Protein 9MID (pdb70)

Foldseek 3Di:
DWAWAKDAAAEAAAQAKDKIKIQIDDDDLLFWKKWKWKAAVPGDIDTAWIARQNVRDIDGDPVQPPFWHWGADVVRSMIMIMGGRDFQRVFTWMKMFIQPGDPGRPPGDYIYPTYGYGYAYDADAWDWDWAADVKIKIKTDFGDDDDKDKDKPVNPDDPQKDKDDWDQDRNRGTITIIMGDDDPCQVPDWIKMWMADVVVRDIDIDTHHD/DWEWDAAEEEAQQAKTKIKTFDQFKWKWWAAPPGDTDTQGTRFFDGPPPRDPQWGKHDDPRMIMIMRGRDDQVSQTKMWMDHVPDIYPIYGYHHDDDDFWDKDKDKDWFDPVQVVVQWTKIKIKIWDGPPQTKDKFKDQQNHTDDPQKDKDRWDADPVRTTIIMMMGIDGPCSQQVTAKMKIWMADPRRIDMDIDHDD/DKDKWFKPPADAQVPKFWFFWFKWFWDDDQLETEIEGDPDDVVLVVVLVFADPKDKGGTHTPTHADAPAKDKDWPDPVDRNHMIIIGGHGTWIWGTHSPGITITPPVVLVVNVQRVVVNVCVVVVGFKYAFAQDPDDDQRHSFTWIDDDHDIMGIHCGSSGGDMGD

Structure (mmCIF, N/CA/C/O backbone):
data_9MID
#
_entry.id   9MID
#
_cell.length_a   141.105
_cell.length_b   44.474
_cell.length_c   103.977
_cell.angle_alpha   90.00
_cell.angle_beta   119.89
_cell.angle_gamma   90.00
#
_symmetry.space_group_name_H-M   'C 1 2 1'
#
loop_
_entity.id
_entity.type
_entity.pdbx_description
1 polymer '3G08 Fab Heavy Chain'
2 polymer '3G08 Fab Light Chain'
3 polymer 'eOD-GT8 engineered mutant of gp120'
4 non-polymer 2-acetamido-2-deoxy-beta-D-glucopyranose
5 water water
#
loop_
_atom_site.group_PDB
_atom_site.id
_atom_site.type_symbol
_atom_site.label_atom_id
_atom_site.label_alt_id
_atom_site.label_comp_id
_atom_site.label_asym_id
_atom_site.label_entity_id
_atom_site.label_seq_id
_atom_site.pdbx_PDB_ins_code
_atom_site.Cartn_x
_atom_site.Cartn_y
_atom_site.Cartn_z
_atom_site.occupancy
_atom_site.B_iso_or_equiv
_atom_site.auth_seq_id
_atom_site.auth_comp_id
_atom_site.auth_asym_id
_atom_site.auth_atom_id
_atom_site.pdbx_PDB_model_num
ATOM 1 N N . GLN A 1 1 ? 51.996 -8.620 19.389 1.00 39.63 1 GLN H N 1
ATOM 2 C CA . GLN A 1 1 ? 51.220 -8.995 20.563 1.00 41.23 1 GLN H CA 1
ATOM 3 C C . GLN A 1 1 ? 49.972 -8.116 20.714 1.00 25.10 1 GLN H C 1
ATOM 4 O O . GLN A 1 1 ? 50.071 -6.908 20.913 1.00 32.54 1 GLN H O 1
ATOM 10 N N . VAL A 1 2 ? 48.798 -8.733 20.604 1.00 30.91 2 VAL H N 1
ATOM 11 C CA . VAL A 1 2 ? 47.552 -8.003 20.798 1.00 27.39 2 VAL H CA 1
ATOM 12 C C . VAL A 1 2 ? 47.408 -7.648 22.270 1.00 24.35 2 VAL H C 1
ATOM 13 O O . VAL A 1 2 ? 47.569 -8.504 23.148 1.00 25.55 2 VAL H O 1
ATOM 17 N N . GLN A 1 3 ? 47.108 -6.383 22.547 1.00 24.41 3 GLN H N 1
ATOM 18 C CA . GLN A 1 3 ? 46.808 -5.937 23.899 1.00 23.32 3 GLN H CA 1
ATOM 19 C C . GLN A 1 3 ? 45.554 -5.084 23.876 1.00 18.97 3 GLN H C 1
ATOM 20 O O . GLN A 1 3 ? 45.349 -4.292 22.953 1.00 19.28 3 GLN H O 1
ATOM 26 N N . LEU A 1 4 ? 44.700 -5.293 24.871 1.00 19.70 4 LEU H N 1
ATOM 27 C CA . LEU A 1 4 ? 43.560 -4.433 25.146 1.00 20.24 4 LEU H CA 1
ATOM 28 C C . LEU A 1 4 ? 43.708 -3.981 26.588 1.00 14.06 4 LEU H C 1
ATOM 29 O O . LEU A 1 4 ? 43.669 -4.809 27.499 1.00 20.03 4 LEU H O 1
ATOM 34 N N . VAL A 1 5 ? 43.914 -2.684 26.796 1.00 15.79 5 VAL H N 1
ATOM 35 C CA . VAL A 1 5 ? 44.189 -2.146 28.127 1.00 17.03 5 VAL H CA 1
ATOM 36 C C . VAL A 1 5 ? 43.065 -1.190 28.486 1.00 13.69 5 VAL H C 1
ATOM 37 O O . VAL A 1 5 ? 42.824 -0.215 27.767 1.00 15.02 5 VAL H O 1
ATOM 41 N N . GLN A 1 6 ? 42.394 -1.453 29.602 1.00 14.42 6 GLN H N 1
ATOM 42 C CA . GLN A 1 6 ? 41.235 -0.676 30.011 1.00 16.62 6 GLN H CA 1
ATOM 43 C C . GLN A 1 6 ? 41.603 0.335 31.092 1.00 17.02 6 GLN H C 1
ATOM 44 O O . GLN A 1 6 ? 42.635 0.224 31.766 1.00 16.93 6 GLN H O 1
ATOM 50 N N . SER A 1 7 ? 40.732 1.327 31.247 1.00 14.03 7 SER H N 1
ATOM 51 C CA . SER A 1 7 ? 40.872 2.330 32.291 1.00 13.32 7 SER H CA 1
ATOM 52 C C . SER A 1 7 ? 40.664 1.696 33.668 1.00 16.60 7 SER H C 1
ATOM 53 O O . SER A 1 7 ? 40.069 0.623 33.802 1.00 14.73 7 SER H O 1
ATOM 56 N N . GLY A 1 8 ? 41.167 2.374 34.696 1.00 13.41 8 GLY H N 1
ATOM 57 C CA . GLY A 1 8 ? 41.116 1.855 36.055 1.00 12.72 8 GLY H CA 1
ATOM 58 C C . GLY A 1 8 ? 39.720 1.872 36.672 1.00 15.89 8 GLY H C 1
ATOM 59 O O . GLY A 1 8 ? 38.752 2.383 36.109 1.00 17.12 8 GLY H O 1
ATOM 60 N N . ALA A 1 9 ? 39.636 1.316 37.886 1.00 14.26 9 ALA H N 1
ATOM 61 C CA . ALA A 1 9 ? 38.354 1.128 38.562 1.00 12.26 9 ALA H CA 1
ATOM 62 C C . ALA A 1 9 ? 37.673 2.460 38.858 1.00 10.72 9 ALA H C 1
ATOM 63 O O . ALA A 1 9 ? 38.324 3.489 39.057 1.00 11.94 9 ALA H O 1
ATOM 65 N N . GLU A 1 10 ? 36.340 2.421 38.915 1.00 12.89 10 GLU H N 1
ATOM 66 C CA . GLU A 1 10 ? 35.507 3.613 39.025 1.00 14.50 10 GLU H CA 1
ATOM 67 C C . GLU A 1 10 ? 34.533 3.439 40.178 1.00 16.65 10 GLU H C 1
ATOM 68 O O . GLU A 1 10 ? 34.056 2.330 40.433 1.00 12.95 10 GLU H O 1
ATOM 74 N N . VAL A 1 11 ? 34.236 4.541 40.867 1.00 14.68 11 VAL H N 1
ATOM 75 C CA . VAL A 1 11 ? 33.310 4.559 41.993 1.00 14.75 11 VAL H CA 1
ATOM 76 C C . VAL A 1 11 ? 32.345 5.716 41.774 1.00 14.78 11 VAL H C 1
ATOM 77 O O . VAL A 1 11 ? 32.773 6.868 41.659 1.00 15.22 11 VAL H O 1
ATOM 81 N N . LYS A 1 12 ? 31.050 5.413 41.722 1.00 10.94 12 LYS H N 1
ATOM 82 C CA . LYS A 1 12 ? 30.038 6.359 41.276 1.00 15.24 12 LYS H CA 1
ATOM 83 C C . LYS A 1 12 ? 28.880 6.369 42.262 1.00 15.17 12 LYS H C 1
ATOM 84 O O . LYS A 1 12 ? 28.728 5.463 43.078 1.00 15.24 12 LYS H O 1
ATOM 90 N N . LYS A 1 13 ? 28.052 7.389 42.157 1.00 16.47 13 LYS H N 1
ATOM 91 C CA . LYS A 1 13 ? 26.793 7.460 42.874 1.00 14.49 13 LYS H CA 1
ATOM 92 C C . LYS A 1 13 ? 25.633 7.205 41.924 1.00 17.25 13 LYS H C 1
ATOM 93 O O . LYS A 1 13 ? 25.777 7.323 40.703 1.00 14.18 13 LYS H O 1
ATOM 99 N N . PRO A 1 14 ? 24.468 6.821 42.444 1.00 16.34 14 PRO H N 1
ATOM 100 C CA . PRO A 1 14 ? 23.314 6.614 41.561 1.00 18.01 14 PRO H CA 1
ATOM 101 C C . PRO A 1 14 ? 22.988 7.867 40.762 1.00 16.32 14 PRO H C 1
ATOM 102 O O . PRO A 1 14 ? 23.023 8.987 41.277 1.00 16.27 14 PRO H O 1
ATOM 106 N N . GLY A 1 15 ? 22.653 7.655 39.493 1.00 13.87 15 GLY H N 1
ATOM 107 C CA . GLY A 1 15 ? 22.388 8.725 38.556 1.00 15.06 15 GLY H CA 1
ATOM 108 C C . GLY A 1 15 ? 23.590 9.165 37.752 1.00 17.06 15 GLY H C 1
ATOM 109 O O . GLY A 1 15 ? 23.425 9.883 36.757 1.00 16.24 15 GLY H O 1
ATOM 110 N N . ALA A 1 16 ? 24.794 8.760 38.142 1.00 14.30 16 ALA H N 1
ATOM 111 C CA . ALA A 1 16 ? 25.975 9.138 37.390 1.00 11.99 16 ALA H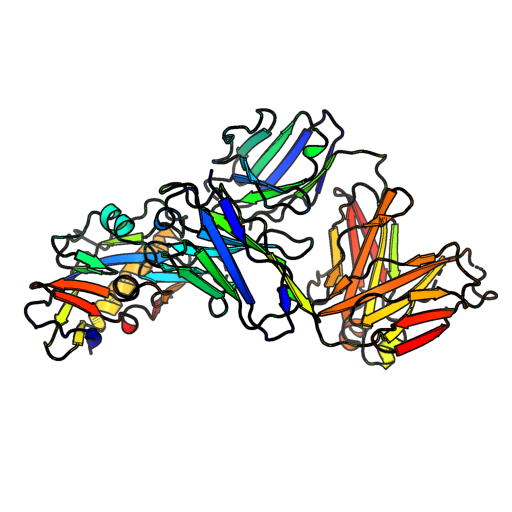 CA 1
ATOM 112 C C . ALA A 1 16 ? 26.040 8.369 36.076 1.00 14.25 16 ALA H C 1
ATOM 113 O O . ALA A 1 16 ? 25.282 7.428 35.832 1.00 12.58 16 ALA H O 1
ATOM 115 N N . SER A 1 17 ? 26.965 8.794 35.219 1.00 12.99 17 SER H N 1
ATOM 116 C CA . SER A 1 17 ? 27.377 8.042 34.045 1.00 11.42 17 SER H CA 1
ATOM 117 C C . SER A 1 17 ? 28.818 7.591 34.228 1.00 16.02 17 SER H C 1
ATOM 118 O O . SER A 1 17 ? 29.579 8.193 34.993 1.00 14.08 17 SER H O 1
ATOM 121 N N . VAL A 1 18 ? 29.183 6.512 33.543 1.00 12.75 18 VAL H N 1
ATOM 122 C CA . VAL A 1 18 ? 30.566 6.059 33.513 1.00 11.30 18 VAL H CA 1
ATOM 123 C C . VAL A 1 18 ? 30.962 5.833 32.064 1.00 12.24 18 VAL H C 1
ATOM 124 O O . VAL A 1 18 ? 30.148 5.417 31.238 1.00 11.41 18 VAL H O 1
ATOM 128 N N . LYS A 1 19 ? 32.228 6.104 31.757 1.00 10.97 19 LYS H N 1
ATOM 129 C CA . LYS A 1 19 ? 32.763 5.831 30.433 1.00 13.70 19 LYS H CA 1
ATOM 130 C C . LYS A 1 19 ? 34.045 5.046 30.618 1.00 12.18 19 LYS H C 1
ATOM 131 O O . LYS A 1 19 ? 35.006 5.556 31.200 1.00 17.26 19 LYS H O 1
ATOM 137 N N . VAL A 1 20 ? 34.045 3.807 30.142 1.00 14.09 20 VAL H N 1
ATOM 138 C CA . VAL A 1 20 ? 35.191 2.910 30.235 1.00 12.60 20 VAL H CA 1
ATOM 139 C C . VAL A 1 20 ? 35.945 2.970 28.914 1.00 13.57 20 VAL H C 1
ATOM 140 O O . VAL A 1 20 ? 35.334 2.927 27.835 1.00 15.53 20 VAL H O 1
ATOM 144 N N . SER A 1 21 ? 37.266 3.095 28.986 1.00 13.62 21 SER H N 1
ATOM 145 C CA . SER A 1 21 ? 38.094 3.132 27.789 1.00 16.15 21 SER H CA 1
ATOM 146 C C . SER A 1 21 ? 38.828 1.808 27.613 1.00 16.42 21 SER H C 1
ATOM 147 O O . SER A 1 21 ? 39.160 1.121 28.587 1.00 14.76 21 SER H O 1
ATOM 150 N N . CYS A 1 22 ? 39.096 1.477 26.353 1.00 12.16 22 CYS H N 1
ATOM 151 C CA . CYS A 1 22 ? 39.715 0.210 25.957 1.00 13.82 22 CYS H CA 1
ATOM 152 C C . CYS A 1 22 ? 40.709 0.524 24.842 1.00 13.60 22 CYS H C 1
ATOM 153 O O . CYS A 1 22 ? 40.322 0.679 23.675 1.00 17.14 22 CYS H O 1
ATOM 156 N N . LYS A 1 23 ? 41.981 0.619 25.218 1.00 14.59 23 LYS H N 1
ATOM 157 C CA . LYS A 1 23 ? 43.060 0.974 24.311 1.00 17.62 23 LYS H CA 1
ATOM 158 C C . LYS A 1 23 ? 43.588 -0.297 23.661 1.00 18.37 23 LYS H C 1
ATOM 159 O O . LYS A 1 23 ? 44.044 -1.215 24.353 1.00 22.89 23 LYS H O 1
ATOM 165 N N . ALA A 1 24 ? 43.517 -0.351 22.340 1.00 14.22 24 ALA H N 1
ATOM 166 C CA . ALA A 1 24 ? 43.942 -1.508 21.571 1.00 15.72 24 ALA H CA 1
ATOM 167 C C . ALA A 1 24 ? 45.304 -1.249 20.945 1.00 17.88 24 ALA H C 1
ATOM 168 O O . ALA A 1 24 ? 45.638 -0.118 20.589 1.00 22.36 24 ALA H O 1
ATOM 170 N N . SER A 1 25 ? 46.097 -2.309 20.834 1.00 20.09 25 SER H N 1
ATOM 171 C CA . SER A 1 25 ? 47.338 -2.250 20.079 1.00 25.01 25 SER H CA 1
ATOM 172 C C . SER A 1 25 ? 47.685 -3.645 19.575 1.00 23.97 25 SER H C 1
ATOM 173 O O . SER A 1 25 ? 47.185 -4.656 20.081 1.00 20.73 25 SER H O 1
ATOM 176 N N . GLY A 1 26 ? 48.544 -3.685 18.559 1.00 23.61 26 GLY H N 1
ATOM 177 C CA . GLY A 1 26 ? 49.060 -4.935 18.037 1.00 24.82 26 GLY H CA 1
ATOM 178 C C . GLY A 1 26 ? 48.239 -5.592 16.948 1.00 31.56 26 GLY H C 1
ATOM 179 O O . GLY A 1 26 ? 48.536 -6.737 16.585 1.00 27.26 26 GLY H O 1
ATOM 180 N N . TYR A 1 27 ? 47.222 -4.917 16.414 1.00 24.04 27 TYR H N 1
ATOM 181 C CA . TYR A 1 27 ? 46.413 -5.474 15.335 1.00 22.69 27 TYR H CA 1
ATOM 182 C C . TYR A 1 27 ? 45.694 -4.333 14.622 1.00 22.04 27 TYR H C 1
ATOM 183 O O . TYR A 1 27 ? 45.810 -3.162 15.001 1.00 22.31 27 TYR H O 1
ATOM 192 N N . THR A 1 28 ? 44.946 -4.689 13.577 1.00 21.07 28 THR H N 1
ATOM 193 C CA . THR A 1 28 ? 44.200 -3.713 12.784 1.00 18.84 28 THR H CA 1
ATOM 194 C C . THR A 1 28 ? 42.949 -3.309 13.558 1.00 16.00 28 THR H C 1
ATOM 195 O O . THR A 1 28 ? 41.965 -4.050 13.598 1.00 21.25 28 THR H O 1
ATOM 199 N N . PHE A 1 29 ? 42.988 -2.121 14.174 1.00 19.62 29 PHE H N 1
ATOM 200 C CA . PHE A 1 29 ? 41.912 -1.698 15.067 1.00 20.24 29 PHE H CA 1
ATOM 201 C C . PHE A 1 29 ? 40.566 -1.664 14.351 1.00 19.18 29 PHE H C 1
ATOM 202 O O . PHE A 1 29 ? 39.563 -2.173 14.864 1.00 16.82 29 PHE H O 1
ATOM 210 N N . THR A 1 30 ? 40.522 -1.085 13.156 1.00 17.61 30 THR H N 1
ATOM 211 C CA . THR A 1 30 ? 39.263 -1.014 12.428 1.00 20.84 30 THR H CA 1
ATOM 212 C C . THR A 1 30 ? 38.862 -2.342 11.802 1.00 20.89 30 THR H C 1
ATOM 213 O O . THR A 1 30 ? 37.791 -2.417 11.190 1.00 21.79 30 THR H O 1
ATOM 217 N N . GLY A 1 31 ? 39.679 -3.386 11.943 1.00 17.80 31 GLY H N 1
ATOM 218 C CA . GLY A 1 31 ? 39.402 -4.664 11.310 1.00 17.82 31 GLY H CA 1
ATOM 219 C C . GLY A 1 31 ? 38.625 -5.667 12.137 1.00 22.48 31 GLY H C 1
ATOM 220 O O . GLY A 1 31 ? 38.179 -6.678 11.592 1.00 17.66 31 GLY H O 1
ATOM 221 N N . HIS A 1 32 ? 38.444 -5.419 13.436 1.00 16.55 32 HIS H N 1
ATOM 222 C CA . HIS A 1 32 ? 37.759 -6.347 14.329 1.00 19.32 32 HIS H CA 1
ATOM 223 C C . HIS A 1 32 ? 36.649 -5.625 15.076 1.00 16.82 32 HIS H C 1
ATOM 224 O O . HIS A 1 32 ? 36.891 -4.573 15.680 1.00 18.54 32 HIS H O 1
ATOM 231 N N . TYR A 1 33 ? 35.455 -6.211 15.078 1.00 15.42 33 TYR H N 1
ATOM 232 C CA . TYR A 1 33 ? 34.399 -5.697 15.940 1.00 16.98 33 TYR H CA 1
ATOM 233 C C . TYR A 1 33 ? 34.849 -5.776 17.390 1.00 13.87 33 TYR H C 1
ATOM 234 O O . TYR A 1 33 ? 35.565 -6.701 17.783 1.00 15.54 33 TYR H O 1
ATOM 243 N N . MET A 1 34 ? 34.451 -4.791 18.187 1.00 13.78 34 MET H N 1
ATOM 244 C CA . MET A 1 34 ? 34.755 -4.793 19.610 1.00 10.01 34 MET H CA 1
ATOM 245 C C . MET A 1 34 ? 33.444 -4.930 20.361 1.00 14.14 34 MET H C 1
ATOM 246 O O . MET A 1 34 ? 32.499 -4.174 20.115 1.00 14.68 34 MET H O 1
ATOM 251 N N . HIS A 1 35 ? 33.382 -5.910 21.250 1.00 15.34 35 HIS H N 1
ATOM 252 C CA . HIS A 1 35 ? 32.211 -6.141 22.074 1.00 11.50 35 HIS H CA 1
ATOM 253 C C . HIS A 1 35 ? 32.480 -5.665 23.489 1.00 14.29 35 HIS H C 1
ATOM 254 O O . HIS A 1 35 ? 33.630 -5.553 23.930 1.00 13.79 35 HIS H O 1
ATOM 261 N N . TRP A 1 36 ? 31.394 -5.418 24.209 1.00 11.33 36 TRP H N 1
ATOM 262 C CA . TRP A 1 36 ? 31.456 -5.137 25.631 1.00 11.68 36 TRP H CA 1
ATOM 263 C C . TRP A 1 36 ? 30.607 -6.157 26.373 1.00 12.26 36 TRP H C 1
ATOM 264 O O . TRP A 1 36 ? 29.478 -6.453 25.968 1.00 14.19 36 TRP H O 1
ATOM 275 N N . VAL A 1 37 ? 31.166 -6.687 27.458 1.00 13.06 37 VAL H N 1
ATOM 276 C CA . VAL A 1 37 ? 30.541 -7.711 28.287 1.00 13.45 37 VAL H CA 1
ATOM 277 C C . VAL A 1 37 ? 30.723 -7.300 29.739 1.00 14.24 37 VAL H C 1
ATOM 278 O O . VAL A 1 37 ? 31.814 -6.879 30.126 1.00 13.84 37 VAL H O 1
ATOM 282 N N . ARG A 1 38 ? 29.674 -7.421 30.551 1.00 10.82 38 ARG H N 1
ATOM 283 C CA . ARG A 1 38 ? 29.804 -7.086 31.964 1.00 11.63 38 ARG H CA 1
ATOM 284 C C . ARG A 1 38 ? 29.437 -8.280 32.834 1.00 16.07 38 ARG H C 1
ATOM 285 O O . ARG A 1 38 ? 28.866 -9.279 32.375 1.00 14.37 38 ARG H O 1
ATOM 293 N N . GLN A 1 39 ? 29.766 -8.150 34.120 1.00 15.22 39 GLN H N 1
ATOM 294 C CA . GLN A 1 39 ? 29.612 -9.247 35.070 1.00 17.46 39 GLN H CA 1
ATOM 295 C C . GLN A 1 39 ? 29.444 -8.673 36.470 1.00 15.40 39 GLN H C 1
ATOM 296 O O . GLN A 1 39 ? 30.413 -8.186 37.058 1.00 15.31 39 GLN H O 1
ATOM 302 N N . ALA A 1 40 ? 28.228 -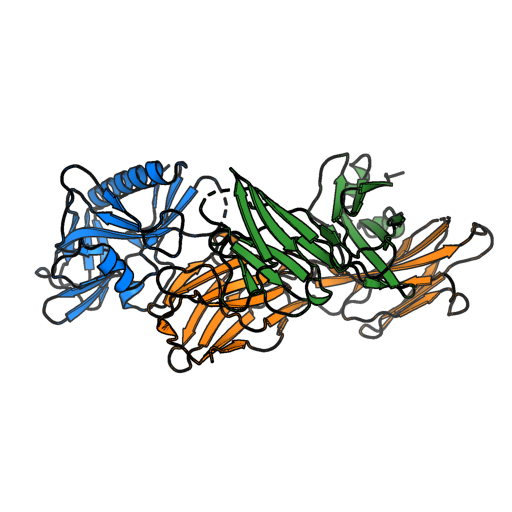8.749 37.009 1.00 16.13 40 ALA H N 1
ATOM 303 C CA . ALA A 1 40 ? 28.001 -8.285 38.365 1.00 17.69 40 ALA H CA 1
ATOM 304 C C . ALA A 1 40 ? 28.718 -9.210 39.350 1.00 22.63 40 ALA H C 1
ATOM 305 O O . ALA A 1 40 ? 28.944 -10.387 39.051 1.00 20.31 40 ALA H O 1
ATOM 307 N N . PRO A 1 41 ? 29.115 -8.694 40.530 1.00 21.24 41 PRO H N 1
ATOM 308 C CA . PRO A 1 41 ? 29.895 -9.517 41.466 1.00 22.03 41 PRO H CA 1
ATOM 309 C C . PRO A 1 41 ? 29.197 -10.829 41.788 1.00 22.71 41 PRO H C 1
ATOM 310 O O . PRO A 1 41 ? 28.042 -10.833 42.224 1.00 31.36 41 PRO H O 1
ATOM 314 N N . GLY A 1 42 ? 29.876 -11.945 41.546 1.00 27.14 42 GLY H N 1
ATOM 315 C CA . GLY A 1 42 ? 29.314 -13.250 41.813 1.00 26.26 42 GLY H CA 1
ATOM 316 C C . GLY A 1 42 ? 28.309 -13.748 40.800 1.00 27.51 42 GLY H C 1
ATOM 317 O O . GLY A 1 42 ? 27.751 -14.838 40.993 1.00 22.94 42 GLY H O 1
ATOM 318 N N . GLN A 1 43 ? 28.059 -13.004 39.728 1.00 20.31 43 GLN H N 1
ATOM 319 C CA . GLN A 1 43 ? 27.052 -13.377 38.749 1.00 21.40 43 GLN H CA 1
ATOM 320 C C . GLN A 1 43 ? 27.715 -13.715 37.414 1.00 21.85 43 GLN H C 1
ATOM 321 O O . GLN A 1 43 ? 28.947 -13.772 37.298 1.00 21.90 43 GLN H O 1
ATOM 327 N N . GLY A 1 44 ? 26.885 -13.960 36.395 1.00 17.35 44 GLY H N 1
ATOM 328 C CA . GLY A 1 44 ? 27.373 -14.428 35.116 1.00 15.56 44 GLY H CA 1
ATOM 329 C C . GLY A 1 44 ? 27.730 -13.304 34.158 1.00 20.97 44 GLY H C 1
ATOM 330 O O . GLY A 1 44 ? 27.655 -12.121 34.475 1.00 20.96 44 GLY H O 1
ATOM 331 N N . LEU A 1 45 ? 28.124 -13.705 32.952 1.00 17.37 45 LEU H N 1
ATOM 332 C CA . LEU A 1 45 ? 28.503 -12.771 31.899 1.00 17.65 45 LEU H CA 1
ATOM 333 C C . LEU A 1 45 ? 27.277 -12.328 31.108 1.00 15.83 45 LEU H C 1
ATOM 334 O O . LEU A 1 45 ? 26.347 -13.112 30.888 1.00 15.66 45 LEU H O 1
ATOM 339 N N . GLU A 1 46 ? 27.281 -11.060 30.684 1.00 13.91 46 GLU H N 1
ATOM 340 C CA . GLU A 1 46 ? 26.178 -10.489 29.916 1.00 15.57 46 GLU H CA 1
ATOM 341 C C . GLU A 1 46 ? 26.732 -9.607 28.808 1.00 13.98 46 GLU H C 1
ATOM 342 O O . GLU A 1 46 ? 27.449 -8.638 29.073 1.00 13.13 46 GLU H O 1
ATOM 348 N N . TRP A 1 47 ? 26.387 -9.930 27.569 1.00 12.68 47 TRP H N 1
ATOM 349 C CA . TRP A 1 47 ? 26.808 -9.118 26.437 1.00 12.88 47 TRP H CA 1
ATOM 350 C C . TRP A 1 47 ? 26.025 -7.812 26.399 1.00 10.75 47 TRP H C 1
ATOM 351 O O . TRP A 1 47 ? 24.794 -7.799 26.540 1.00 14.32 47 TRP H O 1
ATOM 362 N N . MET A 1 48 ? 26.735 -6.709 26.155 1.00 10.63 48 MET H N 1
ATOM 363 C CA . MET A 1 48 ? 26.073 -5.410 26.112 1.00 10.01 48 MET H CA 1
ATOM 364 C C . MET A 1 48 ? 25.874 -4.876 24.700 1.00 13.54 48 MET H C 1
ATOM 365 O O . MET A 1 48 ? 24.953 -4.082 24.486 1.00 14.17 48 MET H O 1
ATOM 370 N N . GLY A 1 49 ? 26.703 -5.273 23.751 1.00 12.63 49 GLY H N 1
ATOM 371 C CA . GLY A 1 49 ? 26.621 -4.752 22.395 1.00 12.56 49 GLY H CA 1
ATOM 372 C C . GLY A 1 49 ? 27.967 -4.818 21.715 1.00 13.58 49 GLY H C 1
ATOM 373 O O . GLY A 1 49 ? 28.993 -5.067 22.340 1.00 13.67 49 GLY H O 1
ATOM 374 N N . TRP A 1 50 ? 27.953 -4.592 20.393 1.00 13.30 50 TRP H N 1
ATOM 375 C CA . TRP A 1 50 ? 29.197 -4.441 19.650 1.00 13.96 50 TRP H CA 1
ATOM 376 C C . TRP A 1 50 ? 29.255 -3.090 18.950 1.00 13.31 50 TRP H C 1
ATOM 377 O O . TRP A 1 50 ? 28.232 -2.454 18.684 1.00 13.11 50 TRP H O 1
ATOM 388 N N . ILE A 1 51 ? 30.484 -2.648 18.701 1.00 12.39 51 ILE H N 1
ATOM 389 C CA . ILE A 1 51 ? 30.771 -1.532 17.811 1.00 11.44 51 ILE H CA 1
ATOM 390 C C . ILE A 1 51 ? 31.663 -2.038 16.683 1.00 13.80 51 ILE H C 1
ATOM 391 O O . ILE A 1 51 ? 32.574 -2.845 16.903 1.00 15.05 51 ILE H O 1
ATOM 396 N N . ASN A 1 52 ? 31.362 -1.595 15.465 1.00 12.90 52 ASN H N 1
ATOM 397 C CA . ASN A 1 52 ? 32.228 -1.824 14.319 1.00 12.80 52 ASN H CA 1
ATOM 398 C C . ASN A 1 52 ? 33.158 -0.624 14.222 1.00 14.51 52 ASN H C 1
ATOM 399 O O . ASN A 1 52 ? 32.693 0.479 13.904 1.00 14.69 52 ASN H O 1
ATOM 404 N N . PRO A 1 53 A 34.454 -0.762 14.516 1.00 14.32 52 PRO H N 1
ATOM 405 C CA . PRO A 1 53 A 35.309 0.435 14.585 1.00 16.03 52 PRO H CA 1
ATOM 406 C C . PRO A 1 53 A 35.600 1.040 13.228 1.00 17.72 52 PRO H C 1
ATOM 407 O O . PRO A 1 53 A 36.113 2.163 13.174 1.00 19.05 52 PRO H O 1
ATOM 411 N N . TYR A 1 54 ? 35.279 0.354 12.130 1.00 14.06 53 TYR H N 1
ATOM 412 C CA . TYR A 1 54 ? 35.438 0.977 10.817 1.00 17.10 53 TYR H CA 1
ATOM 413 C C . TYR A 1 54 ? 34.363 2.027 10.568 1.00 16.86 53 TYR H C 1
ATOM 414 O O . TYR A 1 54 ? 34.669 3.185 10.265 1.00 19.22 53 TYR H O 1
ATOM 423 N N . SER A 1 55 ? 33.094 1.632 10.660 1.00 14.03 54 SER H N 1
ATOM 424 C CA . SER A 1 55 ? 31.985 2.540 10.395 1.00 15.21 54 SER H CA 1
ATOM 425 C C . SER A 1 55 ? 31.488 3.273 11.634 1.00 20.37 54 SER H C 1
ATOM 426 O O . SER A 1 55 ? 30.696 4.213 11.502 1.00 18.56 54 SER H O 1
ATOM 429 N N . SER A 1 56 ? 31.914 2.852 12.822 1.00 16.11 55 SER H N 1
ATOM 430 C CA . SER A 1 56 ? 31.323 3.254 14.097 1.00 16.76 55 SER H CA 1
ATOM 431 C C . SER A 1 56 ? 29.854 2.853 14.213 1.00 13.21 55 SER H C 1
ATOM 432 O O . SER A 1 56 ? 29.140 3.362 15.080 1.00 16.33 55 SER H O 1
ATOM 435 N N . GLY A 1 57 ? 29.380 1.934 13.367 1.00 13.82 56 GLY H N 1
ATOM 436 C CA . GLY A 1 57 ? 28.064 1.368 13.572 1.00 13.47 56 GLY H CA 1
ATOM 437 C C . GLY A 1 57 ? 28.023 0.535 14.839 1.00 13.66 56 GLY H C 1
ATOM 438 O O . GLY A 1 57 ? 29.045 0.044 15.317 1.00 11.43 56 GLY H O 1
ATOM 439 N N . THR A 1 58 ? 26.823 0.374 15.396 1.00 15.56 57 THR H N 1
ATOM 440 C CA . THR A 1 58 ? 26.667 -0.325 16.667 1.00 13.54 57 THR H CA 1
ATOM 441 C C . THR A 1 58 ? 25.438 -1.226 16.641 1.00 14.06 57 THR H C 1
ATOM 442 O O . THR A 1 58 ? 24.524 -1.054 15.831 1.00 15.12 57 THR H O 1
ATOM 446 N N . ASN A 1 59 ? 25.419 -2.186 17.570 1.00 13.25 58 ASN H N 1
ATOM 447 C CA . ASN A 1 59 ? 24.251 -3.040 17.804 1.00 15.37 58 ASN H CA 1
ATOM 448 C C . ASN A 1 59 ? 24.234 -3.292 19.310 1.00 13.12 58 ASN H C 1
ATOM 449 O O . ASN A 1 59 ? 25.038 -4.075 19.812 1.00 15.54 58 ASN H O 1
ATOM 454 N N . TYR A 1 60 ? 23.347 -2.614 20.027 1.00 13.18 59 TYR H N 1
ATOM 455 C CA . TYR A 1 60 ? 23.274 -2.760 21.475 1.00 14.03 59 TYR H CA 1
ATOM 456 C C . TYR A 1 60 ? 22.302 -3.871 21.859 1.00 15.97 59 TYR H C 1
ATOM 457 O O . TYR A 1 60 ? 21.290 -4.093 21.192 1.00 16.31 59 TYR H O 1
ATOM 466 N N . ALA A 1 61 ? 22.614 -4.564 22.954 1.00 15.16 60 ALA H N 1
ATOM 467 C CA . ALA A 1 61 ? 21.636 -5.474 23.532 1.00 15.75 60 ALA H CA 1
ATOM 468 C C . ALA A 1 61 ? 20.362 -4.705 23.845 1.00 16.74 60 ALA H C 1
ATOM 469 O O . ALA A 1 61 ? 20.406 -3.560 24.296 1.00 18.14 60 ALA H O 1
ATOM 471 N N . GLN A 1 62 ? 19.217 -5.337 23.595 1.00 16.14 61 GLN H N 1
ATOM 472 C CA . GLN A 1 62 ? 17.946 -4.626 23.685 1.00 16.09 61 GLN H CA 1
ATOM 473 C C . GLN A 1 62 ? 17.726 -4.041 25.074 1.00 20.68 61 GLN H C 1
ATOM 474 O O . GLN A 1 62 ? 17.184 -2.939 25.209 1.00 19.60 61 GLN H O 1
ATOM 480 N N . ASN A 1 63 ? 18.153 -4.752 26.118 1.00 17.29 62 ASN H N 1
ATOM 481 C CA . ASN A 1 63 ? 17.896 -4.294 27.480 1.00 23.60 62 ASN H CA 1
ATOM 482 C C . ASN A 1 63 ? 18.783 -3.128 27.906 1.00 20.68 62 ASN H C 1
ATOM 483 O O . ASN A 1 63 ? 18.564 -2.577 28.990 1.00 22.23 62 ASN H O 1
ATOM 488 N N . PHE A 1 64 ? 19.780 -2.754 27.102 1.00 16.23 63 PHE H N 1
ATOM 489 C CA . PHE A 1 64 ? 20.568 -1.548 27.331 1.00 15.11 63 PHE H CA 1
ATOM 490 C C . PHE A 1 64 ? 20.265 -0.446 26.327 1.00 16.18 63 PHE H C 1
ATOM 491 O O . PHE A 1 64 ? 20.764 0.674 26.489 1.00 13.93 63 PHE H O 1
ATOM 499 N N . GLN A 1 65 ? 19.466 -0.730 25.301 1.00 16.15 64 GLN H N 1
ATOM 500 C CA . GLN A 1 65 ? 19.152 0.273 24.297 1.00 17.91 64 GLN H CA 1
ATOM 501 C C . GLN A 1 65 ? 18.518 1.493 24.956 1.00 16.21 64 GLN H C 1
ATOM 502 O O . GLN A 1 65 ? 17.569 1.369 25.735 1.00 19.32 64 GLN H O 1
ATOM 508 N N . GLY A 1 66 ? 19.064 2.674 24.654 1.00 18.20 65 GLY H N 1
ATOM 509 C CA . GLY A 1 66 ? 18.647 3.923 25.256 1.00 23.49 65 GLY H CA 1
ATOM 510 C C . GLY A 1 66 ? 19.530 4.407 26.390 1.00 20.51 65 GLY H C 1
ATOM 511 O O . GLY A 1 66 ? 19.426 5.578 26.777 1.00 20.82 65 GLY H O 1
ATOM 512 N N . ARG A 1 67 ? 20.399 3.546 26.918 1.00 13.21 66 ARG H N 1
ATOM 513 C CA . ARG A 1 67 ? 21.219 3.849 28.081 1.00 12.35 66 ARG H CA 1
ATOM 514 C C . ARG A 1 67 ? 22.707 3.654 27.833 1.00 14.66 66 ARG H C 1
ATOM 515 O O . ARG A 1 67 ? 23.518 4.070 28.671 1.00 15.46 66 ARG H O 1
ATOM 523 N N . VAL A 1 68 ? 23.096 3.022 26.732 1.00 14.42 67 VAL H N 1
ATOM 524 C CA . VAL A 1 68 ? 24.501 2.735 26.471 1.00 14.26 67 VAL H CA 1
ATOM 525 C C . VAL A 1 68 ? 24.908 3.428 25.180 1.00 14.86 67 VAL H C 1
ATOM 526 O O . VAL A 1 68 ? 24.103 3.561 24.250 1.00 17.06 67 VAL H O 1
ATOM 530 N N . THR A 1 69 ? 26.149 3.906 25.142 1.00 11.35 68 THR H N 1
ATOM 531 C CA . THR A 1 69 ? 26.717 4.510 23.945 1.00 12.58 68 THR H CA 1
ATOM 532 C C . THR A 1 69 ? 28.113 3.944 23.739 1.00 10.45 68 THR H C 1
ATOM 533 O O . THR A 1 69 ? 28.962 4.052 24.628 1.00 12.96 68 THR H O 1
ATOM 537 N N . MET A 1 70 ? 28.360 3.356 22.574 1.00 11.76 69 MET H N 1
ATOM 538 C CA . MET A 1 70 ? 29.678 2.834 22.240 1.00 10.97 69 MET H CA 1
ATOM 539 C C . MET A 1 70 ? 30.264 3.682 21.126 1.00 12.19 69 MET H C 1
ATOM 540 O O . MET A 1 70 ? 29.591 3.945 20.124 1.00 14.07 69 MET H O 1
ATOM 545 N N . THR A 1 71 ? 31.507 4.121 21.314 1.00 13.04 70 THR H N 1
ATOM 546 C CA . THR A 1 71 ? 32.181 5.006 20.371 1.00 14.50 70 THR H CA 1
ATOM 547 C C . THR A 1 71 ? 33.622 4.545 20.226 1.00 14.86 70 THR H C 1
ATOM 548 O O . THR A 1 71 ? 34.081 3.621 20.912 1.00 14.52 70 THR H O 1
ATOM 552 N N . ARG A 1 72 ? 34.359 5.201 19.332 1.00 13.19 71 ARG H N 1
ATOM 553 C CA . ARG A 1 72 ? 35.774 4.892 19.188 1.00 12.06 71 ARG H CA 1
ATOM 554 C C . ARG A 1 72 ? 36.513 6.133 18.720 1.00 12.48 71 ARG H C 1
ATOM 555 O O . ARG A 1 72 ? 35.913 7.099 18.248 1.00 13.69 71 ARG H O 1
ATOM 563 N N . ASP A 1 73 ? 37.839 6.078 18.838 1.00 13.79 72 ASP H N 1
ATOM 564 C CA . ASP A 1 73 ? 38.726 7.124 18.331 1.00 16.87 72 ASP H CA 1
ATOM 565 C C . ASP A 1 73 ? 39.880 6.394 17.650 1.00 16.05 72 ASP H C 1
ATOM 566 O O . ASP A 1 73 ? 40.762 5.855 18.328 1.00 17.58 72 ASP H O 1
ATOM 571 N N . THR A 1 74 ? 39.860 6.355 16.312 1.00 15.39 73 THR H N 1
ATOM 572 C CA . THR A 1 74 ? 40.889 5.608 15.592 1.00 17.23 73 THR H CA 1
ATOM 573 C C . THR A 1 74 ? 42.264 6.258 15.710 1.00 19.51 73 THR H C 1
ATOM 574 O O . THR A 1 74 ? 43.278 5.559 15.596 1.00 19.18 73 THR H O 1
ATOM 578 N N . SER A 1 75 ? 42.331 7.571 15.954 1.00 19.25 74 SER H N 1
ATOM 579 C CA . SER A 1 75 ? 43.633 8.222 16.085 1.00 20.42 74 SER H CA 1
ATOM 580 C C . SER A 1 75 ? 44.417 7.715 17.288 1.00 21.94 74 SER H C 1
ATOM 581 O O . SER A 1 75 ? 45.650 7.780 17.280 1.00 22.38 74 SER H O 1
ATOM 584 N N . ILE A 1 76 ? 43.741 7.194 18.312 1.00 18.29 75 ILE H N 1
ATOM 585 C CA . ILE A 1 76 ? 44.409 6.598 19.460 1.00 21.14 75 ILE H CA 1
ATOM 586 C C . ILE A 1 76 ? 43.986 5.143 19.664 1.00 19.21 75 ILE H C 1
ATOM 587 O O . ILE A 1 76 ? 44.199 4.586 20.736 1.00 21.45 75 ILE H O 1
ATOM 592 N N . THR A 1 77 ? 43.384 4.541 18.641 1.00 15.31 76 THR H N 1
ATOM 593 C CA . THR A 1 77 ? 42.889 3.154 18.635 1.00 17.82 76 THR H CA 1
ATOM 594 C C . THR A 1 77 ? 42.280 2.764 19.979 1.00 19.66 76 THR H C 1
ATOM 595 O O . THR A 1 77 ? 42.671 1.788 20.618 1.00 17.53 76 THR H O 1
ATOM 599 N N . THR A 1 78 ? 41.289 3.551 20.392 1.00 15.33 77 THR H N 1
ATOM 600 C CA . THR A 1 78 ? 40.604 3.355 21.661 1.00 20.67 77 THR H CA 1
ATOM 601 C C . THR A 1 78 ? 39.111 3.195 21.406 1.00 14.70 77 THR H C 1
ATOM 602 O O . THR A 1 78 ? 38.520 3.970 20.646 1.00 15.80 77 THR H O 1
ATOM 606 N N . ALA A 1 79 ? 38.507 2.188 22.029 1.00 12.18 78 ALA H N 1
ATOM 607 C CA . ALA A 1 79 ? 37.061 2.029 22.041 1.00 10.87 78 ALA H CA 1
ATOM 608 C C . ALA A 1 79 ? 36.522 2.440 23.404 1.00 13.23 78 ALA H C 1
ATOM 609 O O . ALA A 1 79 ? 37.210 2.313 24.420 1.00 12.89 78 ALA H O 1
ATOM 611 N N . TYR A 1 80 ? 35.280 2.927 23.421 1.00 11.41 79 TYR H N 1
ATOM 612 C CA . TYR A 1 80 ? 34.663 3.413 24.647 1.00 13.30 79 TYR H CA 1
ATOM 613 C C . TYR A 1 80 ? 33.261 2.851 24.807 1.00 10.22 79 TYR H C 1
ATOM 614 O O . TYR A 1 80 ? 32.533 2.640 23.826 1.00 12.11 79 TYR H O 1
ATOM 623 N N . MET A 1 81 ? 32.862 2.681 26.064 1.00 11.39 80 MET H N 1
ATOM 624 C CA . MET A 1 81 ? 31.504 2.287 26.410 1.00 11.83 80 MET H CA 1
ATOM 625 C C . MET A 1 81 ? 31.023 3.195 27.528 1.00 9.47 80 MET H C 1
ATOM 626 O O . MET A 1 81 ? 31.602 3.196 28.617 1.00 15.94 80 MET H O 1
ATOM 631 N N . GLU A 1 82 ? 29.963 3.950 27.263 1.00 12.45 81 GLU H N 1
ATOM 632 C CA . GLU A 1 82 ? 29.373 4.844 28.247 1.00 12.07 81 GLU H CA 1
ATOM 633 C C . GLU 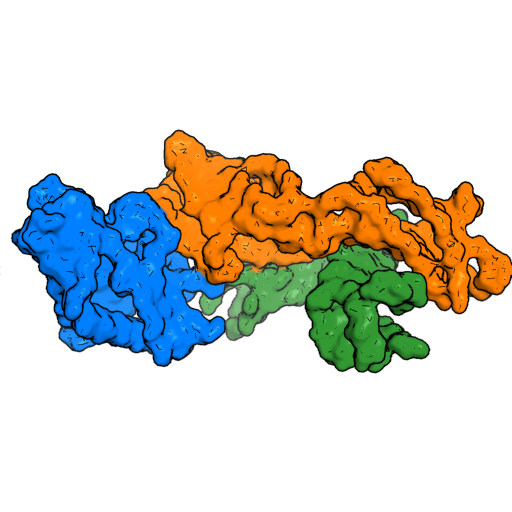A 1 82 ? 28.026 4.277 28.665 1.00 9.81 81 GLU H C 1
ATOM 634 O O . GLU A 1 82 ? 27.183 3.974 27.811 1.00 14.85 81 GLU H O 1
ATOM 640 N N . LEU A 1 83 ? 27.847 4.087 29.969 1.00 10.78 82 LEU H N 1
ATOM 641 C CA . LEU A 1 83 ? 26.578 3.649 30.530 1.00 12.12 82 LEU H CA 1
ATOM 642 C C . LEU A 1 83 ? 26.041 4.761 31.419 1.00 14.10 82 LEU H C 1
ATOM 643 O O . LEU A 1 83 ? 26.736 5.223 32.329 1.00 12.23 82 LEU H O 1
ATOM 648 N N . SER A 1 84 A 24.812 5.187 31.157 1.00 13.98 82 SER H N 1
ATOM 649 C CA . SER A 1 84 A 24.229 6.333 31.835 1.00 12.42 82 SER H CA 1
ATOM 650 C C . SER A 1 84 A 23.191 5.877 32.857 1.00 13.72 82 SER H C 1
ATOM 651 O O . SER A 1 84 A 22.755 4.723 32.873 1.00 14.70 82 SER H O 1
ATOM 654 N N . ARG A 1 85 B 22.799 6.815 33.720 1.00 11.30 82 ARG H N 1
ATOM 655 C CA . ARG A 1 85 B 21.749 6.591 34.711 1.00 13.85 82 ARG H CA 1
ATOM 656 C C . ARG A 1 85 B 22.041 5.363 35.579 1.00 13.03 82 ARG H C 1
ATOM 657 O O . ARG A 1 85 B 21.177 4.518 35.816 1.00 12.47 82 ARG H O 1
ATOM 665 N N . LEU A 1 86 C 23.280 5.291 36.073 1.00 14.58 82 LEU H N 1
ATOM 666 C CA . LEU A 1 86 C 23.737 4.159 36.873 1.00 12.85 82 LEU H CA 1
ATOM 667 C C . LEU A 1 86 C 22.908 3.964 38.138 1.00 13.81 82 LEU H C 1
ATOM 668 O O . LEU A 1 86 C 22.583 4.919 38.847 1.00 13.30 82 LEU H O 1
ATOM 673 N N . ARG A 1 87 ? 22.585 2.710 38.430 1.00 13.99 83 ARG H N 1
ATOM 674 C CA . ARG A 1 87 ? 22.044 2.317 39.722 1.00 14.29 83 ARG H CA 1
ATOM 675 C C . ARG A 1 87 ? 23.029 1.365 40.381 1.00 14.63 83 ARG H C 1
ATOM 676 O O . ARG A 1 87 ? 23.980 0.888 39.755 1.00 14.51 83 ARG H O 1
ATOM 684 N N . SER A 1 88 ? 22.806 1.086 41.666 1.00 14.03 84 SER H N 1
ATOM 685 C CA . SER A 1 88 ? 23.759 0.233 42.365 1.00 12.41 84 SER H CA 1
ATOM 686 C C . SER A 1 88 ? 23.790 -1.184 41.807 1.00 14.77 84 SER H C 1
ATOM 687 O O . SER A 1 88 ? 24.826 -1.843 41.901 1.00 15.63 84 SER H O 1
ATOM 690 N N . ASP A 1 89 ? 22.715 -1.644 41.170 1.00 13.13 85 ASP H N 1
ATOM 691 C CA . ASP A 1 89 ? 22.767 -2.965 40.559 1.00 13.32 85 ASP H CA 1
ATOM 692 C C . ASP A 1 89 ? 23.503 -2.969 39.223 1.00 13.97 85 ASP H C 1
ATOM 693 O O . ASP A 1 89 ? 23.578 -4.022 38.584 1.00 15.85 85 ASP H O 1
ATOM 698 N N . ASP A 1 90 ? 24.048 -1.828 38.787 1.00 14.32 86 ASP H N 1
ATOM 699 C CA . ASP A 1 90 ? 24.990 -1.787 37.671 1.00 14.92 86 ASP H CA 1
ATOM 700 C C . ASP A 1 90 ? 26.429 -2.004 38.125 1.00 15.88 86 ASP H C 1
ATOM 701 O O . ASP A 1 90 ? 27.350 -1.988 37.292 1.00 11.78 86 ASP H O 1
ATOM 706 N N . THR A 1 91 ? 26.641 -2.201 39.424 1.00 14.89 87 THR H N 1
ATOM 707 C CA . THR A 1 91 ? 27.955 -2.553 39.933 1.00 11.53 87 THR H CA 1
ATOM 708 C C . THR A 1 91 ? 28.415 -3.845 39.279 1.00 13.01 87 THR H C 1
ATOM 709 O O . THR A 1 91 ? 27.721 -4.862 39.357 1.00 15.89 87 THR H O 1
ATOM 713 N N . ALA A 1 92 ? 29.580 -3.810 38.631 1.00 13.43 88 ALA H N 1
ATOM 714 C CA . ALA A 1 92 ? 30.013 -4.948 37.821 1.00 13.97 88 ALA H CA 1
ATOM 715 C C . ALA A 1 92 ? 31.409 -4.672 37.287 1.00 15.31 88 ALA H C 1
ATOM 716 O O . ALA A 1 92 ? 31.878 -3.530 37.298 1.00 14.04 88 ALA H O 1
ATOM 718 N N . VAL A 1 93 ? 32.069 -5.729 36.816 1.00 11.58 89 VAL H N 1
ATOM 719 C CA . VAL A 1 93 ? 33.271 -5.577 36.006 1.00 12.89 89 VAL H CA 1
ATOM 720 C C . VAL A 1 93 ? 32.850 -5.518 34.542 1.00 15.63 89 VAL H C 1
ATOM 721 O O . VAL A 1 93 ? 32.093 -6.376 34.070 1.00 13.12 89 VAL H O 1
ATOM 725 N N . TYR A 1 94 ? 33.333 -4.502 33.833 1.00 13.50 90 TYR H N 1
ATOM 726 C CA . TYR A 1 94 ? 33.004 -4.247 32.435 1.00 13.19 90 TYR H CA 1
ATOM 727 C C . TYR A 1 94 ? 34.225 -4.579 31.583 1.00 16.54 90 TYR H C 1
ATOM 728 O O . TYR A 1 94 ? 35.330 -4.115 31.876 1.00 12.83 90 TYR H O 1
ATOM 737 N N . TYR A 1 95 ? 34.033 -5.407 30.553 1.00 12.54 91 TYR H N 1
ATOM 738 C CA . TYR A 1 95 ? 35.112 -5.885 29.690 1.00 15.98 91 TYR H CA 1
ATOM 739 C C . TYR A 1 95 ? 34.886 -5.446 28.254 1.00 11.65 91 TYR H C 1
ATOM 740 O O . TYR A 1 95 ? 33.760 -5.513 27.757 1.00 12.41 91 TYR H O 1
ATOM 749 N N . CYS A 1 96 ? 35.957 -5.046 27.577 1.00 11.09 92 CYS H N 1
ATOM 750 C CA . CYS A 1 96 ? 35.958 -5.047 26.121 1.00 9.93 92 CYS H CA 1
ATOM 751 C C . CYS A 1 96 ? 36.557 -6.363 25.633 1.00 15.53 92 CYS H C 1
ATOM 752 O O . CYS A 1 96 ? 37.443 -6.935 26.280 1.00 14.99 92 CYS H O 1
ATOM 755 N N . ALA A 1 97 ? 36.050 -6.857 24.499 1.00 12.58 93 ALA H N 1
ATOM 756 C CA . ALA A 1 97 ? 36.482 -8.154 23.989 1.00 15.58 93 ALA H CA 1
ATOM 757 C C . ALA A 1 97 ? 36.431 -8.138 22.468 1.00 16.72 93 ALA H C 1
ATOM 758 O O . ALA A 1 97 ? 35.450 -7.673 21.879 1.00 17.50 93 ALA H O 1
ATOM 760 N N . ARG A 1 98 ? 37.475 -8.683 21.845 1.00 16.38 94 ARG H N 1
ATOM 761 C CA . ARG A 1 98 ? 37.712 -8.552 20.409 1.00 14.25 94 ARG H CA 1
ATOM 762 C C . ARG A 1 98 ? 37.107 -9.718 19.636 1.00 21.26 94 ARG H C 1
ATOM 763 O O . ARG A 1 98 ? 37.276 -10.882 20.021 1.00 18.17 94 ARG H O 1
ATOM 771 N N . ALA A 1 99 ? 36.414 -9.406 18.538 1.00 18.32 95 ALA H N 1
ATOM 772 C CA . ALA A 1 99 ? 36.049 -10.446 17.585 1.00 21.62 95 ALA H CA 1
ATOM 773 C C . ALA A 1 99 ? 37.307 -10.998 16.915 1.00 19.20 95 ALA H C 1
ATOM 774 O O . ALA A 1 99 ? 38.192 -10.232 16.527 1.00 16.65 95 ALA H O 1
ATOM 776 N N . PRO A 1 100 ? 37.429 -12.324 16.780 1.00 20.16 96 PRO H N 1
ATOM 777 C CA . PRO A 1 100 ? 38.685 -12.887 16.236 1.00 23.83 96 PRO H CA 1
ATOM 778 C C . PRO A 1 100 ? 38.986 -12.503 14.786 1.00 18.01 96 PRO H C 1
ATOM 779 O O . PRO A 1 100 ? 40.147 -12.212 14.468 1.00 22.05 96 PRO H O 1
ATOM 783 N N . ASP A 1 101 ? 37.998 -12.499 13.896 1.00 19.14 97 ASP H N 1
ATOM 784 C CA . ASP A 1 101 ? 38.270 -12.191 12.489 1.00 22.45 97 ASP H CA 1
ATOM 785 C C . ASP A 1 101 ? 36.959 -11.835 11.789 1.00 19.03 97 ASP H C 1
ATOM 786 O O . ASP A 1 101 ? 35.938 -11.577 12.437 1.00 24.94 97 ASP H O 1
ATOM 791 N N . TYR A 1 102 ? 36.996 -11.800 10.449 1.00 26.19 98 TYR H N 1
ATOM 792 C CA . TYR A 1 102 ? 35.823 -11.383 9.682 1.00 20.93 98 TYR H CA 1
ATOM 793 C C . TYR A 1 102 ? 34.680 -12.382 9.810 1.00 22.91 98 TYR H C 1
ATOM 794 O O . TYR A 1 102 ? 33.510 -11.985 9.842 1.00 24.18 98 TYR H O 1
ATOM 803 N N . GLY A 1 103 ? 34.990 -13.678 9.867 1.00 22.40 99 GLY H N 1
ATOM 804 C CA . GLY A 1 103 ? 33.958 -14.695 9.810 1.00 24.73 99 GLY H CA 1
ATOM 805 C C . GLY A 1 103 ? 33.471 -15.159 11.168 1.00 24.45 99 GLY H C 1
ATOM 806 O O . GLY A 1 103 ? 32.304 -15.531 11.329 1.00 22.57 99 GLY H O 1
ATOM 807 N N . ASP A 1 104 ? 34.367 -15.149 12.147 1.00 21.54 100 ASP H N 1
ATOM 808 C CA . ASP A 1 104 ? 34.060 -15.491 13.532 1.00 22.17 100 ASP H CA 1
ATOM 809 C C . ASP A 1 104 ? 34.029 -14.187 14.328 1.00 17.00 100 ASP H C 1
ATOM 810 O O . ASP A 1 104 ? 35.077 -13.592 14.595 1.00 18.84 100 ASP H O 1
ATOM 815 N N . ARG A 1 105 A 32.832 -13.737 14.695 1.00 19.18 100 ARG H N 1
ATOM 816 C CA . ARG A 1 105 A 32.677 -12.460 15.381 1.00 21.15 100 ARG H CA 1
ATOM 817 C C . ARG A 1 105 A 32.348 -12.619 16.859 1.00 27.71 100 ARG H C 1
ATOM 818 O O . ARG A 1 105 A 32.143 -11.609 17.544 1.00 21.25 100 ARG H O 1
ATOM 826 N N . TRP A 1 106 B 32.327 -13.856 17.376 1.00 20.28 100 TRP H N 1
ATOM 827 C CA . TRP A 1 106 B 31.810 -14.129 18.710 1.00 15.98 100 TRP H CA 1
ATOM 828 C C . TRP A 1 106 B 32.702 -14.986 19.594 1.00 24.89 100 TRP H C 1
ATOM 829 O O . TRP A 1 106 B 32.402 -15.113 20.786 1.00 24.15 100 TRP H O 1
ATOM 840 N N . ASP A 1 107 C 33.766 -15.586 19.070 1.00 21.85 100 ASP H N 1
ATOM 841 C CA . ASP A 1 107 C 34.667 -16.363 19.922 1.00 22.34 100 ASP H CA 1
ATOM 842 C C . ASP A 1 107 C 35.769 -15.426 20.399 1.00 18.20 100 ASP H C 1
ATOM 843 O O . ASP A 1 107 C 36.909 -15.465 19.935 1.00 23.29 100 ASP H O 1
ATOM 848 N N . PHE A 1 108 D 35.403 -14.566 21.356 1.00 20.66 100 PHE H N 1
ATOM 849 C CA . PHE A 1 108 D 36.246 -13.433 21.732 1.00 21.16 100 PHE H CA 1
ATOM 850 C C . PHE A 1 108 D 37.631 -13.903 22.138 1.00 24.22 100 PHE H C 1
ATOM 851 O O . PHE A 1 108 D 37.790 -14.566 23.164 1.00 25.31 100 PHE H O 1
ATOM 859 N N . ASP A 1 109 ? 38.640 -13.535 21.353 1.00 20.29 101 ASP H N 1
ATOM 860 C CA . ASP A 1 109 ? 39.964 -14.112 21.542 1.00 23.02 101 ASP H CA 1
ATOM 861 C C . ASP A 1 109 ? 40.882 -13.273 22.415 1.00 21.81 101 ASP H C 1
ATOM 862 O O . ASP A 1 109 ? 41.746 -13.835 23.091 1.00 31.09 101 ASP H O 1
ATOM 867 N N . TYR A 1 110 ? 40.718 -11.956 22.439 1.00 19.77 102 TYR H N 1
ATOM 868 C CA . TYR A 1 110 ? 41.479 -11.115 23.350 1.00 23.97 102 TYR H CA 1
ATOM 869 C C . TYR A 1 110 ? 40.506 -10.257 24.137 1.00 21.32 102 TYR H C 1
ATOM 870 O O . TYR A 1 110 ? 39.511 -9.774 23.587 1.00 18.59 102 TYR H O 1
ATOM 879 N N . TRP A 1 111 ? 40.785 -10.095 25.431 1.00 13.59 103 TRP H N 1
ATOM 880 C CA . TRP A 1 111 ? 39.929 -9.343 26.334 1.00 17.27 103 TRP H CA 1
ATOM 881 C C . TRP A 1 111 ? 40.767 -8.284 27.028 1.00 17.17 103 TRP H C 1
ATOM 882 O O . TRP A 1 111 ? 41.959 -8.487 27.292 1.00 15.84 103 TRP H O 1
ATOM 893 N N . GLY A 1 112 ? 40.136 -7.158 27.352 1.00 16.22 104 GLY H N 1
ATOM 894 C CA . GLY A 1 112 ? 40.742 -6.253 28.306 1.00 17.73 104 GLY H CA 1
ATOM 895 C C . GLY A 1 112 ? 40.781 -6.883 29.689 1.00 16.18 104 GLY H C 1
ATOM 896 O O . GLY A 1 112 ? 40.172 -7.922 29.948 1.00 14.41 104 GLY H O 1
ATOM 897 N N . GLN A 1 113 ? 41.534 -6.251 30.596 1.00 13.72 105 GLN H N 1
ATOM 898 C CA . GLN A 1 113 ? 41.667 -6.792 31.949 1.00 18.09 105 GLN H CA 1
ATOM 899 C C . GLN A 1 113 ? 40.413 -6.601 32.797 1.00 16.28 105 GLN H C 1
ATOM 900 O O . GLN A 1 113 ? 40.339 -7.164 33.897 1.00 16.08 105 GLN H O 1
ATOM 906 N N . GLY A 1 114 ? 39.437 -5.840 32.326 1.00 13.98 106 GLY H N 1
ATOM 907 C CA . GLY A 1 114 ? 38.238 -5.550 33.089 1.00 12.13 106 GLY H CA 1
ATOM 908 C C . GLY A 1 114 ? 38.340 -4.226 33.828 1.00 15.03 106 GLY H C 1
ATOM 909 O O . GLY A 1 114 ? 39.415 -3.805 34.267 1.00 13.98 106 GLY H O 1
ATOM 910 N N . THR A 1 115 ? 37.203 -3.551 33.960 1.00 13.59 107 THR H N 1
ATOM 911 C CA . THR A 1 115 ? 37.109 -2.312 34.727 1.00 14.41 107 THR H CA 1
ATOM 912 C C . THR A 1 115 ? 35.990 -2.485 35.746 1.00 14.33 107 THR H C 1
ATOM 913 O O . THR A 1 115 ? 34.819 -2.591 35.366 1.00 14.21 107 THR H O 1
ATOM 917 N N . LEU A 1 1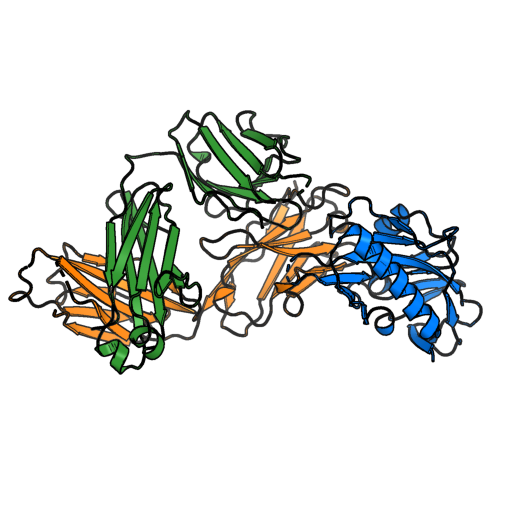16 ? 36.341 -2.516 37.034 1.00 11.89 108 LEU H N 1
ATOM 918 C CA . LEU A 1 116 ? 35.333 -2.568 38.085 1.00 10.96 108 LEU H CA 1
ATOM 919 C C . LEU A 1 116 ? 34.657 -1.207 38.237 1.00 11.91 108 LEU H C 1
ATOM 920 O O . LEU A 1 116 ? 35.330 -0.187 38.385 1.00 13.50 108 LEU H O 1
ATOM 925 N N . VAL A 1 117 ? 33.327 -1.187 38.161 1.00 12.35 109 VAL H N 1
ATOM 926 C CA . VAL A 1 117 ? 32.533 0.022 38.390 1.00 11.59 109 VAL H CA 1
ATOM 927 C C . VAL A 1 117 ? 31.621 -0.283 39.574 1.00 12.50 109 VAL H C 1
ATOM 928 O O . VAL A 1 117 ? 30.770 -1.175 39.489 1.00 13.12 109 VAL H O 1
ATOM 932 N N . THR A 1 118 ? 31.810 0.416 40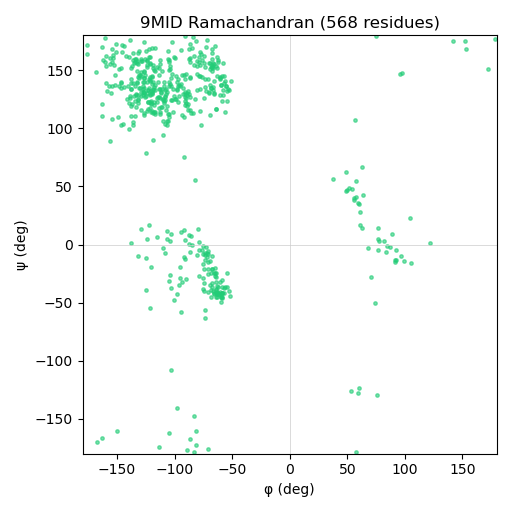.690 1.00 11.68 110 THR H N 1
ATOM 933 C CA . THR A 1 118 ? 30.980 0.203 41.869 1.00 12.10 110 THR H CA 1
ATOM 934 C C . THR A 1 118 ? 30.130 1.446 42.108 1.00 16.08 110 THR H C 1
ATOM 935 O O . THR A 1 118 ? 30.645 2.562 42.053 1.00 14.62 110 THR H O 1
ATOM 939 N N . VAL A 1 119 ? 28.837 1.255 42.369 1.00 12.63 111 VAL H N 1
ATOM 940 C CA . VAL A 1 119 ? 27.889 2.361 42.518 1.00 14.27 111 VAL H CA 1
ATOM 941 C C . VAL A 1 119 ? 27.349 2.315 43.942 1.00 14.70 111 VAL H C 1
ATOM 942 O O . VAL A 1 119 ? 26.617 1.386 44.305 1.00 14.65 111 VAL H O 1
ATOM 946 N N . PHE A 1 120 ? 27.703 3.319 44.745 1.00 14.53 112 PHE H N 1
ATOM 947 C CA . PHE A 1 120 ? 27.394 3.385 46.169 1.00 15.56 112 PHE H CA 1
ATOM 948 C C . PHE A 1 120 ? 26.429 4.526 46.463 1.00 16.97 112 PHE H C 1
ATOM 949 O O . PHE A 1 120 ? 26.439 5.560 45.789 1.00 20.11 112 PHE H O 1
ATOM 957 N N . ASN A 1 121 ? 25.650 4.361 47.527 1.00 15.95 113 ASN H N 1
ATOM 958 C CA . ASN A 1 121 ? 24.787 5.427 48.020 1.00 16.14 113 ASN H CA 1
ATOM 959 C C . ASN A 1 121 ? 25.616 6.386 48.877 1.00 20.98 113 ASN H C 1
ATOM 960 O O . ASN A 1 121 ? 26.847 6.297 48.948 1.00 18.78 113 ASN H O 1
ATOM 965 N N . GLN A 1 122 ? 24.930 7.327 49.524 1.00 16.98 114 GLN H N 1
ATOM 966 C CA . GLN A 1 122 ? 25.544 8.329 50.381 1.00 20.46 114 GLN H CA 1
ATOM 967 C C . GLN A 1 122 ? 25.977 7.704 51.704 1.00 17.49 114 GLN H C 1
ATOM 968 O O . GLN A 1 122 ? 25.449 6.675 52.128 1.00 19.20 114 GLN H O 1
ATOM 974 N N . ILE A 1 123 ? 26.963 8.339 52.353 1.00 19.95 115 ILE H N 1
ATOM 975 C CA . ILE A 1 123 ? 27.384 7.912 53.684 1.00 17.22 115 ILE H CA 1
ATOM 976 C C . ILE A 1 123 ? 26.181 7.848 54.610 1.00 22.47 115 ILE H C 1
ATOM 977 O O . ILE A 1 123 ? 25.351 8.763 54.639 1.00 21.18 115 ILE H O 1
ATOM 982 N N . LYS A 1 124 ? 26.082 6.759 55.370 1.00 19.71 116 LYS H N 1
ATOM 983 C CA . LYS A 1 124 ? 24.937 6.541 56.240 1.00 21.73 116 LYS H CA 1
ATOM 984 C C . LYS A 1 124 ? 25.338 5.576 57.348 1.00 23.36 116 LYS H C 1
ATOM 985 O O . LYS A 1 124 ? 26.017 4.577 57.091 1.00 18.12 116 LYS H O 1
ATOM 991 N N . GLY A 1 125 ? 24.929 5.880 58.580 1.00 19.75 117 GLY H N 1
ATOM 992 C CA . GLY A 1 125 ? 25.160 4.972 59.681 1.00 19.99 117 GLY H CA 1
ATOM 993 C C . GLY A 1 125 ? 24.137 3.850 59.727 1.00 20.75 117 GLY H C 1
ATOM 994 O O . GLY A 1 125 ? 22.999 3.995 59.269 1.00 19.77 117 GLY H O 1
ATOM 995 N N . PRO A 1 126 ? 24.518 2.711 60.302 1.00 20.02 118 PRO H N 1
ATOM 996 C CA . PRO A 1 126 ? 23.615 1.557 60.307 1.00 21.78 118 PRO H CA 1
ATOM 997 C C . PRO A 1 126 ? 22.455 1.704 61.279 1.00 20.14 118 PRO H 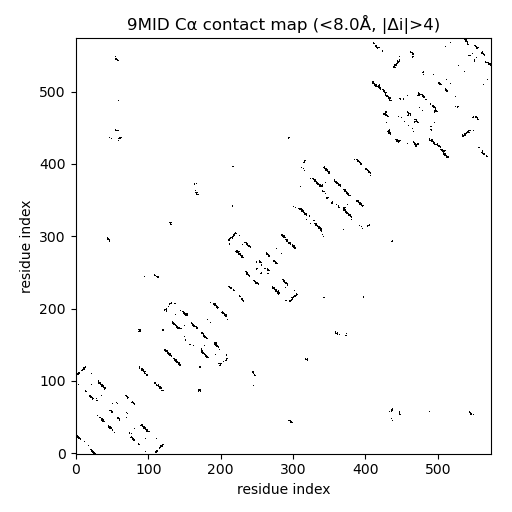C 1
ATOM 998 O O . PRO A 1 126 ? 22.533 2.403 62.293 1.00 21.67 118 PRO H O 1
ATOM 1002 N N . SER A 1 127 ? 21.366 1.027 60.935 1.00 19.32 119 SER H N 1
ATOM 1003 C CA . SER A 1 127 ? 20.333 0.641 61.880 1.00 22.89 119 SER H CA 1
ATOM 1004 C C . SER A 1 127 ? 20.629 -0.769 62.365 1.00 23.11 119 SER H C 1
ATOM 1005 O O . SER A 1 127 ? 21.014 -1.641 61.580 1.00 23.21 119 SER H O 1
ATOM 1008 N N . VAL A 1 128 ? 20.451 -0.994 63.664 1.00 21.43 120 VAL H N 1
ATOM 1009 C CA . VAL A 1 128 ? 20.816 -2.258 64.285 1.00 26.24 120 VAL H CA 1
ATOM 1010 C C . VAL A 1 128 ? 19.575 -2.893 64.893 1.00 28.19 120 VAL H C 1
ATOM 1011 O O . VAL A 1 128 ? 18.842 -2.243 65.647 1.00 27.44 120 VAL H O 1
ATOM 1015 N N . PHE A 1 129 ? 19.350 -4.163 64.571 1.00 15.94 121 PHE H N 1
ATOM 1016 C CA . PHE A 1 129 ? 18.184 -4.906 65.034 1.00 22.31 121 PHE H CA 1
ATOM 1017 C C . PHE A 1 129 ? 18.602 -6.249 65.617 1.00 19.42 121 PHE H C 1
ATOM 1018 O O . PHE A 1 129 ? 19.554 -6.868 65.128 1.00 25.42 121 PHE H O 1
ATOM 1026 N N . PRO A 1 130 ? 17.911 -6.732 66.647 1.00 25.40 122 PRO H N 1
ATOM 1027 C CA . PRO A 1 130 ? 18.257 -8.034 67.226 1.00 28.61 122 PRO H CA 1
ATOM 1028 C C . PRO A 1 130 ? 17.752 -9.198 66.390 1.00 22.18 122 PRO H C 1
ATOM 1029 O O . PRO A 1 130 ? 16.683 -9.151 65.777 1.00 28.57 122 PRO H O 1
ATOM 1033 N N . LEU A 1 131 ? 18.542 -10.257 66.379 1.00 27.04 123 LEU H N 1
ATOM 1034 C CA . LEU A 1 131 ? 18.176 -11.525 65.755 1.00 28.88 123 LEU H CA 1
ATOM 1035 C C . LEU A 1 131 ? 17.967 -12.513 66.897 1.00 30.00 123 LEU H C 1
ATOM 1036 O O . LEU A 1 131 ? 18.922 -13.117 67.391 1.00 25.30 123 LEU H O 1
ATOM 1041 N N . ALA A 1 132 ? 16.717 -12.658 67.327 1.00 38.36 124 ALA H N 1
ATOM 1042 C CA . ALA A 1 132 ? 16.408 -13.389 68.552 1.00 37.30 124 ALA H CA 1
ATOM 1043 C C . ALA A 1 132 ? 16.570 -14.894 68.342 1.00 34.62 124 ALA H C 1
ATOM 1044 O O . ALA A 1 132 ? 16.223 -15.416 67.280 1.00 35.73 124 ALA H O 1
ATOM 1046 N N . PRO A 1 133 ? 17.076 -15.619 69.349 1.00 42.34 125 PRO H N 1
ATOM 1047 C CA . PRO A 1 133 ? 17.177 -17.077 69.270 1.00 43.62 125 PRO H CA 1
ATOM 1048 C C . PRO A 1 133 ? 15.850 -17.752 69.611 1.00 47.14 125 PRO H C 1
ATOM 1049 O O . PRO A 1 133 ? 15.732 -18.966 69.456 1.00 53.78 125 PRO H O 1
ATOM 1053 N N . ALA A 1 143 ? 21.761 -22.821 70.383 1.00 56.45 135 ALA H N 1
ATOM 1054 C CA . ALA A 1 143 ? 21.005 -21.642 69.973 1.00 55.21 135 ALA H CA 1
ATOM 1055 C C . ALA A 1 143 ? 21.890 -20.611 69.275 1.00 50.33 135 ALA H C 1
ATOM 1056 O O . ALA A 1 143 ? 23.089 -20.515 69.543 1.00 40.42 135 ALA H O 1
ATOM 1058 N N . ALA A 1 144 ? 21.291 -19.842 68.369 1.00 46.45 136 ALA H N 1
ATOM 1059 C CA . ALA A 1 144 ? 21.991 -18.780 67.662 1.00 35.59 136 ALA H CA 1
ATOM 1060 C C . ALA A 1 144 ? 21.188 -17.497 67.776 1.00 34.42 136 ALA H C 1
ATOM 1061 O O . ALA A 1 144 ? 19.977 -17.495 67.544 1.00 38.35 136 ALA H O 1
ATOM 1063 N N . LEU A 1 145 ? 21.864 -16.412 68.144 1.00 31.65 137 LEU H N 1
ATOM 1064 C CA . LEU A 1 145 ? 21.264 -15.088 68.171 1.00 27.06 137 LEU H CA 1
ATOM 1065 C C . LEU A 1 145 ? 22.257 -14.120 67.550 1.00 23.37 137 LEU H C 1
ATOM 1066 O O . LEU A 1 145 ? 23.436 -14.438 67.382 1.00 30.07 137 LEU H O 1
ATOM 1071 N N . GLY A 1 146 ? 21.789 -12.932 67.202 1.00 25.46 138 GLY H N 1
ATOM 1072 C CA . GLY A 1 146 ? 22.715 -12.015 66.578 1.00 26.39 138 GLY H CA 1
ATOM 1073 C C . GLY A 1 146 ? 22.185 -10.606 66.503 1.00 24.74 138 GLY H C 1
ATOM 1074 O O . GLY A 1 146 ? 21.176 -10.259 67.122 1.00 22.40 138 GLY H O 1
ATOM 1075 N N . CYS A 1 147 ? 22.916 -9.788 65.746 1.00 20.87 139 CYS H N 1
ATOM 1076 C CA . CYS A 1 147 ? 22.508 -8.431 65.424 1.00 19.11 139 CYS H CA 1
ATOM 1077 C C . CYS A 1 147 ? 22.576 -8.245 63.921 1.00 20.76 139 CYS H C 1
ATOM 1078 O O . CYS A 1 147 ? 23.551 -8.656 63.284 1.00 20.23 139 CYS H O 1
ATOM 1081 N N . LEU A 1 148 ? 21.523 -7.663 63.364 1.00 18.68 140 LEU H N 1
ATOM 1082 C CA . LEU A 1 148 ? 21.504 -7.232 61.972 1.00 20.64 140 LEU H CA 1
ATOM 1083 C C . LEU A 1 148 ? 21.971 -5.781 61.901 1.00 18.72 140 LEU H C 1
ATOM 1084 O O . LEU A 1 148 ? 21.359 -4.894 62.505 1.00 19.35 140 LEU H O 1
ATOM 1089 N N . VAL A 1 149 ? 23.051 -5.542 61.165 1.00 17.84 141 VAL H N 1
ATOM 1090 C CA . VAL A 1 149 ? 23.643 -4.219 61.005 1.00 14.86 141 VAL H CA 1
ATOM 1091 C C . VAL A 1 149 ? 23.307 -3.772 59.588 1.00 22.10 141 VAL H C 1
ATOM 1092 O O . VAL A 1 149 ? 23.941 -4.206 58.622 1.00 18.60 141 VAL H O 1
ATOM 1096 N N . LYS A 1 150 ? 22.322 -2.886 59.455 1.00 19.35 142 LYS H N 1
ATOM 1097 C CA . LYS A 1 150 ? 21.571 -2.741 58.216 1.00 21.03 142 LYS H CA 1
ATOM 1098 C C . LYS A 1 150 ? 21.754 -1.358 57.601 1.00 19.84 142 LYS H C 1
ATOM 1099 O O . LYS A 1 150 ? 21.620 -0.344 58.294 1.00 18.88 142 LYS H O 1
ATOM 1105 N N . ASP A 1 151 ? 22.030 -1.328 56.291 1.00 18.64 143 ASP H N 1
ATOM 1106 C CA . ASP A 1 151 ? 21.975 -0.112 55.467 1.00 18.00 143 ASP H CA 1
ATOM 1107 C C . ASP A 1 151 ? 22.985 0.952 55.916 1.00 18.28 143 ASP H C 1
ATOM 1108 O O . ASP A 1 151 ? 22.633 2.037 56.375 1.00 19.16 143 ASP H O 1
ATOM 1113 N N . TYR A 1 152 ? 24.263 0.628 55.742 1.00 17.94 144 TYR H N 1
ATOM 1114 C CA . TYR A 1 152 ? 25.331 1.562 56.069 1.00 17.65 144 TYR H CA 1
ATOM 1115 C C . TYR A 1 152 ? 26.300 1.697 54.899 1.00 18.63 144 TYR H C 1
ATOM 1116 O O . TYR A 1 152 ? 26.380 0.830 54.027 1.00 17.83 144 TYR H O 1
ATOM 1125 N N . PHE A 1 153 ? 27.031 2.819 54.891 1.00 15.95 145 PHE H N 1
ATOM 1126 C CA . PHE A 1 153 ? 28.101 3.096 53.941 1.00 17.92 145 PHE H CA 1
ATOM 1127 C C . PHE A 1 153 ? 28.981 4.168 54.554 1.00 18.20 145 PHE H C 1
ATOM 1128 O O . PHE A 1 153 ? 28.448 5.119 55.139 1.00 20.37 145 PHE H O 1
ATOM 1136 N N . PRO A 1 154 ? 30.307 4.067 54.442 1.00 16.22 146 PRO H N 1
ATOM 1137 C CA . PRO A 1 154 ? 31.104 3.003 53.814 1.00 15.37 146 PRO H CA 1
ATOM 1138 C C . PRO A 1 154 ? 31.506 1.884 54.776 1.00 18.53 146 PRO H C 1
ATOM 1139 O O . PRO A 1 154 ? 31.180 1.916 55.953 1.00 20.68 146 PRO H O 1
ATOM 1143 N N . GLU A 1 155 ? 32.222 0.877 54.293 1.00 19.41 147 GLU H N 1
ATOM 1144 C CA . GLU A 1 155 ? 32.903 -0.040 55.190 1.00 19.90 147 GLU H CA 1
ATOM 1145 C C . GLU A 1 155 ? 34.005 0.712 55.940 1.00 23.73 147 GLU H C 1
ATOM 1146 O O . GLU A 1 155 ? 34.489 1.750 55.479 1.00 20.89 147 GLU H O 1
ATOM 1152 N N . PRO A 1 156 ? 34.398 0.233 57.125 1.00 24.90 148 PRO H N 1
ATOM 1153 C CA . PRO A 1 156 ? 33.885 -0.920 57.862 1.00 21.15 148 PRO H CA 1
ATOM 1154 C C . PRO A 1 156 ? 32.968 -0.541 59.015 1.00 21.69 148 PRO H C 1
ATOM 1155 O O . PRO A 1 156 ? 32.777 0.626 59.349 1.00 23.09 148 PRO H O 1
ATOM 1159 N N . VAL A 1 157 ? 32.376 -1.545 59.644 1.00 25.34 149 VAL H N 1
ATOM 1160 C CA . VAL A 1 157 ? 31.798 -1.409 60.971 1.00 25.69 149 VAL H CA 1
ATOM 1161 C C . VAL A 1 157 ? 32.542 -2.373 61.881 1.00 26.08 149 VAL H C 1
ATOM 1162 O O . VAL A 1 157 ? 33.105 -3.373 61.424 1.00 32.23 149 VAL H O 1
ATOM 1166 N N . THR A 1 158 ? 32.567 -2.056 63.170 1.00 25.97 150 THR H N 1
ATOM 1167 C CA . THR A 1 158 ? 33.069 -2.974 64.184 1.00 33.52 150 THR H CA 1
ATOM 1168 C C . THR A 1 158 ? 31.905 -3.427 65.050 1.00 21.10 150 THR H C 1
ATOM 1169 O O . THR A 1 158 ? 31.109 -2.598 65.506 1.00 24.01 150 THR H O 1
ATOM 1173 N N . VAL A 1 159 ? 31.806 -4.736 65.259 1.00 24.59 151 VAL H N 1
ATOM 1174 C CA . VAL A 1 159 ? 30.797 -5.325 66.125 1.00 24.31 151 VAL H CA 1
ATOM 1175 C C . VAL A 1 159 ? 31.515 -6.080 67.231 1.00 30.65 151 VAL H C 1
ATOM 1176 O O . VAL A 1 159 ? 32.301 -6.994 66.956 1.00 33.59 151 VAL H O 1
ATOM 1180 N N . SER A 1 160 ? 31.247 -5.701 68.473 1.00 22.11 152 SER H N 1
ATOM 1181 C CA . SER A 1 160 ? 31.669 -6.475 69.627 1.00 28.68 152 SER H CA 1
ATOM 1182 C C . SER A 1 160 ? 30.432 -6.902 70.407 1.00 25.99 152 SER H C 1
ATOM 1183 O O . SER A 1 160 ? 29.315 -6.451 70.144 1.00 25.69 152 SER H O 1
ATOM 1186 N N . TRP A 1 161 ? 30.630 -7.796 71.368 1.00 23.95 153 TRP H N 1
ATOM 1187 C CA . TRP A 1 161 ? 29.533 -8.305 72.176 1.00 25.59 153 TRP H CA 1
ATOM 1188 C C . TRP A 1 161 ? 29.884 -8.124 73.646 1.00 26.36 153 TRP H C 1
ATOM 1189 O O . TRP A 1 161 ? 30.990 -8.474 74.071 1.00 26.31 153 TRP H O 1
ATOM 1200 N N . ASN A 1 162 ? 28.947 -7.558 74.404 1.00 24.10 154 ASN H N 1
ATOM 1201 C CA . ASN A 1 162 ? 29.102 -7.352 75.843 1.00 24.72 154 ASN H CA 1
ATOM 1202 C C . ASN A 1 162 ? 30.362 -6.549 76.152 1.00 35.15 154 ASN H C 1
ATOM 1203 O O . ASN A 1 162 ? 31.083 -6.831 77.110 1.00 31.66 154 ASN H O 1
ATOM 1208 N N . SER A 1 163 ? 30.622 -5.535 75.320 1.00 29.91 155 SER H N 1
ATOM 1209 C CA . SER A 1 163 ? 31.752 -4.619 75.491 1.00 27.04 155 SER H CA 1
ATOM 1210 C C . SER A 1 163 ? 33.087 -5.348 75.432 1.00 28.22 155 SER H C 1
ATOM 1211 O O . SER A 1 163 ? 34.078 -4.905 76.018 1.00 36.75 155 SER H O 1
ATOM 1214 N N . GLY A 1 164 ? 33.127 -6.466 74.715 1.00 26.50 156 GLY H N 1
ATOM 1215 C CA . GLY A 1 164 ? 34.329 -7.253 74.571 1.00 30.90 156 GLY H CA 1
ATOM 1216 C C . GLY A 1 164 ? 34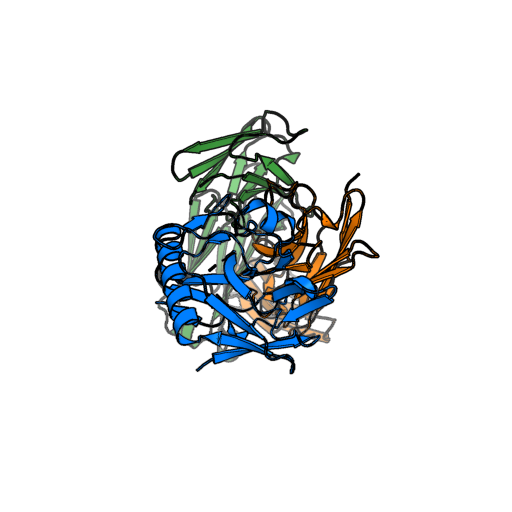.434 -8.425 75.524 1.00 39.26 156 GLY H C 1
ATOM 1217 O O . GLY A 1 164 ? 35.333 -9.258 75.354 1.00 41.87 156 GLY H O 1
ATOM 1218 N N . ALA A 1 165 ? 33.545 -8.512 76.518 1.00 34.64 157 ALA H N 1
ATOM 1219 C CA . ALA A 1 165 ? 33.555 -9.658 77.420 1.00 41.91 157 ALA H CA 1
ATOM 1220 C C . ALA A 1 165 ? 33.244 -10.950 76.678 1.00 41.94 157 ALA H C 1
ATOM 1221 O O . ALA A 1 165 ? 33.690 -12.026 77.090 1.00 49.04 157 ALA H O 1
ATOM 1223 N N . LEU A 1 166 ? 32.488 -10.865 75.587 1.00 42.86 158 LEU H N 1
ATOM 1224 C CA . LEU A 1 166 ? 32.128 -12.018 74.769 1.00 41.70 158 LEU H CA 1
ATOM 1225 C C . LEU A 1 166 ? 32.953 -11.965 73.485 1.00 49.84 158 LEU H C 1
ATOM 1226 O O . LEU A 1 166 ? 32.766 -11.066 72.658 1.00 49.61 158 LEU H O 1
ATOM 1231 N N . THR A 1 167 ? 33.865 -12.920 73.319 1.00 49.06 159 THR H N 1
ATOM 1232 C CA . THR A 1 167 ? 34.673 -12.958 72.101 1.00 47.80 159 THR H CA 1
ATOM 1233 C C . THR A 1 167 ? 34.585 -14.290 71.370 1.00 59.23 159 THR H C 1
ATOM 1234 O O . THR A 1 167 ? 34.538 -14.304 70.136 1.00 54.56 159 THR H O 1
ATOM 1238 N N . SER A 1 168 ? 34.556 -15.408 72.092 1.00 55.18 160 SER H N 1
ATOM 1239 C CA . SER A 1 168 ? 34.511 -16.721 71.467 1.00 55.26 160 SER H CA 1
ATOM 1240 C C . SER A 1 168 ? 33.072 -17.112 71.170 1.00 47.79 160 SER H C 1
ATOM 1241 O O . SER A 1 168 ? 32.159 -16.822 71.950 1.00 47.97 160 SER H O 1
ATOM 1244 N N . GLY A 1 169 ? 32.881 -17.788 70.037 1.00 44.26 161 GLY H N 1
ATOM 1245 C CA . GLY A 1 169 ? 31.564 -18.123 69.547 1.00 49.56 161 GLY H CA 1
ATOM 1246 C C . GLY A 1 169 ? 30.970 -17.120 68.583 1.00 35.56 161 GLY H C 1
ATOM 1247 O O . GLY A 1 169 ? 29.894 -17.383 68.032 1.00 38.59 161 GLY H O 1
ATOM 1248 N N . VAL A 1 170 ? 31.642 -15.994 68.349 1.00 38.15 162 VAL H N 1
ATOM 1249 C CA . VAL A 1 170 ? 31.122 -14.923 67.500 1.00 35.67 162 VAL H CA 1
ATOM 1250 C C . VAL A 1 170 ? 31.585 -15.148 66.066 1.00 37.87 162 VAL H C 1
ATOM 1251 O O . VAL A 1 170 ? 32.787 -15.235 65.794 1.00 40.59 162 VAL H O 1
ATOM 1255 N N . HIS A 1 171 ? 30.631 -15.231 65.144 1.00 28.83 163 HIS H N 1
ATOM 1256 C CA . HIS A 1 171 ? 30.914 -15.235 63.715 1.00 31.23 163 HIS H CA 1
ATOM 1257 C C . HIS A 1 171 ? 30.253 -14.001 63.121 1.00 25.96 163 HIS H C 1
ATOM 1258 O O . HIS A 1 171 ? 29.024 -13.895 63.115 1.00 24.65 163 HIS H O 1
ATOM 1265 N N . THR A 1 172 ? 31.065 -13.074 62.626 1.00 31.75 164 THR H N 1
ATOM 1266 C CA . THR A 1 172 ? 30.568 -11.883 61.951 1.00 25.59 164 THR H CA 1
ATOM 1267 C C . THR A 1 172 ? 30.704 -12.105 60.451 1.00 24.59 164 THR H C 1
ATOM 1268 O O . THR A 1 172 ? 31.818 -12.217 59.928 1.00 27.08 164 THR H O 1
ATOM 1272 N N . PHE A 1 173 ? 29.575 -12.176 59.771 1.00 17.07 165 PHE H N 1
ATOM 1273 C CA . PHE A 1 173 ? 29.553 -12.495 58.350 1.00 18.88 165 PHE H CA 1
ATOM 1274 C C . PHE A 1 173 ? 29.974 -11.283 57.523 1.00 24.79 165 PHE H C 1
ATOM 1275 O O . PHE A 1 173 ? 29.653 -10.143 57.878 1.00 23.10 165 PHE H O 1
ATOM 1283 N N . PRO A 1 174 ? 30.693 -11.506 56.423 1.00 23.22 166 PRO H N 1
ATOM 1284 C CA . PRO A 1 174 ? 31.036 -10.399 55.525 1.00 19.38 166 PRO H CA 1
ATOM 1285 C C . PRO A 1 174 ? 29.784 -9.708 55.003 1.00 20.35 166 PRO H C 1
ATOM 1286 O O . PRO A 1 174 ? 28.754 -10.341 54.767 1.00 20.31 166 PRO H O 1
ATOM 1290 N N . ALA A 1 175 ? 29.883 -8.392 54.821 1.00 18.14 167 ALA H N 1
ATOM 1291 C CA . ALA A 1 175 ? 28.729 -7.607 54.420 1.00 16.66 167 ALA H CA 1
ATOM 1292 C C . ALA A 1 175 ? 28.331 -7.912 52.982 1.00 20.36 167 ALA H C 1
ATOM 1293 O O . ALA A 1 175 ? 29.138 -8.360 52.161 1.00 22.62 167 ALA H O 1
ATOM 1295 N N . VAL A 1 176 ? 27.063 -7.658 52.682 1.00 18.05 168 VAL H N 1
ATOM 1296 C CA . VAL A 1 176 ? 26.550 -7.710 51.321 1.00 18.29 168 VAL H CA 1
ATOM 1297 C C . VAL A 1 176 ? 26.378 -6.283 50.828 1.00 19.92 168 VAL H C 1
ATOM 1298 O O . VAL A 1 176 ? 25.935 -5.406 51.577 1.00 16.31 168 VAL H O 1
ATOM 1302 N N . LEU A 1 177 ? 26.761 -6.029 49.582 1.00 18.40 169 LEU H N 1
ATOM 1303 C CA . LEU A 1 177 ? 26.442 -4.750 48.958 1.00 19.58 169 LEU H CA 1
ATOM 1304 C C . LEU A 1 177 ? 25.080 -4.893 48.299 1.00 23.15 169 LEU H C 1
ATOM 1305 O O . LEU A 1 177 ? 24.922 -5.686 47.369 1.00 20.18 169 LEU H O 1
ATOM 1310 N N . GLN A 1 178 ? 24.104 -4.137 48.783 1.00 15.69 170 GLN H N 1
ATOM 1311 C CA . GLN A 1 178 ? 22.737 -4.286 48.315 1.00 18.52 170 GLN H CA 1
ATOM 1312 C C . GLN A 1 178 ? 22.478 -3.421 47.083 1.00 20.97 170 GLN H C 1
ATOM 1313 O O . GLN A 1 178 ? 23.252 -2.526 46.738 1.00 20.23 170 GLN H O 1
ATOM 1319 N N . SER A 1 179 ? 21.336 -3.675 46.437 1.00 23.40 171 SER H N 1
ATOM 1320 C CA . SER A 1 179 ? 20.952 -2.893 45.268 1.00 23.02 171 SER H CA 1
ATOM 1321 C C . SER A 1 179 ? 20.626 -1.447 45.619 1.00 20.97 171 SER H C 1
ATOM 1322 O O . SER A 1 179 ? 20.459 -0.627 44.711 1.00 16.87 171 SER H O 1
ATOM 1325 N N . SER A 1 180 ? 20.519 -1.123 46.907 1.00 17.88 172 SER H N 1
ATOM 1326 C CA . SER A 1 180 ? 20.370 0.247 47.381 1.00 19.51 172 SER H CA 1
ATOM 1327 C C . SER A 1 180 ? 21.690 1.014 47.397 1.00 18.35 172 SER H C 1
ATOM 1328 O O . SER A 1 180 ? 21.686 2.219 47.682 1.00 20.71 172 SER H O 1
ATOM 1331 N N . GLY A 1 181 ? 22.807 0.357 47.094 1.00 16.72 173 GLY H N 1
ATOM 1332 C CA . GLY A 1 181 ? 24.096 0.986 47.274 1.00 15.81 173 GLY H CA 1
ATOM 1333 C C . GLY A 1 181 ? 24.570 1.047 48.706 1.00 17.00 173 GLY H C 1
ATOM 1334 O O . GLY A 1 181 ? 25.510 1.780 49.000 1.00 15.51 173 GLY H O 1
ATOM 1335 N N . LEU A 1 182 ? 23.949 0.288 49.605 1.00 16.45 174 LEU H N 1
ATOM 1336 C CA . LEU A 1 182 ? 24.330 0.245 51.009 1.00 15.23 174 LEU H CA 1
ATOM 1337 C C . LEU A 1 182 ? 24.692 -1.179 51.407 1.00 17.68 174 LEU H C 1
ATOM 1338 O O . LEU A 1 182 ? 24.210 -2.145 50.813 1.00 17.88 174 LEU H O 1
ATOM 1343 N N . TYR A 1 183 ? 25.505 -1.293 52.464 1.00 15.71 175 TYR H N 1
ATOM 1344 C CA . TYR A 1 183 ? 25.961 -2.625 52.944 1.00 13.88 175 TYR H CA 1
ATOM 1345 C C . TYR A 1 183 ? 25.062 -3.136 54.059 1.00 19.04 175 TYR H C 1
ATOM 1346 O O . TYR A 1 183 ? 24.281 -2.336 54.620 1.00 15.61 175 TYR H O 1
ATOM 1355 N N . SER A 1 184 ? 25.196 -4.424 54.398 1.00 16.54 176 SER H N 1
ATOM 1356 C CA . SER A 1 184 ? 24.399 -5.028 55.499 1.00 19.30 176 SER H CA 1
ATOM 1357 C C . SER A 1 184 ? 25.045 -6.347 55.935 1.00 19.23 176 SER H C 1
ATOM 1358 O O . SER A 1 184 ? 25.176 -7.242 55.078 1.00 17.21 176 SER H O 1
ATOM 1361 N N . LEU A 1 185 ? 25.437 -6.469 57.209 1.00 18.28 177 LEU H N 1
ATOM 1362 C CA . LEU A 1 185 ? 25.974 -7.773 57.692 1.00 18.15 177 LEU H CA 1
ATOM 1363 C C . LEU A 1 185 ? 25.207 -8.235 58.938 1.00 15.47 177 LEU H C 1
ATOM 1364 O O . LEU A 1 185 ? 24.364 -7.463 59.437 1.00 19.78 177 LEU H O 1
ATOM 1369 N N . SER A 1 186 ? 25.497 -9.453 59.409 1.00 16.51 178 SER H N 1
ATOM 1370 C CA . SER A 1 186 ? 24.819 -9.998 60.614 1.00 17.56 178 SER H CA 1
ATOM 1371 C C . SER A 1 186 ? 25.838 -10.716 61.506 1.00 20.20 178 SER H C 1
ATOM 1372 O O . SER A 1 186 ? 26.328 -11.787 61.095 1.00 17.28 178 SER H O 1
ATOM 1375 N N . SER A 1 187 ? 26.143 -10.146 62.675 1.00 21.21 179 SER H N 1
ATOM 1376 C CA . SER A 1 187 ? 27.073 -10.805 63.631 1.00 21.98 179 SER H CA 1
ATOM 1377 C C . SER A 1 187 ? 26.270 -11.707 64.569 1.00 23.39 179 SER H C 1
ATOM 1378 O O . SER A 1 187 ? 25.380 -11.178 65.252 1.00 24.11 179 SER H O 1
ATOM 1381 N N . VAL A 1 188 ? 26.579 -13.007 64.605 1.00 25.96 180 VAL H N 1
ATOM 1382 C CA . VAL A 1 188 ? 25.822 -13.949 65.419 1.00 27.43 180 VAL H CA 1
ATOM 1383 C C . VAL A 1 188 ? 26.766 -14.677 66.363 1.00 30.38 180 VAL H C 1
ATOM 1384 O O . VAL A 1 188 ? 27.957 -14.844 66.084 1.00 28.73 180 VAL H O 1
ATOM 1388 N N . VAL A 1 189 ? 26.217 -15.111 67.493 1.00 28.96 181 VAL H N 1
ATOM 1389 C CA . VAL A 1 189 ? 26.956 -15.864 68.496 1.00 28.19 181 VAL H CA 1
ATOM 1390 C C . VAL A 1 189 ? 26.256 -17.201 68.699 1.00 34.35 181 VAL H C 1
ATOM 1391 O O . VAL A 1 189 ? 25.023 -17.284 68.648 1.00 31.18 181 VAL H O 1
ATOM 1395 N N . THR A 1 190 ? 27.048 -18.252 68.884 1.00 35.18 182 THR H N 1
ATOM 1396 C CA . THR A 1 190 ? 26.534 -19.582 69.192 1.00 47.93 182 THR H CA 1
ATOM 1397 C C . THR A 1 190 ? 26.564 -19.809 70.701 1.00 48.20 182 THR H C 1
ATOM 1398 O O . THR A 1 190 ? 27.604 -19.622 71.342 1.00 51.39 182 THR H O 1
ATOM 1402 N N . VAL A 1 191 ? 25.426 -20.209 71.261 1.00 59.99 183 VAL H N 1
ATOM 1403 C CA . VAL A 1 191 ? 25.279 -20.359 72.707 1.00 61.13 183 VAL H CA 1
ATOM 1404 C C . VAL A 1 191 ? 24.617 -21.704 72.992 1.00 68.25 183 VAL H C 1
ATOM 1405 O O . VAL A 1 191 ? 23.960 -22.287 72.116 1.00 62.07 183 VAL H O 1
ATOM 1409 N N . PRO A 1 192 ? 24.792 -22.235 74.213 1.00 78.00 184 PRO H N 1
ATOM 1410 C CA . PRO A 1 192 ? 24.224 -23.557 74.526 1.00 73.83 184 PRO H CA 1
ATOM 1411 C C . PRO A 1 192 ? 22.718 -23.554 74.748 1.00 76.47 184 PRO H C 1
ATOM 1412 O O . PRO A 1 192 ? 22.033 -24.497 74.338 1.00 84.09 184 PRO H O 1
ATOM 1416 N N . SER A 1 193 ? 22.200 -22.512 75.399 1.00 72.96 185 SER H N 1
ATOM 1417 C CA . SER A 1 193 ? 20.793 -22.440 75.810 1.00 70.85 185 SER H CA 1
ATOM 1418 C C . SER A 1 193 ? 20.407 -23.631 76.682 1.00 71.45 185 SER H C 1
ATOM 1419 O O . SER A 1 193 ? 21.126 -23.990 77.615 1.00 76.41 185 SER H O 1
ATOM 1422 N N . SER A 1 195 ? 20.427 -21.376 79.002 1.00 78.61 187 SER H N 1
ATOM 1423 C CA . SER A 1 195 ? 21.511 -20.411 79.149 1.00 79.02 187 SER H CA 1
ATOM 1424 C C . SER A 1 195 ? 21.079 -19.035 78.657 1.00 73.69 187 SER H C 1
ATOM 1425 O O . SER A 1 195 ? 21.720 -18.027 78.956 1.00 64.74 187 SER H O 1
ATOM 1428 N N . LEU A 1 196 ? 19.981 -19.008 77.897 1.00 70.57 188 LEU H N 1
ATOM 1429 C CA . LEU A 1 196 ? 19.474 -17.748 77.366 1.00 68.38 188 LEU H CA 1
ATOM 1430 C C . LEU A 1 196 ? 18.798 -16.908 78.442 1.00 71.91 188 LEU H C 1
ATOM 1431 O O . LEU A 1 196 ? 18.857 -15.674 78.389 1.00 76.15 188 LEU H O 1
ATOM 1436 N N . GLY A 1 197 ? 18.147 -17.547 79.415 1.00 72.94 189 GLY H N 1
ATOM 1437 C CA . GLY A 1 197 ? 17.436 -16.794 80.432 1.00 68.29 189 GLY H CA 1
ATOM 1438 C C . GLY A 1 197 ? 18.352 -16.077 81.402 1.00 76.20 189 GLY H C 1
ATOM 1439 O O . GLY A 1 197 ? 17.964 -15.064 81.992 1.00 79.30 189 GLY H O 1
ATOM 1440 N N . THR A 1 198 ? 19.573 -16.578 81.578 1.00 67.95 190 THR H N 1
ATOM 1441 C CA . THR A 1 198 ? 20.504 -15.998 82.542 1.00 74.95 190 THR H CA 1
ATOM 1442 C C . THR A 1 198 ? 21.449 -14.991 81.891 1.00 76.96 190 THR H C 1
ATOM 1443 O O . THR A 1 198 ? 21.502 -13.826 82.298 1.00 69.71 190 THR H O 1
ATOM 1447 N N . GLN A 1 199 ? 22.201 -15.429 80.885 1.00 69.53 191 GLN H N 1
ATOM 1448 C CA . GLN A 1 199 ? 23.196 -14.564 80.268 1.00 56.91 191 GLN H CA 1
ATOM 1449 C C . GLN A 1 199 ? 22.524 -13.495 79.413 1.00 60.52 191 GLN H C 1
ATOM 1450 O O . GLN A 1 199 ? 21.642 -13.792 78.600 1.00 57.67 191 GLN H O 1
ATOM 1456 N N . THR A 1 200 ? 22.946 -12.249 79.601 1.00 47.16 192 THR H N 1
ATOM 1457 C CA . THR A 1 200 ? 22.461 -11.121 78.822 1.00 50.27 192 THR H CA 1
ATOM 1458 C C . THR A 1 200 ? 23.414 -10.861 77.661 1.00 42.36 192 THR H C 1
ATOM 1459 O O . THR A 1 200 ? 24.638 -10.897 77.827 1.00 36.33 192 THR H O 1
ATOM 1463 N N . TYR A 1 201 ? 22.850 -10.624 76.479 1.00 33.61 193 TYR H N 1
ATOM 1464 C CA . TYR A 1 201 ? 23.626 -10.482 75.251 1.00 31.28 193 TYR H CA 1
ATOM 1465 C C . TYR A 1 201 ? 23.354 -9.117 74.638 1.00 29.07 193 TYR H C 1
ATOM 1466 O O . TYR A 1 201 ? 22.198 -8.779 74.364 1.00 28.82 193 TYR H O 1
ATOM 1475 N N . ILE A 1 202 ? 24.412 -8.331 74.435 1.00 29.67 194 ILE H N 1
ATOM 1476 C CA . ILE A 1 202 ? 24.310 -7.000 73.844 1.00 26.58 194 ILE H CA 1
ATOM 1477 C C . ILE A 1 202 ? 25.388 -6.861 72.779 1.00 24.63 194 ILE H C 1
ATOM 1478 O O . ILE A 1 202 ? 26.564 -7.121 73.046 1.00 21.95 194 ILE H O 1
ATOM 1483 N N . CYS A 1 203 ? 24.999 -6.451 71.577 1.00 25.11 195 CYS H N 1
ATOM 1484 C CA . CYS A 1 203 ? 25.971 -6.172 70.528 1.00 15.88 195 CYS H CA 1
ATOM 1485 C C . CYS A 1 203 ? 26.275 -4.680 70.506 1.00 22.75 195 CYS H C 1
ATOM 1486 O O . CYS A 1 203 ? 25.376 -3.850 70.664 1.00 26.93 195 CYS H O 1
ATOM 1489 N N . ASN A 1 204 ? 27.553 -4.348 70.353 1.00 24.20 196 ASN H N 1
ATOM 1490 C CA . ASN A 1 204 ? 28.026 -2.970 70.325 1.00 22.90 196 ASN H CA 1
ATOM 1491 C C . ASN A 1 204 ? 28.527 -2.689 68.913 1.00 23.91 196 ASN H C 1
ATOM 1492 O O . ASN A 1 204 ? 29.518 -3.278 68.473 1.00 26.36 196 ASN H O 1
ATOM 1497 N N . VAL A 1 205 ? 27.850 -1.790 68.210 1.00 24.33 197 VAL H N 1
ATOM 1498 C CA . VAL A 1 205 ? 28.143 -1.498 66.811 1.00 18.43 197 VAL H CA 1
ATOM 1499 C C . VAL A 1 205 ? 28.692 -0.085 66.722 1.00 20.51 197 VAL H C 1
ATOM 1500 O O . VAL A 1 205 ? 28.065 0.862 67.208 1.00 27.36 197 VAL H O 1
ATOM 1504 N N . ASN A 1 206 ? 29.862 0.052 66.105 1.00 26.62 198 ASN H N 1
ATOM 1505 C CA . ASN A 1 206 ? 30.505 1.342 65.900 1.00 23.49 198 ASN H CA 1
ATOM 1506 C C . ASN A 1 206 ? 30.758 1.530 64.410 1.00 23.38 198 ASN H C 1
ATOM 1507 O O . ASN A 1 206 ? 31.447 0.716 63.787 1.00 27.12 198 ASN H O 1
ATOM 1512 N N . HIS A 1 207 ? 30.225 2.610 63.851 1.00 30.13 199 HIS H N 1
ATOM 1513 C CA . HIS A 1 207 ? 30.472 3.007 62.467 1.00 24.92 199 HIS H CA 1
ATOM 1514 C C . HIS A 1 207 ? 31.142 4.375 62.532 1.00 22.34 199 HIS H C 1
ATOM 1515 O O . HIS A 1 207 ? 30.475 5.411 62.543 1.00 29.93 199 HIS H O 1
ATOM 1522 N N . LYS A 1 208 ? 32.470 4.366 62.593 1.00 27.97 200 LYS H N 1
ATOM 1523 C CA . LYS A 1 208 ? 33.211 5.618 62.722 1.00 28.25 200 LYS H CA 1
ATOM 1524 C C . LYS A 1 208 ? 32.975 6.608 61.588 1.00 34.65 200 LYS H C 1
ATOM 1525 O O . LYS A 1 208 ? 32.855 7.809 61.884 1.00 34.38 200 LYS H O 1
ATOM 1531 N N . PRO A 1 209 ? 32.902 6.207 60.295 1.00 29.83 201 PRO H N 1
ATOM 1532 C CA . PRO A 1 209 ? 32.709 7.212 59.238 1.00 30.13 201 PRO H CA 1
ATOM 1533 C C . PRO A 1 209 ? 31.496 8.103 59.455 1.00 31.07 201 PRO H C 1
ATOM 1534 O O . PRO A 1 209 ? 31.451 9.222 58.936 1.00 39.60 201 PRO H O 1
ATOM 1538 N N . SER A 1 210 ? 30.497 7.625 60.199 1.00 29.98 202 SER H N 1
ATOM 1539 C CA . SER A 1 210 ? 29.316 8.421 60.508 1.00 28.89 202 SER H CA 1
ATOM 1540 C C . SER A 1 210 ? 29.187 8.729 61.994 1.00 37.24 202 SER H C 1
ATOM 1541 O O . SER A 1 210 ? 28.168 9.290 62.411 1.00 34.28 202 SER H O 1
ATOM 1544 N N . ASN A 1 211 ? 30.185 8.368 62.799 1.00 33.36 203 ASN H N 1
ATOM 1545 C CA . ASN A 1 211 ? 30.130 8.518 64.255 1.00 39.49 203 ASN H CA 1
ATOM 1546 C C . ASN A 1 211 ? 28.827 7.952 64.819 1.00 40.46 203 ASN H C 1
ATOM 1547 O O . ASN A 1 211 ? 28.137 8.575 65.627 1.00 40.45 203 ASN H O 1
ATOM 1552 N N . THR A 1 212 ? 28.483 6.756 64.359 1.00 37.21 204 THR H N 1
ATOM 1553 C CA . THR A 1 212 ? 27.343 6.017 64.876 1.00 35.80 204 THR H CA 1
ATOM 1554 C C . THR A 1 212 ? 27.860 4.979 65.858 1.00 33.19 204 THR H C 1
ATOM 1555 O O . THR A 1 212 ? 28.749 4.194 65.521 1.00 35.45 204 THR H O 1
ATOM 1559 N N . LYS A 1 213 ? 27.334 5.002 67.079 1.00 33.22 205 LYS H N 1
ATOM 1560 C CA . LYS A 1 213 ? 27.593 3.947 68.046 1.00 32.81 205 LYS H CA 1
ATOM 1561 C C . LYS A 1 213 ? 26.270 3.546 68.676 1.00 36.72 205 LYS H C 1
ATOM 1562 O O . LYS A 1 213 ? 25.514 4.407 69.136 1.00 38.19 205 LYS H O 1
ATOM 1568 N N . VAL A 1 214 ? 25.992 2.247 68.691 1.00 30.93 206 VAL H N 1
ATOM 1569 C CA . VAL A 1 214 ? 24.702 1.733 69.134 1.00 36.26 206 VAL H CA 1
ATOM 1570 C C . VAL A 1 214 ? 24.914 0.421 69.871 1.00 34.78 206 VAL H C 1
ATOM 1571 O O . VAL A 1 214 ? 25.675 -0.441 69.420 1.00 33.73 206 VAL H O 1
ATOM 1575 N N . ASP A 1 215 ? 24.240 0.274 71.009 1.00 32.05 207 ASP H N 1
ATOM 1576 C CA . ASP A 1 215 ? 24.178 -0.987 71.731 1.00 26.05 207 ASP H CA 1
ATOM 1577 C C . ASP A 1 215 ? 22.772 -1.552 71.599 1.00 31.44 207 ASP H C 1
ATOM 1578 O O . ASP A 1 215 ? 21.790 -0.806 71.649 1.00 33.06 207 ASP H O 1
ATOM 1583 N N . LYS A 1 216 ? 22.685 -2.865 71.406 1.00 27.60 208 LYS H N 1
ATOM 1584 C CA . LYS A 1 216 ? 21.361 -3.507 71.241 1.00 29.48 208 LYS H CA 1
ATOM 1585 C C . LYS A 1 216 ? 21.313 -4.814 72.037 1.00 30.30 208 LYS H C 1
ATOM 1586 O O . LYS A 1 216 ? 22.141 -5.695 71.772 1.00 27.34 208 LYS H O 1
ATOM 1592 N N . LYS A 1 217 ? 20.364 -4.913 72.971 1.00 31.23 209 LYS H N 1
ATOM 1593 C CA . LYS A 1 217 ? 20.180 -6.166 73.741 1.00 32.78 209 LYS H CA 1
ATOM 1594 C C . LYS A 1 217 ? 19.426 -7.187 72.879 1.00 33.25 209 LYS H C 1
ATOM 1595 O O . LYS A 1 217 ? 18.411 -6.824 72.265 1.00 33.71 209 LYS H O 1
ATOM 1601 N N . VAL A 1 218 ? 19.924 -8.416 72.859 1.00 26.83 210 VAL H N 1
ATOM 1602 C CA . VAL A 1 218 ? 19.306 -9.497 72.052 1.00 29.66 210 VAL H CA 1
ATOM 1603 C C . VAL A 1 218 ? 18.667 -10.483 73.030 1.00 39.35 210 VAL H C 1
ATOM 1604 O O . VAL A 1 218 ? 19.404 -11.223 73.697 1.00 40.83 210 VAL H O 1
ATOM 1608 N N . GLU A 1 219 ? 17.345 -10.454 73.109 1.00 42.22 211 GLU H N 1
ATOM 1609 C CA . GLU A 1 219 ? 16.639 -11.331 74.072 1.00 54.67 211 GLU H CA 1
ATOM 1610 C C . GLU A 1 219 ? 15.518 -12.082 73.345 1.00 62.26 211 GLU H C 1
ATOM 1611 O O . GLU A 1 219 ? 14.798 -11.449 72.547 1.00 62.27 211 GLU H O 1
ATOM 1617 N N . PRO A 1 220 ? 15.364 -13.405 73.559 1.00 64.77 212 PRO H N 1
ATOM 1618 C CA . PRO A 1 220 ? 14.226 -14.170 72.988 1.00 66.74 212 PRO H CA 1
ATOM 1619 C C . PRO A 1 220 ? 12.898 -13.524 73.367 1.00 62.58 212 PRO H C 1
ATOM 1620 O O . PRO A 1 220 ? 11.877 -14.176 73.051 1.00 69.55 212 PRO H O 1
ATOM 1624 N N . ALA B 2 3 ? 19.411 -17.869 28.092 1.00 49.68 3 ALA L N 1
ATOM 1625 C CA . ALA B 2 3 ? 18.635 -18.973 27.534 1.00 40.46 3 ALA L CA 1
ATOM 1626 C C . ALA B 2 3 ? 19.479 -20.240 27.401 1.00 31.51 3 ALA L C 1
ATOM 1627 O O . ALA B 2 3 ? 19.020 -21.235 26.845 1.00 32.19 3 ALA L O 1
ATOM 1629 N N . LEU B 2 4 ? 20.711 -20.199 27.901 1.00 30.03 4 LEU L N 1
ATOM 1630 C CA . LEU B 2 4 ? 21.555 -21.383 28.014 1.00 24.10 4 LEU L CA 1
ATOM 1631 C C . LEU B 2 4 ? 21.729 -21.697 29.493 1.00 23.88 4 LEU L C 1
ATOM 1632 O O . LEU B 2 4 ? 22.275 -20.885 30.244 1.00 21.41 4 LEU L O 1
ATOM 1637 N N . THR B 2 5 ? 21.270 -22.868 29.909 1.00 17.66 5 THR L N 1
ATOM 1638 C CA . THR B 2 5 ? 21.280 -23.248 31.313 1.00 14.16 5 THR L CA 1
ATOM 1639 C C . THR B 2 5 ? 22.445 -24.194 31.584 1.00 17.11 5 THR L C 1
ATOM 1640 O O . THR B 2 5 ? 22.656 -25.147 30.827 1.00 20.80 5 THR L O 1
ATOM 1644 N N . GLN B 2 6 ? 23.189 -23.935 32.663 1.00 15.38 6 GLN L N 1
ATOM 1645 C CA . GLN B 2 6 ? 24.267 -24.790 33.133 1.00 14.32 6 GLN L CA 1
ATOM 1646 C C . GLN B 2 6 ? 24.025 -25.188 34.586 1.00 13.81 6 GLN L C 1
ATOM 1647 O O . GLN B 2 6 ? 23.351 -24.464 35.329 1.00 15.47 6 GLN L O 1
ATOM 1653 N N . PRO B 2 7 ? 24.570 -26.317 35.035 1.00 14.93 7 PRO L N 1
ATOM 1654 C CA . PRO B 2 7 ? 24.542 -26.617 36.472 1.00 15.91 7 PRO L CA 1
ATOM 1655 C C . PRO B 2 7 ? 25.289 -25.542 37.238 1.00 13.38 7 PRO L C 1
ATOM 1656 O O . PRO B 2 7 ? 26.299 -25.023 36.747 1.00 12.80 7 PRO L O 1
ATOM 1660 N N . PRO B 2 8 ? 24.814 -25.164 38.426 1.00 14.47 8 PRO L N 1
ATOM 1661 C CA . PRO B 2 8 ? 25.488 -24.090 39.172 1.00 16.23 8 PRO L CA 1
ATOM 1662 C C . PRO B 2 8 ? 26.930 -24.408 39.528 1.00 14.40 8 PRO L C 1
ATOM 1663 O O . PRO B 2 8 ? 27.760 -23.491 39.599 1.00 14.82 8 PRO L O 1
ATOM 1667 N N . SER B 2 9 ? 27.261 -25.674 39.771 1.00 15.55 9 SER L N 1
ATOM 1668 C CA . SER B 2 9 ? 28.602 -26.003 40.233 1.00 13.69 9 SER L CA 1
ATOM 1669 C C . SER B 2 9 ? 28.955 -27.429 39.836 1.00 13.37 9 SER L C 1
ATOM 1670 O O . SER B 2 9 ? 28.086 -28.234 39.493 1.00 16.43 9 SER L O 1
ATOM 1673 N N . ALA B 2 10 ? 30.254 -27.727 39.887 1.00 13.83 11 ALA L N 1
ATOM 1674 C CA . ALA B 2 10 ? 30.771 -29.075 39.681 1.00 14.10 11 ALA L CA 1
ATOM 1675 C C . ALA B 2 10 ? 32.128 -29.163 40.364 1.00 17.29 11 ALA L C 1
ATOM 1676 O O . ALA B 2 10 ? 32.792 -28.145 40.566 1.00 14.02 11 ALA L O 1
ATOM 1678 N N . SER B 2 11 ? 32.531 -30.375 40.742 1.00 12.08 12 SER L N 1
ATOM 1679 C CA . SER B 2 11 ? 33.805 -30.501 41.438 1.00 14.62 12 SER L CA 1
ATOM 1680 C C . SER B 2 11 ? 34.415 -31.871 41.196 1.00 11.53 12 SER L C 1
ATOM 1681 O O . SER B 2 11 ? 33.712 -32.846 40.917 1.00 15.87 12 SER L O 1
ATOM 1684 N N . GLY B 2 12 ? 35.740 -31.923 41.303 1.00 14.53 13 GLY L N 1
ATOM 1685 C CA . GLY B 2 12 ? 36.462 -33.179 41.245 1.00 13.74 13 GLY L CA 1
ATOM 1686 C C . GLY B 2 12 ? 37.846 -33.002 41.823 1.00 14.63 13 GLY L C 1
ATOM 1687 O O . GLY B 2 12 ? 38.367 -31.885 41.906 1.00 16.40 13 GLY L O 1
ATOM 1688 N N . SER B 2 13 ? 38.437 -34.118 42.226 1.00 16.08 14 SER L N 1
ATOM 1689 C CA . SER B 2 13 ? 39.793 -34.140 42.754 1.00 20.15 14 SER L CA 1
ATOM 1690 C C . SER B 2 13 ? 40.810 -34.066 41.621 1.00 14.59 14 SER L C 1
ATOM 1691 O O . SER B 2 13 ? 40.481 -34.342 40.463 1.00 15.74 14 SER L O 1
ATOM 1694 N N . PRO B 2 14 ? 42.060 -33.699 41.923 1.00 14.57 15 PRO L N 1
ATOM 1695 C CA . PRO B 2 14 ? 43.097 -33.737 40.888 1.00 13.00 15 PRO L CA 1
ATOM 1696 C C . PRO B 2 14 ? 43.156 -35.108 40.221 1.00 14.24 15 PRO L C 1
ATOM 1697 O O . PRO B 2 14 ? 43.124 -36.149 40.884 1.00 15.83 15 PRO L O 1
ATOM 1701 N N . GLY B 2 15 ? 43.200 -35.104 38.890 1.00 16.34 16 GLY L N 1
ATOM 1702 C CA . GLY B 2 15 ? 43.211 -36.331 38.116 1.00 16.59 16 GLY L CA 1
ATOM 1703 C C . GLY B 2 15 ? 41.850 -36.851 37.701 1.00 19.09 16 GLY L C 1
ATOM 1704 O O . GLY B 2 15 ? 41.782 -37.720 36.821 1.00 20.61 16 GLY L O 1
ATOM 1705 N N . GLN B 2 16 ? 40.766 -36.356 38.295 1.00 16.16 17 GLN L N 1
ATOM 1706 C CA . GLN B 2 16 ? 39.422 -36.731 37.877 1.00 12.55 17 GLN L CA 1
ATOM 1707 C C . GLN B 2 16 ? 38.979 -35.804 36.740 1.00 17.59 17 GLN L C 1
ATOM 1708 O O . GLN B 2 16 ? 39.787 -35.084 36.149 1.00 17.08 17 GLN L O 1
ATOM 1714 N N . SER B 2 17 ? 37.694 -35.826 36.397 1.00 13.64 18 SER L N 1
ATOM 1715 C CA . SER B 2 17 ? 37.176 -34.931 35.369 1.00 15.06 18 SER L CA 1
ATOM 1716 C C . SER B 2 17 ? 35.856 -34.342 35.849 1.00 16.94 18 SER L C 1
ATOM 1717 O O . SER B 2 17 ? 35.217 -34.875 36.760 1.00 15.19 18 SER L O 1
ATOM 1720 N N . VAL B 2 18 ? 35.473 -33.206 35.255 1.00 16.05 19 VAL L N 1
ATOM 1721 C CA . VAL B 2 18 ? 34.127 -32.652 35.389 1.00 11.55 19 VAL L CA 1
ATOM 1722 C C . VAL B 2 18 ? 33.524 -32.521 33.997 1.00 12.11 19 VAL L C 1
ATOM 1723 O O . VAL B 2 18 ? 34.228 -32.200 33.033 1.00 13.20 19 VAL L O 1
ATOM 1727 N N . THR B 2 19 ? 32.224 -32.790 33.893 1.00 11.76 20 THR L N 1
ATOM 1728 C CA . THR B 2 19 ? 31.470 -32.635 32.653 1.00 11.47 20 THR L CA 1
ATOM 1729 C C . THR B 2 19 ? 30.318 -31.684 32.925 1.00 13.12 20 THR L C 1
ATOM 1730 O O . THR B 2 19 ? 29.507 -31.937 33.819 1.00 17.12 20 THR L O 1
ATOM 1734 N N . ILE B 2 20 ? 30.257 -30.598 32.156 1.00 12.96 21 ILE L N 1
ATOM 1735 C CA . ILE B 2 20 ? 29.364 -29.468 32.396 1.00 12.77 21 ILE L CA 1
ATOM 1736 C C . ILE B 2 20 ? 28.418 -29.356 31.210 1.00 10.28 21 ILE L C 1
ATOM 1737 O O . ILE B 2 20 ? 28.867 -29.141 30.080 1.00 13.06 21 ILE L O 1
ATOM 1742 N N . SER B 2 21 ? 27.117 -29.462 31.465 1.00 12.87 22 SER L N 1
ATOM 1743 C CA . SER B 2 21 ? 26.125 -29.352 30.405 1.00 13.44 22 SER L CA 1
ATOM 1744 C C . SER B 2 21 ? 25.715 -27.897 30.162 1.00 15.02 22 SER L C 1
ATOM 1745 O O . SER B 2 21 ? 25.859 -27.022 31.022 1.00 18.42 22 SER L O 1
ATOM 1748 N N . CYS B 2 22 ? 25.156 -27.669 28.971 1.00 13.41 23 CYS L N 1
ATOM 1749 C CA . CYS B 2 22 ? 24.722 -26.350 28.513 1.00 16.37 23 CYS L CA 1
ATOM 1750 C C . CYS B 2 22 ? 23.495 -26.592 27.639 1.00 17.93 23 CYS L C 1
ATOM 1751 O O . CYS B 2 22 ? 23.640 -27.005 26.491 1.00 16.04 23 CYS L O 1
ATOM 1754 N N . THR B 2 23 ? 22.306 -26.339 28.180 1.00 15.87 24 THR L N 1
ATOM 1755 C CA . THR B 2 23 ? 21.053 -26.664 27.504 1.00 17.60 24 THR L CA 1
ATOM 1756 C C . THR B 2 23 ? 20.359 -25.406 27.003 1.00 22.14 24 THR L C 1
ATOM 1757 O O . THR B 2 23 ? 20.223 -24.426 27.743 1.00 25.06 24 THR L O 1
ATOM 1761 N N . GLY B 2 24 ? 19.898 -25.450 25.754 1.00 27.28 25 GLY L N 1
ATOM 1762 C CA . GLY B 2 24 ? 19.153 -24.349 25.173 1.00 31.05 25 GLY L CA 1
ATOM 1763 C C . GLY B 2 24 ? 17.668 -24.642 25.120 1.00 43.83 25 GLY L C 1
ATOM 1764 O O . GLY B 2 24 ? 17.259 -25.802 25.175 1.00 40.68 25 GLY L O 1
ATOM 1765 N N . ASN B 2 33 ? 22.745 -24.765 16.323 1.00 54.44 31 ASN L N 1
ATOM 1766 C CA . ASN B 2 33 ? 23.850 -23.832 16.130 1.00 46.98 31 ASN L CA 1
ATOM 1767 C C . ASN B 2 33 ? 25.094 -24.252 16.913 1.00 49.40 31 ASN L C 1
ATOM 1768 O O . ASN B 2 33 ? 25.097 -25.274 17.601 1.00 48.46 31 ASN L O 1
ATOM 1773 N N . TYR B 2 34 ? 26.153 -23.460 16.792 1.00 39.70 32 TYR L N 1
ATOM 1774 C CA . TYR B 2 34 ? 27.403 -23.745 17.476 1.00 38.53 32 TYR L CA 1
ATOM 1775 C C . TYR B 2 34 ? 27.309 -23.363 18.950 1.00 38.50 32 TYR L C 1
ATOM 1776 O O . TYR B 2 34 ? 26.435 -22.599 19.372 1.00 32.32 32 TYR L O 1
ATOM 1785 N N . VAL B 2 35 ? 28.252 -23.888 19.729 1.00 25.50 33 VAL L N 1
ATOM 1786 C CA . VAL B 2 35 ? 28.458 -23.503 21.119 1.00 20.03 33 VAL L CA 1
ATOM 1787 C C . VAL B 2 35 ? 29.962 -23.387 21.340 1.00 23.38 33 VAL L C 1
ATOM 1788 O O . VAL B 2 35 ? 30.739 -24.158 20.769 1.00 22.66 33 VAL L O 1
ATOM 1792 N N . SER B 2 36 ? 30.374 -22.404 22.136 1.00 14.96 34 SER L N 1
ATOM 1793 C CA . SER B 2 36 ? 31.750 -22.255 22.590 1.00 17.58 34 SER L CA 1
ATOM 1794 C C . SER B 2 36 ? 31.791 -22.203 24.114 1.00 17.36 34 SER L C 1
ATOM 1795 O O . SER B 2 36 ? 30.766 -22.053 24.784 1.00 18.40 34 SER L O 1
ATOM 1798 N N . TRP B 2 37 ? 32.995 -22.342 24.662 1.00 15.37 35 TRP L N 1
ATOM 1799 C CA . TRP B 2 37 ? 33.202 -22.409 26.103 1.00 13.56 35 TRP L CA 1
ATOM 1800 C C . TRP B 2 37 ? 34.332 -21.485 26.516 1.00 15.68 35 TRP L C 1
ATOM 1801 O O . TRP B 2 37 ? 35.365 -21.413 25.843 1.00 15.79 35 TRP L O 1
ATOM 1812 N N . TYR B 2 38 ? 34.128 -20.811 27.643 1.00 15.13 36 TYR L N 1
ATOM 1813 C CA . TYR B 2 38 ? 35.104 -19.933 28.261 1.00 17.08 36 TYR L CA 1
ATOM 1814 C C . TYR B 2 38 ? 35.458 -20.426 29.656 1.00 15.59 36 TYR L C 1
ATOM 1815 O O . TYR B 2 38 ? 34.596 -20.915 30.399 1.00 15.47 36 TYR L O 1
ATOM 1824 N N . GLN B 2 39 ? 36.722 -20.236 30.020 1.00 13.55 37 GLN L N 1
ATOM 1825 C CA . GLN B 2 39 ? 37.222 -20.430 31.375 1.00 10.09 37 GLN L CA 1
ATOM 1826 C C . GLN B 2 39 ? 37.560 -19.079 31.988 1.00 15.73 37 GLN L C 1
ATOM 1827 O O . GLN B 2 39 ? 38.165 -18.235 31.327 1.00 19.71 37 GLN L O 1
ATOM 1833 N N . GLN B 2 40 ? 37.184 -18.872 33.253 1.00 15.30 38 GLN L N 1
ATOM 1834 C CA . GLN B 2 40 ? 37.452 -17.600 33.924 1.00 16.47 38 GLN L CA 1
ATOM 1835 C C . GLN B 2 40 ? 38.010 -17.872 35.311 1.00 15.06 38 GLN L C 1
ATOM 1836 O O . GLN B 2 40 ? 37.290 -18.355 36.188 1.00 15.59 38 GLN L O 1
ATOM 1842 N N . HIS B 2 41 ? 39.290 -17.557 35.508 1.00 17.83 39 HIS L N 1
ATOM 1843 C CA . HIS B 2 41 ? 39.914 -17.609 36.819 1.00 19.41 39 HIS L CA 1
ATOM 1844 C C . HIS B 2 41 ? 39.493 -16.405 37.653 1.00 24.50 39 HIS L C 1
ATOM 1845 O O . HIS B 2 41 ? 39.063 -15.379 37.111 1.00 23.26 39 HIS L O 1
ATOM 1852 N N . PRO B 2 42 ? 39.603 -16.500 38.977 1.00 27.68 40 PRO L N 1
ATOM 1853 C CA . PRO B 2 42 ? 39.250 -15.354 39.826 1.00 29.07 40 PRO L CA 1
ATOM 1854 C C . PRO B 2 42 ? 40.067 -14.121 39.465 1.00 24.88 40 PRO L C 1
ATOM 1855 O O . PRO B 2 42 ? 41.285 -14.192 39.287 1.00 27.69 40 PRO L O 1
ATOM 1859 N N . GLY B 2 43 ? 39.378 -12.985 39.340 1.00 36.20 41 GLY L N 1
ATOM 1860 C CA . GLY B 2 43 ? 40.019 -11.712 39.071 1.00 31.13 41 GLY L CA 1
ATOM 1861 C C . GLY B 2 43 ? 40.479 -11.493 37.646 1.00 32.81 41 GLY L C 1
ATOM 1862 O O . GLY B 2 43 ? 41.100 -10.460 37.368 1.00 30.98 41 GLY L O 1
ATOM 1863 N N . LYS B 2 44 ? 40.184 -12.411 36.731 1.00 18.91 42 LYS L N 1
ATOM 1864 C CA . LYS B 2 44 ? 40.720 -12.376 35.379 1.00 16.67 42 LYS L CA 1
ATOM 1865 C C . LYS B 2 44 ? 39.589 -12.341 34.365 1.00 19.42 42 LYS L C 1
ATOM 1866 O O . LYS B 2 44 ? 38.442 -12.677 34.669 1.00 17.96 42 LYS L O 1
ATOM 1872 N N . ALA B 2 45 ? 39.930 -11.919 33.150 1.00 20.02 43 ALA L N 1
ATOM 1873 C CA . ALA B 2 45 ? 38.993 -12.001 32.045 1.00 16.05 43 ALA L CA 1
ATOM 1874 C C . ALA B 2 45 ? 38.766 -13.460 31.652 1.00 16.71 43 ALA L C 1
ATOM 1875 O O . ALA B 2 45 ? 39.650 -14.300 31.825 1.00 15.78 43 ALA L O 1
ATOM 1877 N N . PRO B 2 46 ? 37.589 -13.780 31.120 1.00 17.01 44 PRO L N 1
ATOM 1878 C CA . PRO B 2 46 ? 37.378 -15.113 30.543 1.00 14.25 44 PRO L CA 1
ATOM 1879 C C . PRO B 2 46 ? 38.305 -15.352 29.360 1.00 19.61 44 PRO L C 1
ATOM 1880 O O . PRO B 2 46 ? 38.823 -14.418 28.744 1.00 17.46 44 PRO L O 1
ATOM 1884 N N . LYS B 2 47 ? 38.515 -16.637 29.056 1.00 15.49 45 LYS L N 1
ATOM 1885 C CA . LYS B 2 47 ? 39.357 -17.076 27.947 1.00 20.15 45 LYS L CA 1
ATOM 1886 C C . LYS B 2 47 ? 38.669 -18.224 27.221 1.00 17.38 45 LYS L C 1
ATOM 1887 O O . LYS B 2 47 ? 38.187 -19.152 27.875 1.00 16.97 45 LYS L O 1
ATOM 1893 N N . VAL B 2 48 ? 38.632 -18.167 25.884 1.00 19.56 46 VAL L N 1
ATOM 1894 C CA . VAL B 2 48 ? 38.053 -19.257 25.101 1.00 12.76 46 VAL L CA 1
ATOM 1895 C C . VAL B 2 48 ? 38.907 -20.502 25.262 1.00 14.84 46 VAL L C 1
ATOM 1896 O O . VAL B 2 48 ? 40.129 -20.458 25.071 1.00 18.50 46 VAL L O 1
ATOM 1900 N N . ILE B 2 49 ? 38.267 -21.627 25.578 1.00 15.74 47 ILE L N 1
ATOM 1901 C CA . ILE B 2 49 ? 38.961 -22.910 25.615 1.00 17.31 47 ILE L CA 1
ATOM 1902 C C . ILE B 2 49 ? 38.380 -23.934 24.649 1.00 20.44 47 ILE L C 1
ATOM 1903 O O . ILE B 2 49 ? 39.059 -24.930 24.351 1.00 20.79 47 ILE L O 1
ATOM 1908 N N . ILE B 2 50 ? 37.148 -23.756 24.178 1.00 15.56 48 ILE L N 1
ATOM 1909 C CA . ILE B 2 50 ? 36.540 -24.587 23.143 1.00 16.98 48 ILE L CA 1
ATOM 1910 C C . ILE B 2 50 ? 35.748 -23.662 22.230 1.00 15.65 48 ILE L C 1
ATOM 1911 O O . ILE B 2 50 ? 35.048 -22.767 22.708 1.00 19.08 48 ILE L O 1
ATOM 1916 N N . TYR B 2 51 ? 35.851 -23.865 20.916 1.00 18.62 49 TYR L N 1
ATOM 1917 C CA . TYR B 2 51 ? 34.987 -23.161 19.977 1.00 17.07 49 TYR L CA 1
ATOM 1918 C C . TYR B 2 51 ? 34.445 -24.156 18.961 1.00 20.61 49 TYR L C 1
ATOM 1919 O O . TYR B 2 51 ? 34.986 -25.249 18.790 1.00 17.79 49 TYR L O 1
ATOM 1928 N N . GLU B 2 52 ? 33.346 -23.782 18.307 1.00 22.22 50 GLU L N 1
ATOM 1929 C CA . GLU B 2 52 ? 32.702 -24.638 17.306 1.00 21.32 50 GLU L CA 1
ATOM 1930 C C . GLU B 2 52 ? 32.450 -26.041 17.866 1.00 21.64 50 GLU L C 1
ATOM 1931 O O . GLU B 2 52 ? 32.794 -27.053 17.251 1.00 20.82 50 GLU L O 1
ATOM 1937 N N . VAL B 2 53 ? 31.867 -26.076 19.070 1.00 18.45 51 VAL L N 1
ATOM 1938 C CA . VAL B 2 53 ? 31.429 -27.272 19.799 1.00 15.41 51 VAL L CA 1
ATOM 1939 C C . VAL B 2 53 ? 32.591 -28.068 20.387 1.00 16.11 51 VAL L C 1
ATOM 1940 O O . VAL B 2 53 ? 32.564 -28.433 21.569 1.00 16.81 51 VAL L O 1
ATOM 1944 N N . SER B 2 54 ? 33.603 -28.370 19.578 1.00 17.64 52 SER L N 1
ATOM 1945 C CA . SER B 2 54 ? 34.604 -29.345 19.984 1.00 15.43 52 SER L CA 1
ATOM 1946 C C . SER B 2 54 ? 36.036 -28.964 19.642 1.00 18.78 52 SER L C 1
ATOM 1947 O O . SER B 2 54 ? 36.940 -29.757 19.916 1.00 16.44 52 SER L O 1
ATOM 1950 N N . LYS B 2 55 ? 36.283 -27.807 19.043 1.00 16.11 53 LYS L N 1
ATOM 1951 C CA . LYS B 2 55 ? 37.629 -27.478 18.600 1.00 16.18 53 LYS L CA 1
ATOM 1952 C C . LYS B 2 55 ? 38.381 -26.743 19.697 1.00 16.13 53 LYS L C 1
ATOM 1953 O O . LYS B 2 55 ? 37.803 -25.926 20.421 1.00 18.82 53 LYS L O 1
ATOM 1959 N N . ARG B 2 56 ? 39.674 -27.036 19.813 1.00 18.00 54 ARG L N 1
ATOM 1960 C CA . ARG B 2 56 ? 40.531 -26.410 20.819 1.00 15.86 54 ARG L CA 1
ATOM 1961 C C . ARG B 2 56 ? 41.350 -25.297 20.192 1.00 19.49 54 ARG L C 1
ATOM 1962 O O . ARG B 2 56 ? 42.014 -25.528 19.167 1.00 21.17 54 ARG L O 1
ATOM 1970 N N . PRO B 2 57 ? 41.336 -24.095 20.761 1.00 24.11 55 PRO L N 1
ATOM 1971 C CA . PRO B 2 57 ? 42.272 -23.057 20.314 1.00 24.44 55 PRO L CA 1
ATOM 1972 C C . PRO B 2 57 ? 43.717 -23.476 20.548 1.00 26.73 55 PRO L C 1
ATOM 1973 O O . PRO B 2 57 ? 44.027 -24.322 21.393 1.00 20.07 55 PRO L O 1
ATOM 1977 N N . SER B 2 58 ? 44.612 -22.863 19.778 1.00 28.38 56 SER L N 1
ATOM 1978 C CA . SER B 2 58 ? 46.033 -23.141 19.922 1.00 28.25 56 SER L CA 1
ATOM 1979 C C . SER B 2 58 ? 46.469 -22.935 21.366 1.00 25.09 56 SER L C 1
ATOM 1980 O O . SER B 2 58 ? 46.118 -21.936 22.002 1.00 30.34 56 SER L O 1
ATOM 1983 N N . GLY B 2 59 ? 47.204 -23.908 21.894 1.00 20.69 57 GLY L N 1
ATOM 1984 C CA . GLY B 2 59 ? 47.709 -23.839 23.248 1.00 23.42 57 GLY L CA 1
ATOM 1985 C C . GLY B 2 59 ? 46.816 -24.452 24.308 1.00 24.69 57 GLY L C 1
ATOM 1986 O O . GLY B 2 59 ? 47.277 -24.654 25.440 1.00 28.25 57 GLY L O 1
ATOM 1987 N N . VAL B 2 60 ? 45.565 -24.759 23.991 1.00 17.99 58 VAL L N 1
ATOM 1988 C CA . VAL B 2 60 ? 44.693 -25.429 24.960 1.00 16.31 58 VAL L CA 1
ATOM 1989 C C . VAL B 2 60 ? 44.974 -26.930 24.925 1.00 16.42 58 VAL L C 1
ATOM 1990 O O . VAL B 2 60 ? 44.921 -27.539 23.841 1.00 19.07 58 VAL L O 1
ATOM 1994 N N . PRO B 2 61 ? 45.292 -27.552 26.060 1.00 18.49 59 PRO L N 1
ATOM 1995 C CA . PRO B 2 61 ? 45.653 -28.977 26.047 1.00 20.69 59 PRO L CA 1
ATOM 1996 C C . PRO B 2 61 ? 44.477 -29.869 25.682 1.00 19.77 59 PRO L C 1
ATOM 1997 O O . PRO B 2 61 ? 43.313 -29.526 25.895 1.00 17.80 59 PRO L O 1
ATOM 2001 N N . ASP B 2 62 ? 44.800 -31.052 25.146 1.00 16.11 60 ASP L N 1
ATOM 2002 C CA . ASP B 2 62 ? 43.753 -31.936 24.651 1.00 22.12 60 ASP L CA 1
ATOM 2003 C C . ASP B 2 62 ? 42.933 -32.598 25.757 1.00 18.12 60 ASP L C 1
ATOM 2004 O O . ASP B 2 62 ? 41.983 -33.314 25.433 1.00 21.59 60 ASP L O 1
ATOM 2009 N N . ARG B 2 63 ? 43.240 -32.377 27.035 1.00 16.56 61 ARG L N 1
ATOM 2010 C CA . ARG B 2 63 ? 42.340 -32.842 28.088 1.00 20.70 61 ARG L CA 1
ATOM 2011 C C . ARG B 2 63 ? 41.068 -31.996 28.200 1.00 18.79 61 ARG L C 1
ATOM 2012 O O . ARG B 2 63 ? 40.164 -32.368 28.954 1.00 17.28 61 ARG L O 1
ATOM 2020 N N . PHE B 2 64 ? 40.959 -30.884 27.471 1.00 12.66 62 PHE L N 1
ATOM 2021 C CA . PHE B 2 64 ? 39.690 -30.175 27.333 1.00 11.99 62 PHE L CA 1
ATOM 2022 C C . PHE B 2 64 ? 38.971 -30.676 26.081 1.00 14.42 62 PHE L C 1
ATOM 2023 O O . PHE B 2 64 ? 39.561 -30.689 24.999 1.00 15.62 62 PHE L O 1
ATOM 2031 N N . SER B 2 65 ? 37.695 -31.055 26.214 1.00 14.16 63 SER L N 1
ATOM 2032 C CA . SER B 2 65 ? 36.933 -31.535 25.061 1.00 14.63 63 SER L CA 1
ATOM 2033 C C . SER B 2 65 ? 35.490 -31.046 25.118 1.00 15.64 63 SER L C 1
ATOM 2034 O O . SER B 2 65 ? 34.977 -30.654 26.172 1.00 11.81 63 SER L O 1
ATOM 2037 N N . GLY B 2 66 ? 34.825 -31.097 23.970 1.00 13.37 64 GLY L N 1
ATOM 2038 C CA . GLY B 2 66 ? 33.449 -30.635 23.895 1.00 19.60 64 GLY L CA 1
ATOM 2039 C C . GLY B 2 66 ? 32.641 -31.430 22.899 1.00 18.73 64 GLY L C 1
ATOM 2040 O O . GLY B 2 66 ? 33.172 -31.950 21.913 1.00 14.26 64 GLY L O 1
ATOM 2041 N N . SER B 2 67 ? 31.341 -31.512 23.155 1.00 17.69 65 SER L N 1
ATOM 2042 C CA . SER B 2 67 ? 30.442 -32.183 22.237 1.00 15.31 65 SER L CA 1
ATOM 2043 C C . SER B 2 67 ? 29.067 -31.545 22.353 1.00 18.14 65 SER L C 1
ATOM 2044 O O . SER B 2 67 ? 28.826 -30.686 23.202 1.00 16.50 65 SER L O 1
ATOM 2047 N N . LYS B 2 68 ? 28.173 -31.947 21.456 1.00 12.55 66 LYS L N 1
ATOM 2048 C CA . LYS B 2 68 ? 26.802 -31.466 21.500 1.00 15.54 66 LYS L CA 1
ATOM 2049 C C . LYS B 2 68 ? 25.886 -32.519 20.897 1.00 20.22 66 LYS L C 1
ATOM 2050 O O . LYS B 2 68 ? 26.214 -33.122 19.873 1.00 24.09 66 LYS L O 1
ATOM 2056 N N . SER B 2 69 ? 24.747 -32.742 21.550 1.00 21.39 67 SER L N 1
ATOM 2057 C CA . SER B 2 69 ? 23.741 -33.690 21.090 1.00 23.07 67 SER L CA 1
ATOM 2058 C C . SER B 2 69 ? 22.379 -33.047 21.282 1.00 24.22 67 SER L C 1
ATOM 2059 O O . SER B 2 69 ? 22.003 -32.725 22.411 1.00 19.73 67 SER L O 1
ATOM 2062 N N . GLY B 2 70 ? 21.644 -32.860 20.192 1.00 25.32 68 GLY L N 1
ATOM 2063 C CA . GLY B 2 70 ? 20.348 -32.210 20.306 1.00 30.55 68 GLY L CA 1
ATOM 2064 C C . GLY B 2 70 ? 20.473 -30.812 20.883 1.00 29.76 68 GLY L C 1
ATOM 2065 O O . GLY B 2 70 ? 21.260 -29.983 20.412 1.00 23.87 68 GLY L O 1
ATOM 2066 N N . ASN B 2 71 ? 19.698 -30.549 21.934 1.00 22.48 69 ASN L N 1
ATOM 2067 C CA . ASN B 2 71 ? 19.637 -29.236 22.557 1.00 25.36 69 ASN L CA 1
ATOM 2068 C C . ASN B 2 71 ? 20.700 -29.035 23.633 1.00 23.33 69 ASN L C 1
ATOM 2069 O O . ASN B 2 71 ? 20.651 -28.030 24.345 1.00 23.10 69 ASN L O 1
ATOM 2074 N N . THR B 2 72 ? 21.650 -29.959 23.782 1.00 17.80 70 THR L N 1
ATOM 2075 C CA . THR B 2 72 ? 22.556 -29.917 24.923 1.00 17.56 70 THR L CA 1
ATOM 2076 C C . THR B 2 72 ? 24.001 -30.082 24.475 1.00 18.19 70 THR L C 1
ATOM 2077 O O . THR B 2 72 ? 24.341 -31.059 23.805 1.00 18.75 70 THR L O 1
ATOM 2081 N N . ALA B 2 73 ? 24.844 -29.127 24.855 1.00 13.62 71 ALA L N 1
ATOM 2082 C CA . ALA B 2 73 ? 26.284 -29.214 24.668 1.00 12.36 71 ALA L CA 1
ATOM 2083 C C . ALA B 2 73 ? 26.933 -29.517 26.016 1.00 13.14 71 ALA L C 1
ATOM 2084 O O . ALA B 2 73 ? 26.338 -29.296 27.076 1.00 16.63 71 ALA L O 1
ATOM 2086 N N . SER B 2 74 ? 28.139 -30.082 25.983 1.00 13.03 72 SER L N 1
ATOM 2087 C CA . SER B 2 74 ? 28.825 -30.328 27.244 1.00 12.42 72 SER L CA 1
ATOM 2088 C C . SER B 2 74 ? 30.326 -30.162 27.071 1.00 12.20 72 SER L C 1
ATOM 2089 O O . SER B 2 74 ? 30.903 -30.579 26.068 1.00 15.00 72 SER L O 1
ATOM 2092 N N . LEU B 2 75 ? 30.942 -29.539 28.063 1.00 14.98 73 LEU L N 1
ATOM 2093 C CA . LEU B 2 75 ? 32.386 -29.396 28.159 1.00 10.09 73 LEU L CA 1
ATOM 2094 C C . LEU B 2 75 ? 32.902 -30.389 29.189 1.00 12.41 73 LEU L C 1
ATOM 2095 O O . LEU B 2 75 ? 32.313 -30.531 30.266 1.00 13.16 73 LEU L O 1
ATOM 2100 N N . THR B 2 76 ? 34.004 -31.064 28.876 1.00 11.05 74 THR L N 1
ATOM 2101 C CA . THR B 2 76 ? 34.669 -31.914 29.852 1.00 9.06 74 THR L CA 1
ATOM 2102 C C . THR B 2 76 ? 36.103 -31.445 30.037 1.00 11.40 74 THR L C 1
ATOM 2103 O O . THR B 2 76 ? 36.836 -31.243 29.060 1.00 11.47 74 THR L O 1
ATOM 2107 N N . VAL B 2 77 ? 36.483 -31.232 31.288 1.00 15.42 75 VAL L N 1
ATOM 2108 C CA . VAL B 2 77 ? 37.866 -30.984 31.661 1.00 15.18 75 VAL L CA 1
ATOM 2109 C C . VAL B 2 77 ? 38.368 -32.267 32.295 1.00 15.32 75 VAL L C 1
ATOM 2110 O O . VAL B 2 77 ? 37.940 -32.625 33.395 1.00 12.98 75 VAL L O 1
ATOM 2114 N N . SER B 2 78 ? 39.264 -32.963 31.604 1.00 15.03 76 SER L N 1
ATOM 2115 C CA . SER B 2 78 ? 39.799 -34.220 32.100 1.00 17.53 76 SER L CA 1
ATOM 2116 C C . SER B 2 78 ? 41.170 -33.998 32.725 1.00 14.83 76 SER L C 1
ATOM 2117 O O . SER B 2 78 ? 41.829 -32.983 32.481 1.00 17.83 76 SER L O 1
ATOM 2120 N N . GLY B 2 79 ? 41.586 -34.956 33.550 1.00 16.72 77 GLY L N 1
ATOM 2121 C CA . GLY B 2 79 ? 42.881 -34.864 34.199 1.00 23.32 77 GLY L CA 1
ATOM 2122 C C . GLY B 2 79 ? 43.010 -33.592 35.014 1.00 18.79 77 GLY L C 1
ATOM 2123 O O . GLY B 2 79 ? 43.951 -32.814 34.818 1.00 16.82 77 GLY L O 1
ATOM 2124 N N . LEU B 2 80 ? 42.061 -33.377 35.925 1.00 12.41 78 LEU L N 1
ATOM 2125 C CA . LEU B 2 80 ? 41.920 -32.082 36.581 1.00 17.15 78 LEU L CA 1
ATOM 2126 C C . LEU B 2 80 ? 43.215 -31.649 37.256 1.00 18.32 78 LEU L C 1
ATOM 2127 O O . LEU B 2 80 ? 43.901 -32.446 37.907 1.00 16.02 78 LEU L O 1
ATOM 2132 N N . GLN B 2 81 ? 43.549 -30.372 37.084 1.00 17.25 79 GLN L N 1
ATOM 2133 C CA . GLN B 2 81 ? 44.670 -29.741 37.758 1.00 17.66 79 GLN L CA 1
ATOM 2134 C C . GLN B 2 81 ? 44.146 -28.564 38.568 1.00 17.61 79 GLN L C 1
ATOM 2135 O O . GLN B 2 81 ? 43.039 -28.072 38.337 1.00 19.17 79 GLN L O 1
ATOM 2141 N N . ALA B 2 82 ? 44.949 -28.111 39.533 1.00 16.22 80 ALA L N 1
ATOM 2142 C CA . ALA B 2 82 ? 44.480 -27.070 40.447 1.00 16.71 80 ALA L CA 1
ATOM 2143 C C . ALA B 2 82 ? 44.047 -25.816 39.696 1.00 18.85 80 ALA L C 1
ATOM 2144 O O . ALA B 2 82 ? 43.075 -25.157 40.088 1.00 18.55 80 ALA L O 1
ATOM 2146 N N . ASP B 2 83 ? 44.757 -25.467 38.620 1.00 16.89 81 ASP L N 1
ATOM 2147 C CA . ASP B 2 83 ? 44.430 -24.263 37.860 1.00 19.20 81 ASP L CA 1
ATOM 2148 C C . ASP B 2 83 ? 43.151 -24.400 37.041 1.00 20.72 81 ASP L C 1
ATOM 2149 O O . ASP B 2 83 ? 42.705 -23.412 36.458 1.00 20.93 81 ASP L O 1
ATOM 2154 N N . ASP B 2 84 ? 42.559 -25.589 36.972 1.00 13.34 82 ASP L N 1
ATOM 2155 C CA . ASP B 2 84 ? 41.239 -25.715 36.366 1.00 19.72 82 ASP L CA 1
ATOM 2156 C C . ASP B 2 84 ? 40.126 -25.167 37.251 1.00 17.48 82 ASP L C 1
ATOM 2157 O O . ASP B 2 84 ? 39.006 -24.987 36.762 1.00 16.18 82 ASP L O 1
ATOM 2162 N N . GLU B 2 85 ? 40.398 -24.894 38.526 1.00 15.58 83 GLU L N 1
ATOM 2163 C CA . GLU B 2 85 ? 39.402 -24.269 39.384 1.00 17.05 83 GLU L CA 1
ATOM 2164 C C . GLU B 2 85 ? 39.100 -22.872 38.859 1.00 20.50 83 GLU L C 1
ATOM 2165 O O . GLU B 2 85 ? 39.989 -22.015 38.811 1.00 17.01 83 GLU L O 1
ATOM 2171 N N . ALA B 2 86 ? 37.854 -22.656 38.444 1.00 14.62 84 ALA L N 1
ATOM 2172 C CA . ALA B 2 86 ? 37.475 -21.490 37.652 1.00 14.61 84 ALA L CA 1
ATOM 2173 C C . ALA B 2 86 ? 35.968 -21.542 37.455 1.00 18.17 84 ALA L C 1
ATOM 2174 O O . ALA B 2 86 ? 35.317 -22.544 37.764 1.00 15.00 84 ALA L O 1
ATOM 2176 N N . ASP B 2 87 ? 35.427 -20.465 36.904 1.00 14.51 85 ASP L N 1
ATOM 2177 C CA . ASP B 2 87 ? 34.055 -20.449 36.425 1.00 14.91 85 ASP L CA 1
ATOM 2178 C C . ASP B 2 87 ? 34.071 -20.697 34.928 1.00 13.91 85 ASP L C 1
ATOM 2179 O O . ASP B 2 87 ? 34.945 -20.189 34.214 1.00 18.47 85 ASP L O 1
ATOM 2184 N N . TYR B 2 88 ? 33.111 -21.489 34.459 1.00 11.79 86 TYR L N 1
ATOM 2185 C CA . TYR B 2 88 ? 33.026 -21.912 33.070 1.00 11.41 86 TYR L CA 1
ATOM 2186 C C . TYR B 2 88 ? 31.700 -21.459 32.480 1.00 13.81 86 TYR L C 1
ATOM 2187 O O . TYR B 2 88 ? 30.642 -21.668 33.086 1.00 11.56 86 TYR L O 1
ATOM 2196 N N . TYR B 2 89 ? 31.755 -20.859 31.291 1.00 13.75 87 TYR L N 1
ATOM 2197 C CA . TYR B 2 89 ? 30.557 -20.365 30.619 1.00 14.86 87 TYR L CA 1
ATOM 2198 C C . TYR B 2 89 ? 30.480 -20.939 29.215 1.00 11.46 87 TYR L C 1
ATOM 2199 O O . TYR B 2 89 ? 31.462 -20.886 28.469 1.00 13.19 87 TYR L O 1
ATOM 2208 N N . CYS B 2 90 ? 29.323 -21.490 28.854 1.00 13.73 88 CYS L N 1
ATOM 2209 C CA . CYS B 2 90 ? 29.096 -21.742 27.442 1.00 13.79 88 CYS L CA 1
ATOM 2210 C C . CYS B 2 90 ? 28.558 -20.479 26.778 1.00 11.57 88 CYS L C 1
ATOM 2211 O O . CYS B 2 90 ? 28.196 -19.501 27.440 1.00 15.72 88 CYS L O 1
ATOM 2214 N N . SER B 2 91 ? 28.519 -20.496 25.450 1.00 15.29 89 SER L N 1
ATOM 2215 C CA . SER B 2 91 ? 28.017 -19.326 24.753 1.00 12.44 89 SER L CA 1
ATOM 2216 C C . SER B 2 91 ? 27.594 -19.711 23.349 1.00 14.24 89 SER L C 1
ATOM 2217 O O . SER B 2 91 ? 28.116 -20.657 22.759 1.00 19.02 89 SER L O 1
ATOM 2220 N N . SER B 2 92 ? 26.661 -18.937 22.817 1.00 16.35 90 SER L N 1
ATOM 2221 C CA . SER B 2 92 ? 26.213 -19.097 21.440 1.00 18.27 90 SER L CA 1
ATOM 2222 C C . SER B 2 92 ? 25.819 -17.706 20.963 1.00 11.85 90 SER L C 1
ATOM 2223 O O . SER B 2 92 ? 24.828 -17.152 21.445 1.00 14.10 90 SER L O 1
ATOM 2226 N N . TYR B 2 93 ? 26.611 -17.142 20.049 1.00 16.03 91 TYR L N 1
ATOM 2227 C CA . TYR B 2 93 ? 26.503 -15.742 19.607 1.00 16.65 91 TYR L CA 1
ATOM 2228 C C . TYR B 2 93 ? 26.529 -14.866 20.861 1.00 17.18 91 TYR L C 1
ATOM 2229 O O . TYR B 2 93 ? 27.447 -15.014 21.679 1.00 18.12 91 TYR L O 1
ATOM 2238 N N . GLU B 2 94 ? 25.553 -13.980 21.067 1.00 17.67 96 GLU L N 1
ATOM 2239 C CA . GLU B 2 94 ? 25.610 -13.065 22.203 1.00 16.94 96 GLU L CA 1
ATOM 2240 C C . GLU B 2 94 ? 25.157 -13.691 23.514 1.00 18.82 96 GLU L C 1
ATOM 2241 O O . GLU B 2 94 ? 25.321 -13.060 24.559 1.00 17.56 96 GLU L O 1
ATOM 2247 N N . VAL B 2 95 ? 24.598 -14.898 23.487 1.00 14.45 97 VAL L N 1
ATOM 2248 C CA . VAL B 2 95 ? 24.000 -15.516 24.667 1.00 13.64 97 VAL L CA 1
ATOM 2249 C C . VAL B 2 95 ? 25.079 -16.256 25.449 1.00 19.65 97 VAL L C 1
ATOM 2250 O O . VAL B 2 95 ? 25.800 -17.086 24.888 1.00 19.07 97 VAL L O 1
ATOM 2254 N N . PHE B 2 96 ? 25.187 -15.960 26.742 1.00 15.08 98 PHE L N 1
ATOM 2255 C CA . PHE B 2 96 ? 26.050 -16.704 27.655 1.00 12.81 98 PHE L CA 1
ATOM 2256 C C . PHE B 2 96 ? 25.207 -17.643 28.500 1.00 13.92 98 PHE L C 1
ATOM 2257 O O . PHE B 2 96 ? 24.092 -17.299 28.906 1.00 18.36 98 PHE L O 1
ATOM 2265 N N . GLY B 2 97 ? 25.748 -18.829 28.780 1.00 15.23 99 GLY L N 1
ATOM 2266 C CA . GLY B 2 97 ? 25.142 -19.691 29.763 1.00 13.05 99 GLY L CA 1
ATOM 2267 C C . GLY B 2 97 ? 25.252 -19.100 31.156 1.00 15.80 99 GLY L C 1
ATOM 2268 O O . GLY B 2 97 ? 26.010 -18.168 31.416 1.00 18.04 99 GLY L O 1
ATOM 2269 N N . THR B 2 98 ? 24.456 -19.655 32.068 1.00 13.75 100 THR L N 1
ATOM 2270 C CA . THR B 2 98 ? 24.378 -19.134 33.427 1.00 13.88 100 THR L CA 1
ATOM 2271 C C . THR B 2 98 ? 25.650 -19.377 34.236 1.00 16.07 100 THR L C 1
ATOM 2272 O O . THR B 2 98 ? 25.810 -18.769 35.301 1.00 14.42 100 THR L O 1
ATOM 2276 N N . GLY B 2 99 ? 26.538 -20.247 33.781 1.00 15.73 101 GLY L N 1
ATOM 2277 C CA . GLY B 2 99 ? 27.843 -20.377 34.406 1.00 10.91 101 GLY L CA 1
ATOM 2278 C C . GLY B 2 99 ? 27.904 -21.529 35.394 1.00 15.06 101 GLY L C 1
ATOM 2279 O O . GLY B 2 99 ? 26.928 -21.859 36.077 1.00 15.24 101 GLY L O 1
ATOM 2280 N N . THR B 2 100 ? 29.085 -22.137 35.496 1.00 12.18 102 THR L N 1
ATOM 2281 C CA . THR B 2 100 ? 29.330 -23.229 36.434 1.00 13.34 102 THR L CA 1
ATOM 2282 C C . THR B 2 100 ? 30.613 -22.956 37.204 1.00 11.14 102 THR L C 1
ATOM 2283 O O . THR B 2 100 ? 31.676 -22.786 36.598 1.00 13.60 102 THR L O 1
ATOM 2287 N N . LYS B 2 101 ? 30.521 -22.944 38.535 1.00 12.98 103 LYS L N 1
ATOM 2288 C CA . LYS B 2 101 ? 31.692 -22.782 39.389 1.00 13.72 103 LYS L CA 1
ATOM 2289 C C . LYS B 2 101 ? 32.303 -24.160 39.626 1.00 14.87 103 LYS L C 1
ATOM 2290 O O . LYS B 2 101 ? 31.672 -25.022 40.246 1.00 14.28 103 LYS L O 1
ATOM 2296 N N . VAL B 2 102 ? 33.530 -24.361 39.142 1.00 14.17 104 VAL L N 1
ATOM 2297 C CA . VAL B 2 102 ? 34.227 -25.644 39.240 1.00 14.87 104 VAL L CA 1
ATOM 2298 C C . VAL B 2 102 ? 35.265 -25.554 40.348 1.00 15.50 104 VAL L C 1
ATOM 2299 O O . VAL B 2 102 ? 36.138 -24.672 40.331 1.00 15.64 104 VAL L O 1
ATOM 2303 N N . THR B 2 103 ? 35.186 -26.473 41.306 1.00 13.76 105 THR L N 1
ATOM 2304 C CA . THR B 2 103 ? 36.169 -26.579 42.377 1.00 11.62 105 THR L CA 1
ATOM 2305 C C . THR B 2 103 ? 37.018 -27.824 42.164 1.00 18.16 105 THR L C 1
ATOM 2306 O O . THR B 2 103 ? 36.483 -28.908 41.915 1.00 13.31 105 THR L O 1
ATOM 2310 N N . VAL B 2 104 ? 38.331 -27.677 42.273 1.00 13.44 106 VAL L N 1
ATOM 2311 C CA . VAL B 2 104 ? 39.227 -28.826 42.313 1.00 13.49 106 VAL L CA 1
ATOM 2312 C C . VAL B 2 104 ? 39.444 -29.143 43.790 1.00 17.64 106 VAL L C 1
ATOM 2313 O O . VAL B 2 104 ? 40.061 -28.363 44.521 1.00 18.75 106 VAL L O 1
ATOM 2317 N N . LEU B 2 105 ? 38.905 -30.280 44.235 1.00 17.23 107 LEU L N 1
ATOM 2318 C CA . LEU B 2 105 ? 38.745 -30.548 45.659 1.00 14.55 107 LEU L CA 1
ATOM 2319 C C . LEU B 2 105 ? 40.088 -30.548 46.378 1.00 15.57 107 LEU L C 1
ATOM 2320 O O . LEU B 2 105 ? 41.028 -31.232 45.965 1.00 16.79 107 LEU L O 1
ATOM 2325 N N . GLY B 2 106 ? 40.169 -29.773 47.459 1.00 15.23 108 GLY L N 1
ATOM 2326 C CA . GLY B 2 106 ? 41.390 -29.672 48.236 1.00 12.56 108 GLY L CA 1
ATOM 2327 C C . GLY B 2 106 ? 41.201 -30.016 49.701 1.00 19.39 108 GLY L C 1
ATOM 2328 O O . GLY B 2 106 ? 42.131 -29.890 50.503 1.00 16.70 108 GLY L O 1
ATOM 2329 N N . GLN B 2 107 ? 40.001 -30.446 50.066 1.00 18.31 109 GLN L N 1
ATOM 2330 C CA . GLN B 2 107 ? 39.687 -30.800 51.444 1.00 17.29 109 GLN L CA 1
ATOM 2331 C C . GLN B 2 107 ? 38.413 -31.634 51.428 1.00 18.02 109 GLN L C 1
ATOM 2332 O O . GLN B 2 107 ? 37.764 -31.762 50.381 1.00 16.58 109 GLN L O 1
ATOM 2338 N N . PRO B 2 108 ? 38.037 -32.240 52.557 1.00 18.72 110 PRO L N 1
ATOM 2339 C CA . PRO B 2 108 ? 36.772 -32.987 52.584 1.00 22.32 110 PRO L CA 1
ATOM 2340 C C . PRO B 2 108 ? 35.579 -32.093 52.270 1.00 17.47 110 PRO L C 1
ATOM 2341 O O . PRO B 2 108 ? 35.521 -30.933 52.684 1.00 18.81 110 PRO L O 1
ATOM 2345 N N . LYS B 2 109 ? 34.611 -32.650 51.544 1.00 16.06 111 LYS L N 1
ATOM 2346 C CA . LYS B 2 109 ? 33.348 -31.947 51.352 1.00 16.68 111 LYS L CA 1
ATOM 2347 C C . LYS B 2 109 ? 32.637 -31.770 52.691 1.00 22.70 111 LYS L C 1
ATOM 2348 O O . LYS B 2 109 ? 32.852 -32.532 53.639 1.00 19.25 111 LYS L O 1
ATOM 2354 N N . ALA B 2 110 ? 31.810 -30.727 52.775 1.00 18.81 112 ALA L N 1
ATOM 2355 C CA . ALA B 2 110 ? 31.039 -30.440 53.982 1.00 17.43 112 ALA L CA 1
ATOM 2356 C C . ALA B 2 110 ? 29.708 -29.824 53.590 1.00 20.13 112 ALA L C 1
ATOM 2357 O O . ALA B 2 110 ? 29.677 -28.916 52.758 1.00 16.78 112 ALA L O 1
ATOM 2359 N N . ALA B 2 111 ? 28.622 -30.304 54.206 1.00 19.16 113 ALA L N 1
ATOM 2360 C CA . ALA B 2 111 ? 27.276 -29.817 53.932 1.00 18.60 113 ALA L CA 1
ATOM 2361 C C . ALA B 2 111 ? 27.002 -28.493 54.649 1.00 15.96 113 ALA L C 1
ATOM 2362 O O . ALA B 2 111 ? 27.469 -28.274 55.768 1.00 23.61 113 ALA L O 1
ATOM 2364 N N . PRO B 2 112 ? 26.226 -27.601 54.031 1.00 20.92 114 PRO L N 1
ATOM 2365 C CA . PRO B 2 112 ? 25.961 -26.298 54.654 1.00 21.12 114 PRO L CA 1
ATOM 2366 C C . PRO B 2 112 ? 25.042 -26.405 55.857 1.00 21.79 114 PRO L C 1
ATOM 2367 O O . PRO B 2 112 ? 24.094 -27.192 55.870 1.00 22.10 114 PRO L O 1
ATOM 2371 N N . SER B 2 113 ? 25.331 -25.586 56.863 1.00 19.60 115 SER L N 1
ATOM 2372 C CA . SER B 2 113 ? 24.434 -25.340 57.983 1.00 17.06 115 SER L CA 1
ATOM 2373 C C . SER B 2 113 ? 23.685 -24.038 57.720 1.00 22.95 115 SER L C 1
ATOM 2374 O O . SER B 2 113 ? 24.299 -23.035 57.343 1.00 23.52 115 SER L O 1
ATOM 2377 N N . VAL B 2 114 ? 22.365 -24.050 57.918 1.00 22.75 116 VAL L N 1
ATOM 2378 C CA . VAL B 2 114 ? 21.497 -22.944 57.517 1.00 19.43 116 VAL L CA 1
ATOM 2379 C C . VAL B 2 114 ? 20.687 -22.453 58.708 1.00 19.71 116 VAL L C 1
ATOM 2380 O O . VAL B 2 114 ? 19.989 -23.241 59.355 1.00 20.23 116 VAL L O 1
ATOM 2384 N N . THR B 2 115 ? 20.734 -21.147 58.959 1.00 17.80 117 THR L N 1
ATOM 2385 C CA . THR B 2 115 ? 19.920 -20.522 59.996 1.00 26.11 117 THR L CA 1
ATOM 2386 C C . THR B 2 115 ? 19.148 -19.357 59.401 1.00 19.21 117 THR L C 1
ATOM 2387 O O . THR B 2 115 ? 19.736 -18.472 58.776 1.00 19.80 117 THR L O 1
ATOM 2391 N N . LEU B 2 116 ? 17.837 -19.341 59.619 1.00 17.68 118 LEU L N 1
ATOM 2392 C CA . LEU B 2 116 ? 16.951 -18.349 59.020 1.00 17.32 118 LEU L CA 1
ATOM 2393 C C . LEU B 2 116 ? 16.239 -17.569 60.119 1.00 21.75 118 LEU L C 1
ATOM 2394 O O . LEU B 2 116 ? 15.506 -18.154 60.924 1.00 20.62 118 LEU L O 1
ATOM 2399 N N . PHE B 2 117 ? 16.437 -16.242 60.135 1.00 17.53 119 PHE L N 1
ATOM 2400 C CA . PHE B 2 117 ? 15.824 -15.345 61.113 1.00 20.63 119 PHE L CA 1
ATOM 2401 C C . PHE B 2 117 ? 14.681 -14.571 60.472 1.00 20.51 119 PHE L C 1
ATOM 2402 O O . PHE B 2 117 ? 14.817 -14.092 59.340 1.00 18.70 119 PHE L O 1
ATOM 2410 N N . PRO B 2 118 ? 13.554 -14.440 61.163 1.00 23.21 120 PRO L N 1
ATOM 2411 C CA . PRO B 2 118 ? 12.467 -13.600 60.672 1.00 19.03 120 PRO L CA 1
ATOM 2412 C C . PRO B 2 118 ? 12.747 -12.144 61.001 1.00 19.23 120 PRO L C 1
ATOM 2413 O O . PRO B 2 118 ? 13.745 -11.849 61.674 1.00 20.07 120 PRO L O 1
ATOM 2417 N N . PRO B 2 119 ? 11.916 -11.202 60.542 1.00 27.31 121 PRO L N 1
ATOM 2418 C CA . PRO B 2 119 ? 12.129 -9.803 60.926 1.00 25.86 121 PRO L CA 1
ATOM 2419 C C . PRO B 2 119 ? 11.894 -9.623 62.417 1.00 25.32 121 PRO L C 1
ATOM 2420 O O . PRO B 2 119 ? 11.136 -10.367 63.042 1.00 25.38 121 PRO L O 1
ATOM 2424 N N . SER B 2 120 ? 12.570 -8.633 62.987 1.00 25.86 122 SER L N 1
ATOM 2425 C CA . SER B 2 120 ? 12.398 -8.308 64.396 1.00 29.50 122 SER L CA 1
ATOM 2426 C C . SER B 2 120 ? 11.230 -7.345 64.578 1.00 28.16 122 SER L C 1
ATOM 2427 O O . SER B 2 120 ? 10.846 -6.616 63.661 1.00 24.77 122 SER L O 1
ATOM 2430 N N . SER B 2 121 ? 10.671 -7.345 65.792 1.00 36.06 123 SER L N 1
ATOM 2431 C CA . SER B 2 121 ? 9.606 -6.397 66.112 1.00 35.05 123 SER L CA 1
ATOM 2432 C C . SER B 2 121 ? 10.068 -4.964 65.891 1.00 28.81 123 SER L C 1
ATOM 2433 O O . SER B 2 121 ? 9.328 -4.137 65.343 1.00 31.28 123 SER L O 1
ATOM 2436 N N . GLU B 2 122 ? 11.301 -4.664 66.300 1.00 30.52 124 GLU L N 1
ATOM 2437 C CA . GLU B 2 122 ? 11.838 -3.319 66.161 1.00 29.63 124 GLU L CA 1
ATOM 2438 C C . GLU B 2 122 ? 11.920 -2.900 64.698 1.00 33.24 124 GLU L C 1
ATOM 2439 O O . GLU B 2 122 ? 11.582 -1.761 64.352 1.00 29.90 124 GLU L O 1
ATOM 2445 N N . GLU B 2 123 ? 12.358 -3.804 63.815 1.00 31.35 125 GLU L N 1
ATOM 2446 C CA . GLU B 2 123 ? 12.416 -3.439 62.403 1.00 25.60 125 GLU L CA 1
ATOM 2447 C C . GLU B 2 123 ? 11.021 -3.220 61.830 1.00 32.22 125 GLU L C 1
ATOM 2448 O O . GLU B 2 123 ? 10.806 -2.300 61.032 1.00 33.11 125 GLU L O 1
ATOM 2454 N N . LEU B 2 124 ? 10.065 -4.066 62.216 1.00 27.27 126 LEU L N 1
ATOM 2455 C CA . LEU B 2 124 ? 8.691 -3.886 61.764 1.00 31.09 126 LEU L CA 1
ATOM 2456 C C . LEU B 2 124 ? 8.120 -2.558 62.251 1.00 39.12 126 LEU L C 1
ATOM 2457 O O . LEU B 2 124 ? 7.369 -1.896 61.525 1.00 37.06 126 LEU L O 1
ATOM 2462 N N . GLN B 2 125 ? 8.484 -2.141 63.470 1.00 40.35 127 GLN L N 1
ATOM 2463 C CA . GLN B 2 125 ? 8.048 -0.844 63.982 1.00 34.06 127 GLN L CA 1
ATOM 2464 C C . GLN B 2 125 ? 8.600 0.307 63.153 1.00 41.56 127 GLN L C 1
ATOM 2465 O O . GLN B 2 125 ? 7.946 1.350 63.026 1.00 41.40 127 GLN L O 1
ATOM 2471 N N . ALA B 2 126 ? 9.798 0.147 62.593 1.00 32.73 128 ALA L N 1
ATOM 2472 C CA . ALA B 2 126 ? 10.345 1.108 61.644 1.00 32.29 128 ALA L CA 1
ATOM 2473 C C . ALA B 2 126 ? 9.770 0.936 60.247 1.00 39.69 128 ALA L C 1
ATOM 2474 O O . ALA B 2 126 ? 10.321 1.494 59.291 1.00 39.96 128 ALA L O 1
ATOM 2476 N N . ASN B 2 127 ? 8.684 0.172 60.121 1.00 35.91 129 ASN L N 1
ATOM 2477 C CA . ASN B 2 127 ? 7.995 -0.073 58.854 1.00 34.25 129 ASN L CA 1
ATOM 2478 C C . ASN B 2 127 ? 8.899 -0.742 57.823 1.00 39.05 129 ASN L C 1
ATOM 2479 O O . ASN B 2 127 ? 8.776 -0.493 56.621 1.00 34.72 129 ASN L O 1
ATOM 2484 N N . LYS B 2 128 ? 9.797 -1.610 58.283 1.00 37.01 130 LYS L N 1
ATOM 2485 C CA . LYS B 2 128 ? 10.672 -2.383 57.415 1.00 27.85 130 LYS L CA 1
ATOM 2486 C C . LYS B 2 128 ? 10.631 -3.848 57.829 1.00 22.08 130 LYS L C 1
ATOM 2487 O O . LYS B 2 128 ? 10.135 -4.201 58.900 1.00 25.89 130 LYS L O 1
ATOM 2493 N N . ALA B 2 129 ? 11.157 -4.710 56.961 1.00 23.42 131 ALA L N 1
ATOM 2494 C CA . ALA B 2 129 ? 11.268 -6.124 57.282 1.00 23.44 131 ALA L CA 1
ATOM 2495 C C . ALA B 2 129 ? 12.404 -6.730 56.471 1.00 24.62 131 ALA L C 1
ATOM 2496 O O . ALA B 2 129 ? 12.545 -6.447 55.278 1.00 27.75 131 ALA L O 1
ATOM 2498 N N . THR B 2 130 ? 13.213 -7.554 57.131 1.00 20.96 132 THR L N 1
ATOM 2499 C CA . THR B 2 130 ? 14.346 -8.223 56.506 1.00 16.51 132 THR L CA 1
ATOM 2500 C C . THR B 2 130 ? 14.389 -9.650 57.026 1.00 16.28 132 THR L C 1
ATOM 2501 O O . THR B 2 130 ? 14.361 -9.864 58.242 1.00 20.73 132 THR L O 1
ATOM 2505 N N . LEU B 2 131 ? 14.448 -10.616 56.115 1.00 17.27 133 LEU L N 1
ATOM 2506 C CA . LEU B 2 131 ? 14.721 -12.006 56.458 1.00 17.00 133 LEU L CA 1
ATOM 2507 C C . LEU B 2 131 ? 16.206 -12.270 56.249 1.00 17.77 133 LEU L C 1
ATOM 2508 O O . LEU B 2 131 ? 16.774 -11.845 55.242 1.00 17.40 133 LEU L O 1
ATOM 2513 N N . VAL B 2 132 ? 16.832 -12.974 57.192 1.00 18.21 134 VAL L N 1
ATOM 2514 C CA . VAL B 2 132 ? 18.280 -13.189 57.173 1.00 17.64 134 VAL L CA 1
ATOM 2515 C C . VAL B 2 132 ? 18.557 -14.686 57.151 1.00 14.60 134 VAL L C 1
ATOM 2516 O O . VAL B 2 132 ? 18.228 -15.400 58.107 1.00 13.20 134 VAL L O 1
ATOM 2520 N N . CYS B 2 133 ? 19.192 -15.152 56.083 1.00 17.32 135 CYS L N 1
ATOM 2521 C CA . CYS B 2 133 ? 19.540 -16.560 55.917 1.00 15.91 135 CYS L CA 1
ATOM 2522 C C . CYS B 2 133 ? 21.059 -16.677 55.964 1.00 19.87 135 CYS L C 1
ATOM 2523 O O . CYS B 2 133 ? 21.749 -16.194 55.062 1.00 17.79 135 CYS L O 1
ATOM 2526 N N . LEU B 2 134 ? 21.573 -17.316 57.011 1.00 19.54 136 LEU L N 1
ATOM 2527 C CA . LEU B 2 134 ? 23.008 -17.461 57.233 1.00 14.86 136 LEU L CA 1
ATOM 2528 C C . LEU B 2 134 ? 23.423 -18.896 56.941 1.00 13.57 136 LEU L C 1
ATOM 2529 O O . LEU B 2 134 ? 22.785 -19.839 57.418 1.00 20.73 136 LEU L O 1
ATOM 2534 N N . ILE B 2 135 ? 24.483 -19.058 56.149 1.00 15.30 137 ILE L N 1
ATOM 2535 C CA . ILE B 2 135 ? 24.916 -20.351 55.633 1.00 19.61 137 ILE L CA 1
ATOM 2536 C C . ILE B 2 135 ? 26.401 -20.507 55.941 1.00 19.72 137 ILE L C 1
ATOM 2537 O O . ILE B 2 135 ? 27.195 -19.619 55.618 1.00 17.27 137 ILE L O 1
ATOM 2542 N N . SER B 2 136 ? 26.783 -21.619 56.568 1.00 18.13 138 SER L N 1
ATOM 2543 C CA . SER B 2 136 ? 28.172 -21.742 56.989 1.00 17.54 138 SER L CA 1
ATOM 2544 C C . SER B 2 136 ? 28.641 -23.185 56.890 1.00 21.29 138 SER L C 1
ATOM 2545 O O . SER B 2 136 ? 27.846 -24.115 56.738 1.00 17.56 138 SER L O 1
ATOM 2548 N N . ASP B 2 137 ? 29.965 -23.347 56.969 1.00 21.38 139 ASP L N 1
ATOM 2549 C CA . ASP B 2 137 ? 30.610 -24.652 57.104 1.00 18.85 139 ASP L CA 1
ATOM 2550 C C . ASP B 2 137 ? 30.370 -25.557 55.895 1.00 17.94 139 ASP L C 1
ATOM 2551 O O . ASP B 2 137 ? 30.148 -26.762 56.044 1.00 22.13 139 ASP L O 1
ATOM 2556 N N . PHE B 2 138 ? 30.453 -25.007 54.682 1.00 18.83 140 PHE L N 1
ATOM 2557 C CA . PHE B 2 138 ? 30.272 -25.842 53.501 1.00 17.84 140 PHE L CA 1
ATOM 2558 C C . PHE B 2 138 ? 31.514 -25.853 52.612 1.00 19.20 140 PHE L C 1
ATOM 2559 O O . PHE B 2 138 ? 32.314 -24.912 52.606 1.00 16.85 140 PHE L O 1
ATOM 2567 N N . TYR B 2 139 ? 31.687 -26.969 51.892 1.00 16.08 141 TYR L N 1
ATOM 2568 C CA . TYR B 2 139 ? 32.767 -27.155 50.930 1.00 13.03 141 TYR L CA 1
ATOM 2569 C C . TYR B 2 139 ? 32.312 -28.193 49.912 1.00 14.75 141 TYR L C 1
ATOM 2570 O O . TYR B 2 139 ? 31.822 -29.261 50.307 1.00 20.64 141 TYR L O 1
ATOM 2579 N N . PRO B 2 140 ? 32.444 -27.931 48.597 1.00 16.63 142 PRO L N 1
ATOM 2580 C CA . PRO B 2 140 ? 33.043 -26.757 47.932 1.00 15.48 142 PRO L CA 1
ATOM 2581 C C . PRO B 2 140 ? 32.307 -25.456 48.214 1.00 16.01 142 PRO L C 1
ATOM 2582 O O . PRO B 2 140 ? 31.150 -25.476 48.619 1.00 15.91 142 PRO L O 1
ATOM 2586 N N . GLY B 2 141 ? 32.968 -24.321 47.995 1.00 16.03 143 GLY L N 1
ATOM 2587 C CA . GLY B 2 141 ? 32.407 -23.019 48.302 1.00 15.35 143 GLY L CA 1
ATOM 2588 C C . GLY B 2 141 ? 31.479 -22.460 47.247 1.00 21.39 143 GLY L C 1
ATOM 2589 O O . GLY B 2 141 ? 31.691 -21.350 46.747 1.00 23.12 143 GLY L O 1
ATOM 2590 N N . ALA B 2 142 ? 30.449 -23.224 46.896 1.00 22.04 144 ALA L N 1
ATOM 2591 C CA . ALA B 2 142 ? 29.432 -22.795 45.949 1.00 22.85 144 ALA L CA 1
ATOM 2592 C C . ALA B 2 142 ? 28.083 -23.292 46.432 1.00 19.05 144 ALA L C 1
ATOM 2593 O O . ALA B 2 142 ? 27.913 -24.493 46.660 1.00 20.45 144 ALA L O 1
ATOM 2595 N N . VAL B 2 143 ? 27.128 -22.378 46.588 1.00 17.65 145 VAL L N 1
ATOM 2596 C CA . VAL B 2 143 ? 25.763 -22.740 46.951 1.00 15.80 145 VAL L CA 1
ATOM 2597 C C . VAL B 2 143 ? 24.810 -21.919 46.104 1.00 15.37 145 VAL L C 1
ATOM 2598 O O . VAL B 2 143 ? 25.136 -20.813 45.668 1.00 21.72 145 VAL L O 1
ATOM 2602 N N . THR B 2 144 ? 23.617 -22.459 45.887 1.00 13.65 146 THR L N 1
ATOM 2603 C CA . THR B 2 144 ? 22.537 -21.739 45.222 1.00 14.92 146 THR L CA 1
ATOM 2604 C C . THR B 2 144 ? 21.493 -21.404 46.274 1.00 18.94 146 THR L C 1
ATOM 2605 O O . THR B 2 144 ? 21.011 -22.301 46.972 1.00 20.23 146 THR L O 1
ATOM 2609 N N . VAL B 2 145 ? 21.158 -20.123 46.404 1.00 15.32 147 VAL L N 1
ATOM 2610 C CA . VAL B 2 145 ? 20.169 -19.680 47.384 1.00 16.88 147 VAL L CA 1
ATOM 2611 C C . VAL B 2 145 ? 18.920 -19.258 46.629 1.00 22.54 147 VAL L C 1
ATOM 2612 O O . VAL B 2 145 ? 18.982 -18.390 45.749 1.00 22.58 147 VAL L O 1
ATOM 2616 N N . ALA B 2 146 ? 17.790 -19.877 46.965 1.00 20.06 148 ALA L N 1
ATOM 2617 C CA . ALA B 2 146 ? 16.504 -19.570 46.352 1.00 18.57 148 ALA L CA 1
ATOM 2618 C C . ALA B 2 146 ? 15.506 -19.236 47.445 1.00 19.72 148 ALA L C 1
ATOM 2619 O O . ALA B 2 146 ? 15.319 -20.023 48.378 1.00 18.32 148 ALA L O 1
ATOM 2621 N N . TRP B 2 147 ? 14.856 -18.088 47.325 1.00 17.17 149 TRP L N 1
ATOM 2622 C CA . TRP B 2 147 ? 13.835 -17.684 48.280 1.00 17.39 149 TRP L CA 1
ATOM 2623 C C . TRP B 2 147 ? 12.446 -17.988 47.732 1.00 26.06 149 TRP L C 1
ATOM 2624 O O . TRP B 2 147 ? 12.188 -17.847 46.528 1.00 19.96 149 TRP L O 1
ATOM 2635 N N . LYS B 2 148 ? 11.561 -18.360 48.662 1.00 17.35 150 LYS L N 1
ATOM 2636 C CA . LYS B 2 148 ? 10.173 -18.695 48.286 1.00 19.10 150 LYS L CA 1
ATOM 2637 C C . LYS B 2 148 ? 9.176 -17.964 49.186 1.00 24.31 150 LYS L C 1
ATOM 2638 O O . LYS B 2 148 ? 9.407 -17.935 50.407 1.00 17.90 150 LYS L O 1
ATOM 2644 N N . ALA B 2 149 ? 8.145 -17.380 48.578 1.00 18.31 151 ALA L N 1
ATOM 2645 C CA . ALA B 2 149 ? 7.024 -16.799 49.339 1.00 18.42 151 ALA L CA 1
ATOM 2646 C C . ALA B 2 149 ? 5.859 -17.772 49.147 1.00 22.01 151 ALA L C 1
ATOM 2647 O O . ALA B 2 149 ? 5.333 -17.858 48.031 1.00 19.19 151 ALA L O 1
ATOM 2649 N N . ASP B 2 150 ? 5.540 -18.533 50.186 1.00 21.69 152 ASP L N 1
ATOM 2650 C CA . ASP B 2 150 ? 4.492 -19.572 50.040 1.00 26.46 152 ASP L CA 1
ATOM 2651 C C . ASP B 2 150 ? 4.749 -20.414 48.785 1.00 25.43 152 ASP L C 1
ATOM 2652 O O . ASP B 2 150 ? 3.904 -20.377 47.873 1.00 39.20 152 ASP L O 1
ATOM 2657 N N . SER B 2 151 ? 5.865 -21.118 48.722 1.00 32.42 153 SER L N 1
ATOM 2658 C CA . SER B 2 151 ? 6.112 -22.057 47.590 1.00 30.70 153 SER L CA 1
ATOM 2659 C C . SER B 2 151 ? 6.320 -21.362 46.225 1.00 25.30 153 SER L C 1
ATOM 2660 O O . SER B 2 151 ? 6.617 -22.081 45.271 1.00 25.63 153 SER L O 1
ATOM 2663 N N . SER B 2 152 ? 6.203 -20.041 46.144 1.00 19.57 154 SER L N 1
ATOM 2664 C CA . SER B 2 152 ? 6.459 -19.355 44.856 1.00 23.27 154 SER L CA 1
ATOM 2665 C C . SER B 2 152 ? 7.820 -18.638 44.899 1.00 26.91 154 SER L C 1
ATOM 2666 O O . SER B 2 152 ? 8.136 -18.033 45.929 1.00 23.24 154 SER L O 1
ATOM 2669 N N . PRO B 2 153 ? 8.615 -18.673 43.811 1.00 24.62 155 PRO L N 1
ATOM 2670 C CA . PRO B 2 153 ? 9.919 -17.994 43.843 1.00 22.27 155 PRO L CA 1
ATOM 2671 C C . PRO B 2 153 ? 9.784 -16.479 43.880 1.00 25.01 155 PRO L C 1
ATOM 2672 O O . PRO B 2 153 ? 8.965 -15.888 43.173 1.00 28.24 155 PRO L O 1
ATOM 2676 N N . VAL B 2 154 ? 10.607 -15.850 44.715 1.00 21.41 156 VAL L N 1
ATOM 2677 C CA . VAL B 2 154 ? 10.696 -14.396 44.789 1.00 25.62 156 VAL L CA 1
ATOM 2678 C C . VAL B 2 154 ? 12.127 -14.000 44.458 1.00 42.87 156 VAL L C 1
ATOM 2679 O O . VAL B 2 154 ? 13.074 -14.465 45.106 1.00 45.26 156 VAL L O 1
ATOM 2683 N N . LYS B 2 155 ? 12.286 -13.149 43.449 1.00 39.46 157 LYS L N 1
ATOM 2684 C CA . LYS B 2 155 ? 13.598 -12.640 43.063 1.00 47.86 157 LYS L CA 1
ATOM 2685 C C . LYS B 2 155 ? 13.837 -11.212 43.537 1.00 47.07 157 LYS L C 1
ATOM 2686 O O . LYS B 2 155 ? 14.963 -10.871 43.924 1.00 29.72 157 LYS L O 1
ATOM 2692 N N . ALA B 2 156 ? 12.803 -10.369 43.511 1.00 32.03 158 ALA L N 1
ATOM 2693 C CA . ALA B 2 156 ? 12.944 -8.997 43.975 1.00 29.67 158 ALA L CA 1
ATOM 2694 C C . ALA B 2 156 ? 13.222 -8.976 45.470 1.00 26.33 158 ALA L C 1
ATOM 2695 O O . ALA B 2 156 ? 12.642 -9.750 46.236 1.00 30.04 158 ALA L O 1
ATOM 2697 N N . GLY B 2 157 ? 14.111 -8.080 45.887 1.00 24.51 159 GLY L N 1
ATOM 2698 C CA . GLY B 2 157 ? 14.459 -7.956 47.283 1.00 24.06 159 GLY L CA 1
ATOM 2699 C C . GLY B 2 157 ? 15.570 -8.866 47.759 1.00 20.66 159 GLY L C 1
ATOM 2700 O O . GLY B 2 157 ? 15.960 -8.771 48.928 1.00 23.40 159 GLY L O 1
ATOM 2701 N N . VAL B 2 158 ? 16.105 -9.727 46.900 1.00 19.12 160 VAL L N 1
ATOM 2702 C CA . VAL B 2 158 ? 17.137 -10.684 47.303 1.00 19.36 160 VAL L CA 1
ATOM 2703 C C . VAL B 2 158 ? 18.513 -10.067 47.094 1.00 25.54 160 VAL L C 1
ATOM 2704 O O . VAL B 2 158 ? 18.802 -9.528 46.021 1.00 23.92 160 VAL L O 1
ATOM 2708 N N . GLU B 2 159 ? 19.371 -10.151 48.114 1.00 18.81 161 GLU L N 1
ATOM 2709 C CA . GLU B 2 159 ? 20.795 -9.885 47.927 1.00 23.73 161 GLU L CA 1
ATOM 2710 C C . GLU B 2 159 ? 21.604 -10.948 48.649 1.00 19.96 161 GLU L C 1
ATOM 2711 O O . GLU B 2 159 ? 21.395 -11.197 49.842 1.00 22.84 161 GLU L O 1
ATOM 2717 N N . THR B 2 160 ? 22.530 -11.562 47.921 1.00 23.25 162 THR L N 1
ATOM 2718 C CA . THR B 2 160 ? 23.287 -12.711 48.386 1.00 20.11 162 THR L CA 1
ATOM 2719 C C . THR B 2 160 ? 24.769 -12.432 48.207 1.00 20.84 162 THR L C 1
ATOM 2720 O O . THR B 2 160 ? 25.185 -11.909 47.170 1.00 22.49 162 THR L O 1
ATOM 2724 N N . THR B 2 161 ? 25.561 -12.770 49.219 1.00 18.53 163 THR L N 1
ATOM 2725 C CA . THR B 2 161 ? 26.998 -12.600 49.107 1.00 20.48 163 THR L CA 1
ATOM 2726 C C . THR B 2 161 ? 27.606 -13.739 48.294 1.00 24.82 163 THR L C 1
ATOM 2727 O O . THR B 2 161 ? 27.047 -14.835 48.184 1.00 23.34 163 THR L O 1
ATOM 2731 N N . THR B 2 162 ? 28.772 -13.470 47.721 1.00 19.36 164 THR L N 1
ATOM 2732 C CA . THR B 2 162 ? 29.630 -14.559 47.299 1.00 20.48 164 THR L CA 1
ATOM 2733 C C . THR B 2 162 ? 30.146 -15.290 48.539 1.00 21.65 164 THR L C 1
ATOM 2734 O O . THR B 2 162 ? 30.230 -14.699 49.620 1.00 26.30 164 THR L O 1
ATOM 2738 N N . PRO B 2 163 ? 30.465 -16.581 48.425 1.00 22.55 165 PRO L N 1
ATOM 2739 C CA . PRO B 2 163 ? 31.006 -17.303 49.585 1.00 20.61 165 PRO L CA 1
ATOM 2740 C C . PRO B 2 163 ? 32.392 -16.806 49.977 1.00 26.78 165 PRO L C 1
ATOM 2741 O O . PRO B 2 163 ? 33.180 -16.365 49.138 1.00 21.79 165 PRO L O 1
ATOM 2745 N N . SER B 2 164 ? 32.684 -16.890 51.277 1.00 19.66 166 SER L N 1
ATOM 2746 C CA . SER B 2 164 ? 33.947 -16.427 51.837 1.00 23.72 166 SER L CA 1
ATOM 2747 C C . SER B 2 164 ? 34.533 -17.494 52.746 1.00 26.94 166 SER L C 1
ATOM 2748 O O . SER B 2 164 ? 33.802 -18.177 53.472 1.00 21.86 166 SER L O 1
ATOM 2751 N N . LYS B 2 165 ? 35.859 -17.607 52.729 1.00 25.95 167 LYS L N 1
ATOM 2752 C CA . LYS B 2 165 ? 36.545 -18.572 53.579 1.00 24.00 167 LYS L CA 1
ATOM 2753 C C . LYS B 2 165 ? 36.389 -18.216 55.049 1.00 24.80 167 LYS L C 1
ATOM 2754 O O . LYS B 2 165 ? 36.589 -17.065 55.446 1.00 30.91 167 LYS L O 1
ATOM 2760 N N . GLN B 2 166 ? 36.039 -19.211 55.855 1.00 23.32 168 GLN L N 1
ATOM 2761 C CA . GLN B 2 166 ? 36.049 -19.113 57.303 1.00 23.62 168 GLN L CA 1
ATOM 2762 C C . GLN B 2 166 ? 37.442 -19.464 57.822 1.00 25.25 168 GLN L C 1
ATOM 2763 O O . GLN B 2 166 ? 38.317 -19.918 57.078 1.00 27.68 168 GLN L O 1
ATOM 2769 N N . SER B 2 167 ? 37.642 -19.264 59.123 1.00 30.26 169 SER L N 1
ATOM 2770 C CA . SER B 2 167 ? 38.933 -19.585 59.714 1.00 30.72 169 SER L CA 1
ATOM 2771 C C . SER B 2 167 ? 39.205 -21.083 59.724 1.00 33.21 169 SER L C 1
ATOM 2772 O O . SER B 2 167 ? 40.370 -21.486 59.795 1.00 37.02 169 SER L O 1
ATOM 2775 N N . ASN B 2 168 ? 38.167 -21.914 59.635 1.00 35.14 170 ASN L N 1
ATOM 2776 C CA . ASN B 2 168 ? 38.334 -23.360 59.612 1.00 29.24 170 ASN L CA 1
ATOM 2777 C C . ASN B 2 168 ? 38.458 -23.921 58.194 1.00 25.47 170 ASN L C 1
ATOM 2778 O O . ASN B 2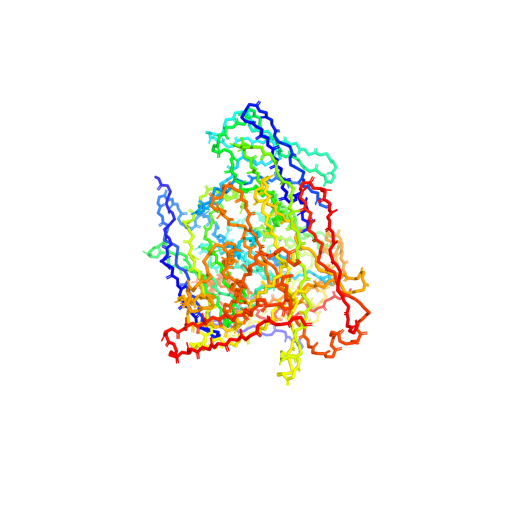 168 ? 38.355 -25.138 58.013 1.00 31.15 170 ASN L O 1
ATOM 2783 N N . ASN B 2 169 ? 38.654 -23.057 57.197 1.00 24.01 171 ASN L N 1
ATOM 2784 C CA . ASN B 2 169 ? 38.893 -23.340 55.778 1.00 27.36 171 ASN L CA 1
ATOM 2785 C C . ASN B 2 169 ? 37.625 -23.738 55.027 1.00 19.33 171 ASN L C 1
ATOM 2786 O O . ASN B 2 169 ? 37.691 -23.918 53.805 1.00 23.35 171 ASN L O 1
ATOM 2791 N N . LYS B 2 170 ? 36.487 -23.887 55.698 1.00 23.90 172 LYS L N 1
ATOM 2792 C CA . LYS B 2 170 ? 35.220 -24.045 55.000 1.00 16.10 172 LYS L CA 1
ATOM 2793 C C . LYS B 2 170 ? 34.682 -22.666 54.624 1.00 22.38 172 LYS L C 1
ATOM 2794 O O . LYS B 2 170 ? 35.312 -21.634 54.880 1.00 22.01 172 LYS L O 1
ATOM 2800 N N . TYR B 2 171 ? 33.507 -22.636 54.001 1.00 15.83 173 TYR L N 1
ATOM 2801 C CA . TYR B 2 171 ? 32.976 -21.418 53.408 1.00 16.89 173 TYR L CA 1
ATOM 2802 C C . TYR B 2 171 ? 31.703 -20.962 54.101 1.00 16.83 173 TYR L C 1
ATOM 2803 O O . TYR B 2 171 ? 30.955 -21.768 54.656 1.00 18.68 173 TYR L O 1
ATOM 2812 N N . ALA B 2 172 ? 31.463 -19.653 54.043 1.00 17.64 174 ALA L N 1
ATOM 2813 C CA . ALA B 2 172 ? 30.245 -19.051 54.566 1.00 23.88 174 ALA L CA 1
ATOM 2814 C C . ALA B 2 172 ? 29.652 -18.104 53.533 1.00 21.36 174 ALA L C 1
ATOM 2815 O O . ALA B 2 172 ? 30.350 -17.582 52.662 1.00 20.73 174 ALA L O 1
ATOM 2817 N N . ALA B 2 173 ? 28.343 -17.889 53.641 1.00 17.78 175 ALA L N 1
ATOM 2818 C CA . ALA B 2 173 ? 27.654 -16.924 52.797 1.00 10.90 175 ALA L CA 1
ATOM 2819 C C . ALA B 2 173 ? 26.397 -16.497 53.531 1.00 15.95 175 ALA L C 1
ATOM 2820 O O . ALA B 2 173 ? 25.943 -17.174 54.454 1.00 17.17 175 ALA L O 1
ATOM 2822 N N . SER B 2 174 ? 25.849 -15.359 53.126 1.00 17.34 176 SER L N 1
ATOM 2823 C CA . SER B 2 174 ? 24.596 -14.902 53.709 1.00 20.59 176 SER L CA 1
ATOM 2824 C C . SER B 2 174 ? 23.706 -14.352 52.609 1.00 18.16 176 SER L C 1
ATOM 2825 O O . SER B 2 174 ? 24.185 -13.875 51.574 1.00 17.38 176 SER L O 1
ATOM 2828 N N . SER B 2 175 ? 22.400 -14.447 52.835 1.00 15.86 177 SER L N 1
ATOM 2829 C CA . SER B 2 175 ? 21.415 -13.958 51.884 1.00 18.15 177 SER L CA 1
ATOM 2830 C C . SER B 2 175 ? 20.322 -13.248 52.654 1.00 17.57 177 SER L C 1
ATOM 2831 O O . SER B 2 175 ? 19.916 -13.702 53.725 1.00 18.28 177 SER L O 1
ATOM 2834 N N . TYR B 2 176 ? 19.867 -12.129 52.108 1.00 15.75 178 TYR L N 1
ATOM 2835 C CA . TYR B 2 176 ? 18.895 -11.256 52.746 1.00 16.09 178 TYR L CA 1
ATOM 2836 C C . TYR B 2 176 ? 17.707 -11.070 51.814 1.00 17.73 178 TYR L C 1
ATOM 2837 O O . TYR B 2 176 ? 17.877 -10.922 50.598 1.00 21.77 178 TYR L O 1
ATOM 2846 N N . LEU B 2 177 ? 16.506 -11.065 52.385 1.00 15.16 179 LEU L N 1
ATOM 2847 C CA . LEU B 2 177 ? 15.297 -10.768 51.628 1.00 16.27 179 LEU L CA 1
ATOM 2848 C C . LEU B 2 177 ? 14.629 -9.543 52.244 1.00 21.97 179 LEU L C 1
ATOM 2849 O O . LEU B 2 177 ? 14.171 -9.584 53.392 1.00 22.43 179 LEU L O 1
ATOM 2854 N N . SER B 2 178 ? 14.588 -8.453 51.489 1.00 22.46 180 SER L N 1
ATOM 2855 C CA . SER B 2 178 ? 13.921 -7.233 51.922 1.00 25.80 180 SER L CA 1
ATOM 2856 C C . SER B 2 178 ? 12.458 -7.277 51.502 1.00 26.54 180 SER L C 1
ATOM 2857 O O . SER B 2 178 ? 12.148 -7.545 50.335 1.00 23.71 180 SER L O 1
ATOM 2860 N N . LEU B 2 179 ? 11.573 -7.031 52.467 1.00 22.10 181 LEU L N 1
ATOM 2861 C CA . LEU B 2 179 ? 10.129 -7.065 52.287 1.00 23.50 181 LEU L CA 1
ATOM 2862 C C . LEU B 2 179 ? 9.523 -5.838 52.944 1.00 20.23 181 LEU L C 1
ATOM 2863 O O . LEU B 2 179 ? 10.103 -5.253 53.862 1.00 26.69 181 LEU L O 1
ATOM 2868 N N . THR B 2 180 ? 8.337 -5.463 52.484 1.00 28.81 182 THR L N 1
ATOM 2869 C CA . THR B 2 180 ? 7.527 -4.549 53.264 1.00 29.76 182 THR L CA 1
ATOM 2870 C C . THR B 2 180 ? 6.858 -5.317 54.398 1.00 28.39 182 THR L C 1
ATOM 2871 O O . THR B 2 180 ? 6.659 -6.532 54.307 1.00 24.15 182 THR L O 1
ATOM 2875 N N . PRO B 2 181 ? 6.513 -4.637 55.491 1.00 28.37 183 PRO L N 1
ATOM 2876 C CA . PRO B 2 181 ? 5.748 -5.320 56.543 1.00 26.62 183 PRO L CA 1
ATOM 2877 C C . PRO B 2 181 ? 4.472 -5.950 56.017 1.00 26.95 183 PRO L C 1
ATOM 2878 O O . PRO B 2 181 ? 4.095 -7.046 56.449 1.00 25.65 183 PRO L O 1
ATOM 2882 N N . GLU B 2 182 ? 3.813 -5.288 55.068 1.00 25.51 184 GLU L N 1
ATOM 2883 C CA . GLU B 2 182 ? 2.588 -5.827 54.488 1.00 29.10 184 GLU L CA 1
ATOM 2884 C C . GLU B 2 182 ? 2.853 -7.138 53.754 1.00 26.88 184 GLU L C 1
ATOM 2885 O O . GLU B 2 182 ? 2.050 -8.071 53.834 1.00 28.35 184 GLU L O 1
ATOM 2891 N N . GLN B 2 183 ? 3.965 -7.222 53.020 1.00 26.92 185 GLN L N 1
ATOM 2892 C CA . GLN B 2 183 ? 4.322 -8.472 52.350 1.00 25.78 185 GLN L CA 1
ATOM 2893 C C . GLN B 2 183 ? 4.592 -9.585 53.357 1.00 26.36 185 GLN L C 1
ATOM 2894 O O . GLN B 2 183 ? 4.134 -10.723 53.187 1.00 23.75 185 GLN L O 1
ATOM 2900 N N . TRP B 2 184 ? 5.347 -9.273 54.411 1.00 28.95 186 TRP L N 1
ATOM 2901 C CA . TRP B 2 184 ? 5.652 -10.263 55.439 1.00 23.79 186 TRP L CA 1
ATOM 2902 C C . TRP B 2 184 ? 4.377 -10.781 56.094 1.00 24.59 186 TRP L C 1
ATOM 2903 O O . TRP B 2 184 ? 4.158 -11.995 56.186 1.00 22.36 186 TRP L O 1
ATOM 2914 N N . LYS B 2 185 ? 3.499 -9.867 56.516 1.00 24.81 187 LYS L N 1
ATOM 2915 C CA . LYS B 2 185 ? 2.297 -10.251 57.250 1.00 30.20 187 LYS L CA 1
ATOM 2916 C C . LYS B 2 185 ? 1.223 -10.871 56.360 1.00 25.05 187 LYS L C 1
ATOM 2917 O O . LYS B 2 185 ? 0.305 -11.512 56.881 1.00 32.44 187 LYS L O 1
ATOM 2923 N N . SER B 2 186 ? 1.305 -10.700 55.040 1.00 27.19 188 SER L N 1
ATOM 2924 C CA . SER B 2 186 ? 0.261 -11.219 54.163 1.00 29.61 188 SER L CA 1
ATOM 2925 C C . SER B 2 186 ? 0.532 -12.636 53.687 1.00 29.46 188 SER L C 1
ATOM 2926 O O . SER B 2 186 ? -0.419 -13.382 53.429 1.00 26.44 188 SER L O 1
ATOM 2929 N N . HIS B 2 187 ? 1.795 -13.029 53.555 1.00 23.01 189 HIS L N 1
ATOM 2930 C CA . HIS B 2 187 ? 2.091 -14.397 53.167 1.00 19.49 189 HIS L CA 1
ATOM 2931 C C . HIS B 2 187 ? 2.064 -15.312 54.382 1.00 20.28 189 HIS L C 1
ATOM 2932 O O . HIS B 2 187 ? 2.264 -14.881 55.521 1.00 17.78 189 HIS L O 1
ATOM 2939 N N . ARG B 2 188 ? 1.799 -16.596 54.128 1.00 17.99 190 ARG L N 1
ATOM 2940 C CA . ARG B 2 188 ? 1.739 -17.560 55.222 1.00 18.33 190 ARG L CA 1
ATOM 2941 C C . ARG B 2 188 ? 3.131 -17.904 55.748 1.00 25.39 190 ARG L C 1
ATOM 2942 O O . ARG B 2 188 ? 3.320 -18.066 56.960 1.00 16.98 190 ARG L O 1
ATOM 2950 N N . SER B 2 189 ? 4.109 -18.051 54.858 1.00 17.60 191 SER L N 1
ATOM 2951 C CA . SER B 2 189 ? 5.471 -18.328 55.305 1.00 21.24 191 SER L CA 1
ATOM 2952 C C . SER B 2 189 ? 6.437 -17.946 54.196 1.00 22.05 191 SER L C 1
ATOM 2953 O O . SER B 2 189 ? 6.043 -17.779 53.039 1.00 20.79 191 SER L O 1
ATOM 2956 N N . TYR B 2 190 ? 7.708 -17.794 54.573 1.00 20.77 192 TYR L N 1
ATOM 2957 C CA . TYR B 2 190 ? 8.805 -17.568 53.638 1.00 18.91 192 TYR L CA 1
ATOM 2958 C C . TYR B 2 190 ? 9.882 -18.618 53.881 1.00 18.33 192 TYR L C 1
ATOM 2959 O O . TYR B 2 190 ? 10.101 -19.044 55.018 1.00 17.30 192 TYR L O 1
ATOM 2968 N N . SER B 2 191 ? 10.563 -19.040 52.813 1.00 19.57 193 SER L N 1
ATOM 2969 C CA . SER B 2 191 ? 11.589 -20.070 52.941 1.00 16.50 193 SER L CA 1
ATOM 2970 C C . SER B 2 191 ? 12.879 -19.649 52.247 1.00 15.31 193 SER L C 1
ATOM 2971 O O . SER B 2 191 ? 12.853 -19.022 51.183 1.00 16.45 193 SER L O 1
ATOM 2974 N N . CYS B 2 192 ? 13.999 -20.019 52.856 1.00 15.84 194 CYS L N 1
ATOM 2975 C CA . CYS B 2 192 ? 15.325 -19.920 52.258 1.00 15.57 194 CYS L CA 1
ATOM 2976 C C . CYS B 2 192 ? 15.780 -21.335 51.907 1.00 16.94 194 CYS L C 1
ATOM 2977 O O . CYS B 2 192 ? 15.947 -22.171 52.800 1.00 20.13 194 CYS L O 1
ATOM 2980 N N . GLN B 2 193 ? 15.966 -21.605 50.618 1.00 18.50 195 GLN L N 1
ATOM 2981 C CA . GLN B 2 193 ? 16.367 -22.923 50.134 1.00 17.35 195 GLN L CA 1
ATOM 2982 C C . GLN B 2 193 ? 17.800 -22.838 49.630 1.00 18.25 195 GLN L C 1
ATOM 2983 O O . GLN B 2 193 ? 18.099 -22.032 48.744 1.00 19.97 195 GLN L O 1
ATOM 2989 N N . VAL B 2 194 ? 18.685 -23.676 50.154 1.00 15.32 196 VAL L N 1
ATOM 2990 C CA . VAL B 2 194 ? 20.068 -23.641 49.697 1.00 18.49 196 VAL L CA 1
ATOM 2991 C C . VAL B 2 194 ? 20.454 -25.025 49.200 1.00 17.40 196 VAL L C 1
ATOM 2992 O O . VAL B 2 194 ? 20.170 -26.042 49.849 1.00 20.41 196 VAL L O 1
ATOM 2996 N N . THR B 2 195 ? 21.019 -25.057 48.003 1.00 16.12 197 THR L N 1
ATOM 2997 C CA . THR B 2 195 ? 21.369 -26.277 47.309 1.00 15.52 197 THR L CA 1
ATOM 2998 C C . THR B 2 195 ? 22.881 -26.319 47.180 1.00 15.67 197 THR L C 1
ATOM 2999 O O . THR B 2 195 ? 23.523 -25.292 46.939 1.00 16.81 197 THR L O 1
ATOM 3003 N N . HIS B 2 196 ? 23.441 -27.507 47.363 1.00 18.65 198 HIS L N 1
ATOM 3004 C CA . HIS B 2 196 ? 24.885 -27.710 47.370 1.00 13.79 198 HIS L CA 1
ATOM 3005 C C . HIS B 2 196 ? 25.156 -28.964 46.549 1.00 19.72 198 HIS L C 1
ATOM 3006 O O . HIS B 2 196 ? 24.864 -30.076 47.006 1.00 16.47 198 HIS L O 1
ATOM 3013 N N . GLU B 2 197 ? 25.665 -28.783 45.327 1.00 17.34 199 GLU L N 1
ATOM 3014 C CA . GLU B 2 197 ? 25.893 -29.884 44.381 1.00 16.46 199 GLU L CA 1
ATOM 3015 C C . GLU B 2 197 ? 24.657 -30.771 44.246 1.00 18.87 199 GLU L C 1
ATOM 3016 O O . GLU B 2 197 ? 24.731 -32.002 44.294 1.00 17.01 199 GLU L O 1
ATOM 3022 N N . GLY B 2 198 ? 23.504 -30.125 44.069 1.00 19.54 200 GLY L N 1
ATOM 3023 C CA . GLY B 2 198 ? 22.256 -30.828 43.833 1.00 17.16 200 GLY L CA 1
ATOM 3024 C C . GLY B 2 198 ? 21.518 -31.300 45.069 1.00 20.11 200 GLY L C 1
ATOM 3025 O O . GLY B 2 198 ? 20.434 -31.877 44.932 1.00 21.35 200 GLY L O 1
ATOM 3026 N N . SER B 2 199 ? 22.059 -31.079 46.264 1.00 15.99 201 SER L N 1
ATOM 3027 C CA . SER B 2 199 ? 21.398 -31.450 47.511 1.00 18.05 201 SER L CA 1
ATOM 3028 C C . SER B 2 199 ? 20.807 -30.195 48.132 1.00 21.65 201 SER L C 1
ATOM 3029 O O . SER B 2 199 ? 21.532 -29.224 48.376 1.00 20.22 201 SER L O 1
ATOM 3032 N N . THR B 2 200 ? 19.502 -30.218 48.399 1.00 20.64 202 THR L N 1
ATOM 3033 C CA . THR B 2 200 ? 18.780 -29.033 48.832 1.00 17.78 202 THR L CA 1
ATOM 3034 C C . THR B 2 200 ? 18.306 -29.204 50.270 1.00 24.62 202 THR L C 1
ATOM 3035 O O . THR B 2 200 ? 17.762 -30.253 50.634 1.00 26.22 202 THR L O 1
ATOM 3039 N N . VAL B 2 201 ? 18.514 -28.173 51.078 1.00 18.34 203 VAL L N 1
ATOM 3040 C CA . VAL B 2 201 ? 17.911 -28.065 52.398 1.00 25.72 203 VAL L CA 1
ATOM 3041 C C . VAL B 2 201 ? 17.156 -26.745 52.435 1.00 27.61 203 VAL L C 1
ATOM 3042 O O . VAL B 2 201 ? 17.401 -25.844 51.632 1.00 24.47 203 VAL L O 1
ATOM 3046 N N . GLU B 2 202 ? 16.200 -26.646 53.355 1.00 23.03 204 GLU L N 1
ATOM 3047 C CA . GLU B 2 202 ? 15.352 -25.464 53.396 1.00 26.43 204 GLU L CA 1
ATOM 3048 C C . GLU B 2 202 ? 14.979 -25.153 54.837 1.00 23.47 204 GLU L C 1
ATOM 3049 O O . GLU B 2 202 ? 14.725 -26.067 55.623 1.00 25.55 204 GLU L O 1
ATOM 3055 N N . LYS B 2 203 ? 14.969 -23.861 55.177 1.00 15.38 205 LYS L N 1
ATOM 3056 C CA . LYS B 2 203 ? 14.428 -23.372 56.435 1.00 19.53 205 LYS L CA 1
ATOM 3057 C C . LYS B 2 203 ? 13.266 -22.441 56.138 1.00 22.94 205 LYS L C 1
ATOM 3058 O O . LYS B 2 203 ? 13.236 -21.774 55.101 1.00 22.24 205 LYS L O 1
ATOM 3064 N N . THR B 2 204 ? 12.309 -22.396 57.059 1.00 17.67 206 THR L N 1
ATOM 3065 C CA . THR B 2 204 ? 11.072 -21.660 56.843 1.00 16.65 206 THR L CA 1
ATOM 3066 C C . THR B 2 204 ? 10.747 -20.875 58.103 1.00 14.36 206 THR L C 1
ATOM 3067 O O . THR B 2 204 ? 10.937 -21.378 59.217 1.00 18.18 206 THR L O 1
ATOM 3071 N N . VAL B 2 205 ? 10.284 -19.635 57.924 1.00 17.78 207 VAL L N 1
ATOM 3072 C CA . VAL B 2 205 ? 9.796 -18.808 59.020 1.00 19.31 207 VAL L CA 1
ATOM 3073 C C . VAL B 2 205 ? 8.427 -18.265 58.631 1.00 18.19 207 VAL L C 1
ATOM 3074 O O . VAL B 2 205 ? 8.065 -18.207 57.453 1.00 19.31 207 VAL L O 1
ATOM 3078 N N . ALA B 2 206 ? 7.666 -17.847 59.639 1.00 18.95 208 ALA L N 1
ATOM 3079 C CA . ALA B 2 206 ? 6.309 -17.382 59.386 1.00 15.82 208 ALA L CA 1
ATOM 3080 C C . ALA B 2 206 ? 5.949 -16.305 60.389 1.00 20.25 208 ALA L C 1
ATOM 3081 O O . ALA B 2 206 ? 6.477 -16.303 61.511 1.00 22.86 208 ALA L O 1
ATOM 3083 N N . PRO B 2 207 ? 5.076 -15.364 60.026 1.00 23.49 209 PRO L N 1
ATOM 3084 C CA . PRO B 2 207 ? 4.631 -14.363 60.998 1.00 25.17 209 PRO L CA 1
ATOM 3085 C C . PRO B 2 207 ? 3.878 -15.009 62.156 1.00 26.25 209 PRO L C 1
ATOM 3086 O O . PRO B 2 207 ? 3.166 -16.003 61.982 1.00 26.61 209 PRO L O 1
ATOM 3090 N N . THR B 2 208 ? 4.064 -14.441 63.346 1.00 38.26 210 THR L N 1
ATOM 3091 C CA . THR B 2 208 ? 3.371 -14.863 64.569 1.00 37.57 210 THR L CA 1
ATOM 3092 C C . THR B 2 208 ? 3.577 -16.339 64.928 1.00 39.01 210 THR L C 1
ATOM 3093 O O . THR B 2 208 ? 4.313 -17.069 64.257 1.00 43.39 210 THR L O 1
ATOM 3097 N N . ASP C 3 1 ? 2.156 12.538 1.282 1.00 64.99 1 ASP C N 1
ATOM 3098 C CA . ASP C 3 1 ? 2.109 11.454 0.309 1.00 57.48 1 ASP C CA 1
ATOM 3099 C C . ASP C 3 1 ? 3.503 10.904 0.047 1.00 53.66 1 ASP C C 1
ATOM 3100 O O . ASP C 3 1 ? 3.660 9.787 -0.442 1.00 46.47 1 ASP C O 1
ATOM 3105 N N . THR C 3 2 ? 4.521 11.695 0.369 1.00 49.12 2 THR C N 1
ATOM 3106 C CA . THR C 3 2 ? 5.903 11.306 0.142 1.00 50.71 2 THR C CA 1
ATOM 3107 C C . THR C 3 2 ? 6.672 11.316 1.453 1.00 49.35 2 THR C C 1
ATOM 3108 O O . THR C 3 2 ? 6.425 12.155 2.327 1.00 43.67 2 THR C O 1
ATOM 3112 N N . ILE C 3 3 ? 7.594 10.367 1.583 1.00 45.15 3 ILE C N 1
ATOM 3113 C CA . ILE C 3 3 ? 8.610 10.394 2.626 1.00 37.22 3 ILE C CA 1
ATOM 3114 C C . ILE C 3 3 ? 9.767 11.230 2.092 1.00 43.90 3 ILE C C 1
ATOM 3115 O O . ILE C 3 3 ? 10.436 10.839 1.134 1.00 40.51 3 ILE C O 1
ATOM 3120 N N . THR C 3 4 ? 9.999 12.381 2.710 1.00 37.84 4 THR C N 1
ATOM 3121 C CA . THR C 3 4 ? 10.963 13.358 2.219 1.00 42.79 4 THR C CA 1
ATOM 3122 C C . THR C 3 4 ? 12.212 13.314 3.095 1.00 46.36 4 THR C C 1
ATOM 3123 O O . THR C 3 4 ? 12.166 13.689 4.271 1.00 42.86 4 THR C O 1
ATOM 3127 N N . LEU C 3 5 ? 13.337 12.853 2.514 1.00 39.33 5 LEU C N 1
ATOM 3128 C CA . LEU C 3 5 ? 14.621 12.745 3.206 1.00 32.29 5 LEU C CA 1
ATOM 3129 C C . LEU C 3 5 ? 15.421 14.029 3.025 1.00 34.56 5 LEU C C 1
ATOM 3130 O O . LEU C 3 5 ? 15.619 14.471 1.885 1.00 29.56 5 LEU C O 1
ATOM 3135 N N . PRO C 3 6 ? 15.886 14.656 4.108 1.00 29.39 6 PRO C N 1
ATOM 3136 C CA . PRO C 3 6 ? 16.751 15.835 3.971 1.00 25.82 6 PRO C CA 1
ATOM 3137 C C . PRO C 3 6 ? 18.189 15.412 3.694 1.00 31.94 6 PRO C C 1
ATOM 3138 O O . PRO C 3 6 ? 18.729 14.532 4.367 1.00 26.37 6 PRO C O 1
ATOM 3142 N N . CYS C 3 7 ? 18.811 16.047 2.701 1.00 28.21 7 CYS C N 1
ATOM 3143 C CA . CYS C 3 7 ? 20.126 15.640 2.224 1.00 26.07 7 CYS C CA 1
ATOM 3144 C C . CYS C 3 7 ? 21.072 16.833 2.168 1.00 28.19 7 CYS C C 1
ATOM 3145 O O . CYS C 3 7 ? 20.656 17.967 1.922 1.00 32.64 7 CYS C O 1
ATOM 3148 N N . ARG C 3 8 ? 22.363 16.560 2.388 1.00 25.54 8 ARG C N 1
ATOM 3149 C CA . ARG C 3 8 ? 23.417 17.566 2.314 1.00 23.11 8 ARG C CA 1
ATOM 3150 C C . ARG C 3 8 ? 24.629 16.953 1.623 1.00 31.04 8 ARG C C 1
ATOM 3151 O O . ARG C 3 8 ? 25.090 15.875 2.030 1.00 37.28 8 ARG C O 1
ATOM 3159 N N . PRO C 3 9 ? 25.144 17.582 0.562 1.00 27.69 9 PRO C N 1
ATOM 3160 C CA . PRO C 3 9 ? 24.590 18.757 -0.134 1.00 31.99 9 PRO C CA 1
ATOM 3161 C C . PRO C 3 9 ? 23.325 18.375 -0.906 1.00 29.14 9 PRO C C 1
ATOM 3162 O O . PRO C 3 9 ? 22.884 17.236 -0.818 1.00 23.37 9 PRO C O 1
ATOM 3166 N N . ALA C 3 10 ? 22.707 19.275 -1.668 1.00 27.20 10 ALA C N 1
ATOM 3167 C CA . ALA C 3 10 ? 21.399 19.000 -2.249 1.00 24.45 10 ALA C CA 1
ATOM 3168 C C . ALA C 3 10 ? 21.560 18.215 -3.542 1.00 26.86 10 ALA C C 1
ATOM 3169 O O . ALA C 3 10 ? 22.073 18.767 -4.527 1.00 27.73 10 ALA C O 1
ATOM 3171 N N . PRO C 3 11 ? 21.122 16.961 -3.606 1.00 29.51 11 PRO C N 1
ATOM 3172 C CA . PRO C 3 11 ? 21.254 16.191 -4.847 1.00 22.65 11 PRO C CA 1
ATOM 3173 C C . PRO C 3 11 ? 20.345 16.749 -5.925 1.00 28.02 11 PRO C C 1
ATOM 3174 O O . PRO C 3 11 ? 19.168 17.047 -5.668 1.00 28.18 11 PRO C O 1
ATOM 3178 N N . PRO C 3 12 ? 20.852 16.903 -7.142 1.00 29.44 12 PRO C N 1
ATOM 3179 C CA . PRO C 3 12 ? 20.031 17.446 -8.230 1.00 31.39 12 PRO C CA 1
ATOM 3180 C C . PRO C 3 12 ? 19.091 16.389 -8.783 1.00 30.16 12 PRO C C 1
ATOM 3181 O O . PRO C 3 12 ? 19.254 15.193 -8.500 1.00 26.99 12 PRO C O 1
ATOM 3185 N N . PRO C 3 13 ? 18.083 16.796 -9.563 1.00 28.81 13 PRO C N 1
ATOM 3186 C CA . PRO C 3 13 ? 17.122 15.809 -10.092 1.00 29.00 13 PRO C CA 1
ATOM 3187 C C . PRO C 3 13 ? 17.754 14.677 -10.886 1.00 27.92 13 PRO C C 1
ATOM 3188 O O . PRO C 3 13 ? 17.287 13.535 -10.801 1.00 24.91 13 PRO C O 1
ATOM 3192 N N . HIS C 3 14 ? 18.812 14.944 -11.651 1.00 27.43 14 HIS C N 1
ATOM 3193 C CA . HIS C 3 14 ? 19.382 13.872 -12.459 1.00 28.17 14 HIS C CA 1
ATOM 3194 C C . HIS C 3 14 ? 20.104 12.830 -11.614 1.00 31.54 14 HIS C C 1
ATOM 3195 O O . HIS C 3 14 ? 20.545 11.813 -12.160 1.00 35.98 14 HIS C O 1
ATOM 3202 N N . CYS C 3 15 ? 20.227 13.058 -10.307 1.00 29.52 15 CYS C N 1
ATOM 3203 C CA . CYS C 3 15 ? 20.773 12.080 -9.378 1.00 28.20 15 CYS C CA 1
ATOM 3204 C C . CYS C 3 15 ? 19.694 11.240 -8.698 1.00 27.90 15 CYS C C 1
ATOM 3205 O O . CYS C 3 15 ? 19.997 10.526 -7.737 1.00 34.39 15 CYS C O 1
ATOM 3208 N N . SER C 3 16 ? 18.447 11.319 -9.161 1.00 24.12 16 SER C N 1
ATOM 3209 C CA . SER C 3 16 ? 17.403 10.425 -8.676 1.00 27.80 16 SER C CA 1
ATOM 3210 C C . SER C 3 16 ? 17.689 8.993 -9.115 1.00 31.56 16 SER C C 1
ATOM 3211 O O . SER C 3 16 ? 18.342 8.753 -10.135 1.00 29.41 16 SER C O 1
ATOM 3214 N N . SER C 3 17 ? 17.197 8.029 -8.335 1.00 28.08 17 SER C N 1
ATOM 3215 C CA . SER C 3 17 ? 17.579 6.637 -8.541 1.00 29.92 17 SER C CA 1
ATOM 3216 C C . SER C 3 17 ? 16.404 5.710 -8.265 1.00 26.05 17 SER C C 1
ATOM 3217 O O . SER C 3 17 ? 15.359 6.117 -7.754 1.00 27.61 17 SER C O 1
ATOM 3220 N N . ASN C 3 18 ? 16.599 4.443 -8.616 1.00 30.92 18 ASN C N 1
ATOM 3221 C CA . ASN C 3 18 ? 15.726 3.353 -8.205 1.00 33.52 18 ASN C CA 1
ATOM 3222 C C . ASN C 3 18 ? 16.346 2.643 -7.007 1.00 25.68 18 ASN C C 1
ATOM 3223 O O . ASN C 3 18 ? 17.494 2.193 -7.077 1.00 24.54 18 ASN C O 1
ATOM 3228 N N . ILE C 3 19 ? 15.591 2.536 -5.918 1.00 25.95 19 ILE C N 1
ATOM 3229 C CA . ILE C 3 19 ? 16.001 1.704 -4.789 1.00 31.69 19 ILE C CA 1
ATOM 3230 C C . ILE C 3 19 ? 15.716 0.253 -5.145 1.00 25.75 19 ILE C C 1
ATOM 3231 O O . ILE C 3 19 ? 14.558 -0.136 -5.327 1.00 34.32 19 ILE C O 1
ATOM 3236 N N . THR C 3 20 ? 16.770 -0.547 -5.262 1.00 24.41 20 THR C N 1
ATOM 3237 C CA . THR C 3 20 ? 16.648 -1.934 -5.682 1.00 28.80 20 THR C CA 1
ATOM 3238 C C . THR C 3 20 ? 16.937 -2.922 -4.561 1.00 27.39 20 THR C C 1
ATOM 3239 O O . THR C 3 20 ? 16.824 -4.136 -4.775 1.00 27.68 20 THR C O 1
ATOM 3243 N N . GLY C 3 21 ? 17.307 -2.436 -3.383 1.00 28.99 21 GLY C N 1
ATOM 3244 C CA . GLY C 3 21 ? 17.582 -3.300 -2.250 1.00 24.29 21 GLY C CA 1
ATOM 3245 C C . GLY C 3 21 ? 18.023 -2.467 -1.067 1.00 22.79 21 GLY C C 1
ATOM 3246 O O . GLY C 3 21 ? 18.163 -1.243 -1.158 1.00 24.68 21 GLY C O 1
ATOM 3247 N N . LEU C 3 22 ? 18.239 -3.147 0.060 1.00 22.95 22 LEU C N 1
ATOM 3248 C CA . LEU C 3 22 ? 18.737 -2.472 1.252 1.00 22.96 22 LEU C CA 1
ATOM 3249 C C . LEU C 3 22 ? 19.481 -3.478 2.123 1.00 20.86 22 LEU C C 1
ATOM 3250 O O . LEU C 3 22 ? 19.455 -4.683 1.872 1.00 21.77 22 LEU C O 1
ATOM 3255 N N . ILE C 3 23 ? 20.198 -2.965 3.125 1.00 19.95 23 ILE C N 1
ATOM 3256 C CA . ILE C 3 23 ? 21.033 -3.799 3.983 1.00 17.55 23 ILE C CA 1
ATOM 3257 C C . ILE C 3 23 ? 20.747 -3.454 5.445 1.00 18.07 23 ILE C C 1
ATOM 3258 O O . ILE C 3 23 ? 20.768 -2.281 5.831 1.00 19.47 23 ILE C O 1
ATOM 3263 N N . LEU C 3 24 ? 20.473 -4.478 6.250 1.00 21.65 24 LEU C N 1
ATOM 3264 C CA . LEU C 3 24 ? 19.933 -4.296 7.589 1.00 18.42 24 LEU C CA 1
ATOM 3265 C C . LEU C 3 24 ? 20.789 -5.005 8.630 1.00 18.84 24 LEU C C 1
ATOM 3266 O O . LEU C 3 24 ? 21.550 -5.929 8.326 1.00 20.31 24 LEU C O 1
ATOM 3271 N N . THR C 3 25 ? 20.632 -4.556 9.874 1.00 19.98 25 THR C N 1
ATOM 3272 C CA . THR C 3 25 ? 21.148 -5.235 11.057 1.00 20.10 25 THR C CA 1
ATOM 3273 C C . THR C 3 25 ? 19.975 -5.607 11.953 1.00 21.77 25 THR C C 1
ATOM 3274 O O . THR C 3 25 ? 19.090 -4.781 12.196 1.00 19.07 25 THR C O 1
ATOM 3278 N N . ARG C 3 26 ? 19.956 -6.852 12.425 1.00 18.95 26 ARG C N 1
ATOM 3279 C CA . ARG C 3 26 ? 18.968 -7.296 13.399 1.00 18.41 26 ARG C CA 1
ATOM 3280 C C . ARG C 3 26 ? 19.480 -6.992 14.807 1.00 19.38 26 ARG C C 1
ATOM 3281 O O . ARG C 3 26 ? 20.618 -7.332 15.146 1.00 17.66 26 ARG C O 1
ATOM 3289 N N . GLN C 3 27 ? 18.645 -6.351 15.621 1.00 19.82 27 GLN C N 1
ATOM 3290 C CA . GLN C 3 27 ? 19.075 -5.964 16.960 1.00 27.39 27 GLN C CA 1
ATOM 3291 C C . GLN C 3 27 ? 19.236 -7.193 17.848 1.00 23.72 27 GLN C C 1
ATOM 3292 O O . GLN C 3 27 ? 18.348 -8.045 17.910 1.00 26.14 27 GLN C O 1
ATOM 3298 N N . GLY C 3 28 ? 20.374 -7.282 18.539 1.00 24.56 28 GLY C N 1
ATOM 3299 C CA . GLY C 3 28 ? 20.680 -8.441 19.354 1.00 25.49 28 GLY C CA 1
ATOM 3300 C C . GLY C 3 28 ? 20.078 -8.380 20.748 1.00 22.63 28 GLY C C 1
ATOM 3301 O O . GLY C 3 28 ? 19.436 -7.412 21.153 1.00 20.77 28 GLY C O 1
ATOM 3302 N N . GLY C 3 29 ? 20.313 -9.450 21.508 1.00 27.75 29 GLY C N 1
ATOM 3303 C CA . GLY C 3 29 ? 19.711 -9.588 22.818 1.00 31.38 29 GLY C CA 1
ATOM 3304 C C . GLY C 3 29 ? 18.246 -9.974 22.724 1.00 36.45 29 GLY C C 1
ATOM 3305 O O . GLY C 3 29 ? 17.690 -10.208 21.651 1.00 41.69 29 GLY C O 1
ATOM 3306 N N . ALA C 3 33 ? 10.114 -10.664 23.350 1.00 71.33 33 ALA C N 1
ATOM 3307 C CA . ALA C 3 33 ? 8.718 -10.246 23.363 1.00 58.77 33 ALA C CA 1
ATOM 3308 C C . ALA C 3 33 ? 8.022 -10.664 22.077 1.00 57.01 33 ALA C C 1
ATOM 3309 O O . ALA C 3 33 ? 7.008 -10.079 21.697 1.00 57.36 33 ALA C O 1
ATOM 3311 N N . ASN C 3 34 ? 8.580 -11.677 21.411 1.00 53.40 34 ASN C N 1
ATOM 3312 C CA . ASN C 3 34 ? 8.125 -12.174 20.115 1.00 52.68 34 ASN C CA 1
ATOM 3313 C C . ASN C 3 34 ? 8.235 -11.129 19.012 1.00 42.72 34 ASN C C 1
ATOM 3314 O O . ASN C 3 34 ? 7.646 -11.301 17.938 1.00 49.75 34 ASN C O 1
ATOM 3319 N N . THR C 3 35 ? 8.971 -10.048 19.248 1.00 42.62 35 THR C N 1
ATOM 3320 C CA . THR C 3 35 ? 9.234 -9.032 18.244 1.00 37.10 35 THR C CA 1
ATOM 3321 C C . THR C 3 35 ? 10.705 -9.074 17.851 1.00 45.40 35 THR C C 1
ATOM 3322 O O . THR C 3 35 ? 11.570 -9.443 18.652 1.00 35.85 35 THR C O 1
ATOM 3326 N N . VAL C 3 36 ? 10.979 -8.711 16.602 1.00 37.04 36 VAL C N 1
ATOM 3327 C CA . VAL C 3 36 ? 12.341 -8.617 16.090 1.00 27.56 36 VAL C CA 1
ATOM 3328 C C . VAL C 3 36 ? 12.517 -7.226 15.496 1.00 34.23 36 VAL C C 1
ATOM 3329 O O . VAL C 3 36 ? 11.633 -6.734 14.783 1.00 24.73 36 VAL C O 1
ATOM 3333 N N . ILE C 3 37 ? 13.643 -6.589 15.806 1.00 23.22 37 ILE C N 1
ATOM 3334 C CA . ILE C 3 37 ? 13.914 -5.204 15.435 1.00 25.92 37 ILE C CA 1
ATOM 3335 C C . ILE C 3 37 ? 15.024 -5.186 14.395 1.00 25.93 37 ILE C C 1
ATOM 3336 O O . ILE C 3 37 ? 16.035 -5.881 14.549 1.00 25.07 37 ILE C O 1
ATOM 3341 N N . PHE C 3 38 ? 14.826 -4.404 13.332 1.00 22.59 38 PHE C N 1
ATOM 3342 C CA . PHE C 3 38 ? 15.798 -4.257 12.257 1.00 24.19 38 PHE C CA 1
ATOM 3343 C C . PHE C 3 38 ? 16.091 -2.781 12.036 1.00 18.12 38 PHE C C 1
ATOM 3344 O O . PHE C 3 38 ? 15.197 -1.934 12.150 1.00 22.80 38 PHE C O 1
ATOM 3352 N N . ARG C 3 39 ? 17.346 -2.484 11.730 1.00 16.63 39 ARG C N 1
ATOM 3353 C CA . ARG C 3 39 ? 17.845 -1.137 11.507 1.00 19.14 39 ARG C CA 1
ATOM 3354 C C . ARG C 3 39 ? 18.712 -1.154 10.260 1.00 12.89 39 ARG C C 1
ATOM 3355 O O . ARG C 3 39 ? 19.193 -2.214 9.851 1.00 17.59 39 ARG C O 1
ATOM 3363 N N . PRO C 3 40 ? 18.931 0.001 9.627 1.00 17.40 40 PRO C N 1
ATOM 3364 C CA . PRO C 3 40 ? 19.943 0.049 8.561 1.00 23.19 40 PRO C CA 1
ATOM 3365 C C . PRO C 3 40 ? 21.296 -0.396 9.103 1.00 20.30 40 PRO C C 1
ATOM 3366 O O . PRO C 3 40 ? 21.640 -0.120 10.252 1.00 19.34 40 PRO C O 1
ATOM 3370 N N . SER C 3 41 ? 22.062 -1.080 8.252 1.00 20.23 41 SER C N 1
ATOM 3371 C CA . SER C 3 41 ? 23.186 -1.906 8.685 1.00 22.19 41 SER C CA 1
ATOM 3372 C C . SER C 3 41 ? 24.196 -1.130 9.524 1.00 20.48 41 SER C C 1
ATOM 3373 O O . SER C 3 41 ? 24.556 0.004 9.204 1.00 17.61 41 SER C O 1
ATOM 3376 N N . GLY C 3 42 ? 24.653 -1.757 10.608 1.00 17.62 42 GLY C N 1
ATOM 3377 C CA . GLY C 3 42 ? 25.780 -1.279 11.379 1.00 14.10 42 GLY C CA 1
ATOM 3378 C C . GLY C 3 42 ? 27.116 -1.744 10.843 1.00 20.64 42 GLY C C 1
ATOM 3379 O O . GLY C 3 42 ? 28.146 -1.532 11.494 1.00 17.41 42 GLY C O 1
ATOM 3380 N N . GLY C 3 43 ? 27.125 -2.393 9.673 1.00 19.51 43 GLY C N 1
ATOM 3381 C CA . GLY C 3 43 ? 28.343 -2.885 9.059 1.00 16.52 43 GLY C CA 1
ATOM 3382 C C . GLY C 3 43 ? 29.072 -1.807 8.281 1.00 20.58 43 GLY C C 1
ATOM 3383 O O . GLY C 3 43 ? 29.056 -0.625 8.646 1.00 17.19 43 GLY C O 1
ATOM 3384 N N . ASP C 3 44 ? 29.731 -2.212 7.203 1.00 17.97 44 ASP C N 1
ATOM 3385 C CA . ASP C 3 44 ? 30.502 -1.259 6.402 1.00 18.31 44 ASP C CA 1
ATOM 3386 C C . ASP C 3 44 ? 30.510 -1.735 4.949 1.00 18.72 44 ASP C C 1
ATOM 3387 O O . ASP C 3 44 ? 29.641 -2.507 4.532 1.00 22.24 44 ASP C O 1
ATOM 3392 N N . TRP C 3 45 ? 31.471 -1.230 4.164 1.00 21.12 45 TRP C N 1
ATOM 3393 C CA . TRP C 3 45 ? 31.545 -1.581 2.745 1.00 21.81 45 TRP C CA 1
ATOM 3394 C C . TRP C 3 45 ? 31.693 -3.084 2.531 1.00 22.27 45 TRP C C 1
ATOM 3395 O O . TRP C 3 45 ? 31.237 -3.613 1.510 1.00 21.62 45 TRP C O 1
ATOM 3406 N N . ARG C 3 46 ? 32.337 -3.787 3.466 1.00 23.40 46 ARG C N 1
ATOM 3407 C CA . ARG C 3 46 ? 32.497 -5.232 3.324 1.00 16.80 46 ARG C CA 1
ATOM 3408 C C . ARG C 3 46 ? 31.151 -5.948 3.327 1.00 23.47 46 ARG C C 1
ATOM 3409 O O . ARG C 3 46 ? 30.935 -6.876 2.538 1.00 24.99 46 ARG C O 1
ATOM 3417 N N . ASP C 3 47 ? 30.239 -5.538 4.216 1.00 19.83 47 ASP C N 1
ATOM 3418 C CA . ASP C 3 47 ? 28.902 -6.128 4.248 1.00 24.52 47 ASP C CA 1
ATOM 3419 C C . ASP C 3 47 ? 28.188 -5.920 2.923 1.00 25.64 47 ASP C C 1
ATOM 3420 O O . ASP C 3 47 ? 27.571 -6.845 2.386 1.00 28.29 47 ASP C O 1
ATOM 3425 N N . ILE C 3 48 ? 28.264 -4.699 2.391 1.00 26.38 48 ILE C N 1
ATOM 3426 C CA . ILE C 3 48 ? 27.573 -4.357 1.150 1.00 29.53 48 ILE C CA 1
ATOM 3427 C C . ILE C 3 48 ? 28.119 -5.178 -0.010 1.00 30.74 48 ILE C C 1
ATOM 3428 O O . ILE C 3 48 ? 27.359 -5.724 -0.818 1.00 25.02 48 ILE C O 1
ATOM 3433 N N . ALA C 3 49 ? 29.447 -5.282 -0.103 1.00 19.76 49 ALA C N 1
ATOM 3434 C CA . ALA C 3 49 ? 30.066 -6.057 -1.174 1.00 26.01 49 ALA C CA 1
ATOM 3435 C C . ALA C 3 49 ? 29.643 -7.519 -1.125 1.00 34.29 49 ALA C C 1
ATOM 3436 O O . ALA C 3 49 ? 29.400 -8.133 -2.171 1.00 29.37 49 ALA C O 1
ATOM 3438 N N . ARG C 3 50 ? 29.561 -8.100 0.078 1.00 25.95 50 ARG C N 1
ATOM 3439 C CA . ARG C 3 50 ? 29.155 -9.497 0.201 1.00 30.84 50 ARG C CA 1
ATOM 3440 C C . ARG C 3 50 ? 27.720 -9.726 -0.245 1.00 32.16 50 ARG C C 1
ATOM 3441 O O . ARG C 3 50 ? 27.347 -10.871 -0.531 1.00 28.28 50 ARG C O 1
ATOM 3449 N N . CYS C 3 51 ? 26.900 -8.675 -0.293 1.00 23.48 51 CYS C N 1
ATOM 3450 C CA . CYS C 3 51 ? 25.541 -8.842 -0.795 1.00 27.06 51 CYS C CA 1
ATOM 3451 C C . CYS C 3 51 ? 25.532 -9.129 -2.293 1.00 31.58 51 CYS C C 1
ATOM 3452 O O . CYS C 3 51 ? 24.669 -9.871 -2.775 1.00 34.21 51 CYS C O 1
ATOM 3455 N N . GLN C 3 52 ? 26.469 -8.538 -3.037 1.00 33.51 52 GLN C N 1
ATOM 3456 C CA . GLN C 3 52 ? 26.614 -8.769 -4.477 1.00 34.80 52 GLN C CA 1
ATOM 3457 C C . GLN C 3 52 ? 25.327 -8.474 -5.250 1.00 38.17 52 GLN C C 1
ATOM 3458 O O . GLN C 3 52 ? 24.984 -9.182 -6.197 1.00 43.09 52 GLN C O 1
ATOM 3464 N N . ILE C 3 53 ? 24.606 -7.421 -4.856 1.00 32.99 53 ILE C N 1
ATOM 3465 C CA . ILE C 3 53 ? 23.435 -6.996 -5.622 1.00 33.10 53 ILE C CA 1
ATOM 3466 C C . ILE C 3 53 ? 23.497 -5.503 -5.930 1.00 46.34 53 ILE C C 1
ATOM 3467 O O . ILE C 3 53 ? 22.502 -4.909 -6.359 1.00 38.52 53 ILE C O 1
ATOM 3472 N N . ALA C 3 54 ? 24.657 -4.887 -5.729 1.00 47.51 54 ALA C N 1
ATOM 3473 C CA . ALA C 3 54 ? 24.797 -3.473 -6.041 1.00 38.76 54 ALA C CA 1
ATOM 3474 C C . ALA C 3 54 ? 25.091 -3.270 -7.527 1.00 45.75 54 ALA C C 1
ATOM 3475 O O . ALA C 3 54 ? 25.492 -4.191 -8.243 1.00 50.85 54 ALA C O 1
ATOM 3477 N N . GLY C 3 55 ? 24.880 -2.044 -7.984 1.00 47.71 55 GLY C N 1
ATOM 3478 C CA . GLY C 3 55 ? 25.195 -1.633 -9.345 1.00 48.12 55 GLY C CA 1
ATOM 3479 C C . GLY C 3 55 ? 26.531 -0.924 -9.424 1.00 44.73 55 GLY C C 1
ATOM 3480 O O . GLY C 3 55 ? 27.499 -1.305 -8.757 1.00 43.66 55 GLY C O 1
ATOM 3481 N N . THR C 3 56 ? 26.588 0.118 -10.253 1.00 46.88 56 THR C N 1
ATOM 3482 C CA . THR C 3 56 ? 27.769 0.967 -10.337 1.00 38.70 56 THR C CA 1
ATOM 3483 C C . THR C 3 56 ? 27.759 2.096 -9.315 1.00 42.67 56 THR C C 1
ATOM 3484 O O . THR C 3 56 ? 28.771 2.794 -9.175 1.00 44.00 56 THR C O 1
ATOM 3488 N N . VAL C 3 57 ? 26.661 2.267 -8.579 1.00 32.50 57 VAL C N 1
ATOM 3489 C CA . VAL C 3 57 ? 26.511 3.355 -7.620 1.00 29.73 57 VAL C CA 1
ATOM 3490 C C . VAL C 3 57 ? 27.035 2.905 -6.263 1.00 27.66 57 VAL C C 1
ATOM 3491 O O . VAL C 3 57 ? 26.664 1.832 -5.768 1.00 26.27 57 VAL C O 1
ATOM 3495 N N . VAL C 3 58 ? 27.894 3.718 -5.655 1.00 27.96 58 VAL C N 1
ATOM 3496 C CA . VAL C 3 58 ? 28.389 3.438 -4.314 1.00 25.18 58 VAL C CA 1
ATOM 3497 C C . VAL C 3 58 ? 27.418 4.083 -3.338 1.00 21.96 58 VAL C C 1
ATOM 3498 O O . VAL C 3 58 ? 27.221 5.302 -3.362 1.00 24.49 58 VAL C O 1
ATOM 3502 N N . SER C 3 59 ? 26.793 3.273 -2.488 1.00 19.53 59 SER C N 1
ATOM 3503 C CA . SER C 3 59 ? 25.780 3.807 -1.590 1.00 19.97 59 SER C CA 1
ATOM 3504 C C . SER C 3 59 ? 25.666 2.933 -0.350 1.00 19.62 59 SER C C 1
ATOM 3505 O O . SER C 3 59 ? 25.979 1.738 -0.370 1.00 23.17 59 SER C O 1
ATOM 3508 N N . THR C 3 60 ? 25.162 3.544 0.722 1.00 21.51 60 THR C N 1
ATOM 3509 C CA . THR C 3 60 ? 24.968 2.872 1.998 1.00 23.04 60 THR C CA 1
ATOM 3510 C C . THR C 3 60 ? 23.486 2.828 2.354 1.00 21.47 60 THR C C 1
ATOM 3511 O O . THR C 3 60 ? 22.710 3.712 1.979 1.00 20.17 60 THR C O 1
ATOM 3515 N N . GLN C 3 61 ? 23.124 1.761 3.069 1.00 19.71 61 GLN C N 1
ATOM 3516 C CA . GLN C 3 61 ? 21.820 1.409 3.634 1.00 16.71 61 GLN C CA 1
ATOM 3517 C C . GLN C 3 61 ? 20.802 1.018 2.575 1.00 27.21 61 GLN C C 1
ATOM 3518 O O . GLN C 3 61 ? 19.995 0.108 2.795 1.00 23.15 61 GLN C O 1
ATOM 3524 N N . LEU C 3 62 ? 20.957 1.560 1.372 1.00 24.63 62 LEU C N 1
ATOM 3525 C CA . LEU C 3 62 ? 20.031 1.344 0.271 1.00 23.86 62 LEU C CA 1
ATOM 3526 C C . LEU C 3 62 ? 20.877 1.128 -0.965 1.00 17.35 62 LEU C C 1
ATOM 3527 O O . LEU C 3 62 ? 21.838 1.869 -1.193 1.00 22.95 62 LEU C O 1
ATOM 3532 N N . PHE C 3 63 ? 20.537 0.112 -1.740 1.00 22.70 63 PHE C N 1
ATOM 3533 C CA . PHE C 3 63 ? 21.171 -0.112 -3.028 1.00 27.50 63 PHE C CA 1
ATOM 3534 C C . PHE C 3 63 ? 20.406 0.665 -4.086 1.00 30.87 63 PHE C C 1
ATOM 3535 O O . PHE C 3 63 ? 19.169 0.631 -4.117 1.00 25.15 63 PHE C O 1
ATOM 3543 N N . LEU C 3 64 ? 21.142 1.400 -4.916 1.00 26.97 64 LEU C N 1
ATOM 3544 C CA . LEU C 3 64 ? 20.561 2.280 -5.921 1.00 29.53 64 LEU C CA 1
ATOM 3545 C C . LEU C 3 64 ? 21.019 1.823 -7.297 1.00 24.03 64 LEU C C 1
ATOM 3546 O O . LEU C 3 64 ? 22.215 1.597 -7.512 1.00 25.64 64 LEU C O 1
ATOM 3551 N N . ASN C 3 65 ? 20.064 1.684 -8.217 1.00 26.80 65 ASN C N 1
ATOM 3552 C CA . ASN C 3 65 ? 20.342 1.300 -9.602 1.00 26.17 65 ASN C CA 1
ATOM 3553 C C . ASN C 3 65 ? 21.031 -0.059 -9.686 1.00 23.01 65 ASN C C 1
ATOM 3554 O O . ASN C 3 65 ? 21.891 -0.279 -10.538 1.00 27.33 65 ASN C O 1
ATOM 3559 N N . GLY C 3 66 ? 20.668 -0.977 -8.793 1.00 35.46 66 GLY C N 1
ATOM 3560 C CA . GLY C 3 66 ? 21.274 -2.288 -8.719 1.00 36.67 66 GLY C CA 1
ATOM 3561 C C . GLY C 3 66 ? 20.383 -3.380 -9.277 1.00 37.18 66 GLY C C 1
ATOM 3562 O O . GLY C 3 66 ? 19.424 -3.125 -10.015 1.00 40.55 66 GLY C O 1
ATOM 3563 N N . SER C 3 67 ? 20.706 -4.619 -8.913 1.00 45.17 67 SER C N 1
ATOM 3564 C CA . SER C 3 67 ? 19.991 -5.778 -9.428 1.00 39.20 67 SER C CA 1
ATOM 3565 C C . SER C 3 67 ? 18.683 -5.988 -8.677 1.00 40.26 67 SER C C 1
ATOM 3566 O O . SER C 3 67 ? 18.581 -5.726 -7.475 1.00 36.85 67 SER C O 1
ATOM 3569 N N . LEU C 3 68 ? 17.682 -6.479 -9.397 1.00 39.28 68 LEU C N 1
ATOM 3570 C CA . LEU C 3 68 ? 16.385 -6.806 -8.826 1.00 30.64 68 LEU C CA 1
ATOM 3571 C C . LEU C 3 68 ? 16.164 -8.311 -8.856 1.00 34.88 68 LEU C C 1
ATOM 3572 O O . LEU C 3 68 ? 16.798 -9.039 -9.623 1.00 34.49 68 LEU C O 1
ATOM 3577 N N . ALA C 3 69 ? 15.263 -8.773 -7.994 1.00 34.85 69 ALA C N 1
ATOM 3578 C CA . ALA C 3 69 ? 14.813 -10.156 -8.013 1.00 49.11 69 ALA C CA 1
ATOM 3579 C C . ALA C 3 69 ? 13.653 -10.312 -8.992 1.00 45.27 69 ALA C C 1
ATOM 3580 O O . ALA C 3 69 ? 12.980 -9.344 -9.354 1.00 42.29 69 ALA C O 1
ATOM 3582 N N . GLU C 3 70 ? 13.415 -11.556 -9.413 1.00 51.76 70 GLU C N 1
ATOM 3583 C CA . GLU C 3 70 ? 12.445 -11.799 -10.477 1.00 52.31 70 GLU C CA 1
ATOM 3584 C C . GLU C 3 70 ? 11.014 -11.620 -9.983 1.00 53.22 70 GLU C C 1
ATOM 3585 O O . GLU C 3 70 ? 10.290 -10.732 -10.445 1.00 61.74 70 GLU C O 1
ATOM 3591 N N . GLU C 3 71 ? 10.590 -12.454 -9.035 1.00 49.35 71 GLU C N 1
ATOM 3592 C CA . GLU C 3 71 ? 9.187 -12.534 -8.648 1.00 50.79 71 GLU C CA 1
ATOM 3593 C C . GLU C 3 71 ? 8.875 -11.781 -7.361 1.00 50.95 71 GLU C C 1
ATOM 3594 O O . GLU C 3 71 ? 7.900 -11.025 -7.308 1.00 45.59 71 GLU C O 1
ATOM 3600 N N . GLU C 3 72 ? 9.675 -11.978 -6.318 1.00 44.34 72 GLU C N 1
ATOM 3601 C CA . GLU C 3 72 ? 9.356 -11.414 -5.016 1.00 39.20 72 GLU C CA 1
ATOM 3602 C C . GLU C 3 72 ? 10.645 -11.025 -4.308 1.00 34.03 72 GLU C C 1
ATOM 3603 O O . GLU C 3 72 ? 11.750 -11.319 -4.773 1.00 35.26 72 GLU C O 1
ATOM 3609 N N . VAL C 3 73 ? 10.483 -10.339 -3.174 1.00 45.78 73 VAL C N 1
ATOM 3610 C CA . VAL C 3 73 ? 11.629 -9.946 -2.364 1.00 39.79 73 VAL C CA 1
ATOM 3611 C C . VAL C 3 73 ? 12.403 -11.180 -1.929 1.00 40.27 73 VAL C C 1
ATOM 3612 O O . VAL C 3 73 ? 11.822 -12.205 -1.546 1.00 40.13 73 VAL C O 1
ATOM 3616 N N . VAL C 3 74 ? 13.728 -11.093 -2.013 1.00 36.85 74 VAL C N 1
ATOM 3617 C CA . VAL C 3 74 ? 14.627 -12.142 -1.553 1.00 37.45 74 VAL C CA 1
ATOM 3618 C C . VAL C 3 74 ? 15.542 -11.547 -0.494 1.00 40.26 74 VAL C C 1
ATOM 3619 O O . VAL C 3 74 ? 16.149 -10.492 -0.714 1.00 34.41 74 VAL C O 1
ATOM 3623 N N . ILE C 3 75 ? 15.635 -12.216 0.651 1.00 34.07 75 ILE C N 1
ATOM 3624 C CA . ILE C 3 75 ? 16.515 -11.804 1.737 1.00 29.34 75 ILE C CA 1
ATOM 3625 C C . ILE C 3 75 ? 17.552 -12.894 1.952 1.00 31.61 75 ILE C C 1
ATOM 3626 O O . ILE C 3 75 ? 17.230 -14.088 1.913 1.00 31.86 75 ILE C O 1
ATOM 3631 N N . ARG C 3 76 ? 18.805 -12.483 2.151 1.00 25.27 76 ARG C N 1
ATOM 3632 C CA . ARG C 3 76 ? 19.892 -13.426 2.353 1.00 25.87 76 ARG C CA 1
ATOM 3633 C C . ARG C 3 76 ? 20.768 -12.976 3.509 1.00 26.25 76 ARG C C 1
ATOM 3634 O O . ARG C 3 76 ? 20.837 -11.791 3.849 1.00 28.93 76 ARG C O 1
ATOM 3642 N N . SER C 3 77 ? 21.450 -13.952 4.100 1.00 28.65 77 SER C N 1
ATOM 3643 C CA . SER C 3 77 ? 22.433 -13.699 5.140 1.00 18.20 77 SER C CA 1
ATOM 3644 C C . SER C 3 77 ? 23.464 -14.812 5.104 1.00 23.23 77 SER C C 1
ATOM 3645 O O . SER C 3 77 ? 23.142 -15.962 4.798 1.00 29.29 77 SER C O 1
ATOM 3648 N N . GLU C 3 78 ? 24.713 -14.460 5.405 1.00 21.52 78 GLU C N 1
ATOM 3649 C CA . GLU C 3 78 ? 25.719 -15.488 5.620 1.00 22.12 78 GLU C CA 1
ATOM 3650 C C . GLU C 3 78 ? 25.415 -16.315 6.862 1.00 25.31 78 GLU C C 1
ATOM 3651 O O . GLU C 3 78 ? 25.865 -17.462 6.957 1.00 28.68 78 GLU C O 1
ATOM 3657 N N . ASP C 3 79 ? 24.671 -15.753 7.813 1.00 27.71 79 ASP C N 1
ATOM 3658 C CA . ASP C 3 79 ? 24.224 -16.476 8.998 1.00 27.88 79 ASP C CA 1
ATOM 3659 C C . ASP C 3 79 ? 23.074 -15.720 9.653 1.00 25.47 79 ASP C C 1
ATOM 3660 O O . ASP C 3 79 ? 23.292 -14.655 10.246 1.00 27.18 79 ASP C O 1
ATOM 3665 N N . TRP C 3 80 ? 21.858 -16.278 9.584 1.00 21.44 80 TRP C N 1
ATOM 3666 C CA . TRP C 3 80 ? 20.677 -15.601 10.117 1.00 21.15 80 TRP C CA 1
ATOM 3667 C C . TRP C 3 80 ? 20.728 -15.430 11.631 1.00 22.24 80 TRP C C 1
ATOM 3668 O O . TRP C 3 80 ? 20.108 -14.504 12.169 1.00 23.77 80 TRP C O 1
ATOM 3679 N N . ARG C 3 81 ? 21.428 -16.309 12.338 1.00 24.33 81 ARG C N 1
ATOM 3680 C CA . ARG C 3 81 ? 21.464 -16.257 13.795 1.00 19.87 81 ARG C CA 1
ATOM 3681 C C . ARG C 3 81 ? 22.520 -15.297 14.328 1.00 21.18 81 ARG C C 1
ATOM 3682 O O . ARG C 3 81 ? 22.650 -15.159 15.549 1.00 21.49 81 ARG C O 1
ATOM 3690 N N . ASP C 3 82 ? 23.270 -14.639 13.450 1.00 21.12 82 ASP C N 1
ATOM 3691 C CA . ASP C 3 82 ? 24.426 -13.829 13.827 1.00 20.97 82 ASP C CA 1
ATOM 3692 C C . ASP C 3 82 ? 24.062 -12.357 13.636 1.00 19.56 82 ASP C C 1
ATOM 3693 O O . ASP C 3 82 ? 24.048 -11.858 12.506 1.00 22.15 82 ASP C O 1
ATOM 3698 N N . ASN C 3 83 ? 23.793 -11.654 14.747 1.00 16.42 83 ASN C N 1
ATOM 3699 C CA . ASN C 3 83 ? 23.400 -10.251 14.639 1.00 19.51 83 ASN C CA 1
ATOM 3700 C C . ASN C 3 83 ? 24.556 -9.353 14.214 1.00 15.50 83 ASN C C 1
ATOM 3701 O O . ASN C 3 83 ? 24.328 -8.173 13.931 1.00 20.49 83 ASN C O 1
ATOM 3706 N N . ALA C 3 84 ? 25.779 -9.879 14.156 1.00 15.74 84 ALA C N 1
ATOM 3707 C CA . ALA C 3 84 ? 26.926 -9.130 13.667 1.00 17.42 84 ALA C CA 1
ATOM 3708 C C . ALA C 3 84 ? 27.144 -9.300 12.166 1.00 15.66 84 ALA C C 1
ATOM 3709 O O . ALA C 3 84 ? 28.124 -8.777 11.629 1.00 19.86 84 ALA C O 1
ATOM 3711 N N . LYS C 3 85 ? 26.255 -10.009 11.475 1.00 17.45 85 LYS C N 1
ATOM 3712 C CA . LYS C 3 85 ? 26.310 -10.123 10.024 1.00 21.25 85 LYS C CA 1
ATOM 3713 C C . LYS C 3 85 ? 25.041 -9.520 9.441 1.00 22.07 85 LYS C C 1
ATOM 3714 O O . LYS C 3 85 ? 23.944 -9.742 9.956 1.00 18.99 85 LYS C O 1
ATOM 3720 N N . SER C 3 86 ? 25.201 -8.721 8.389 1.00 21.03 86 SER C N 1
ATOM 3721 C CA . SER C 3 86 ? 24.081 -7.975 7.843 1.00 22.90 86 SER C CA 1
ATOM 3722 C C . SER C 3 86 ? 23.135 -8.882 7.064 1.00 24.15 86 SER C C 1
ATOM 3723 O O . SER C 3 86 ? 23.481 -9.990 6.655 1.00 23.22 86 SER C O 1
ATOM 3726 N N . ILE C 3 87 ? 21.922 -8.384 6.857 1.00 22.31 87 ILE C N 1
ATOM 3727 C CA . ILE C 3 87 ? 20.910 -9.070 6.064 1.00 24.96 87 ILE C CA 1
ATOM 3728 C C . ILE C 3 87 ? 20.735 -8.306 4.757 1.00 21.44 87 ILE C C 1
ATOM 3729 O O . ILE C 3 87 ? 20.384 -7.118 4.762 1.00 21.67 87 ILE C O 1
ATOM 3734 N N . CYS C 3 88 ? 20.958 -8.985 3.636 1.00 25.31 88 CYS C N 1
ATOM 3735 C CA . CYS C 3 88 ? 20.822 -8.364 2.325 1.00 27.86 88 CYS C CA 1
ATOM 3736 C C . CYS C 3 88 ? 19.393 -8.549 1.826 1.00 29.83 88 CYS C C 1
ATOM 3737 O O . CYS C 3 88 ? 18.888 -9.673 1.783 1.00 30.72 88 CYS C O 1
ATOM 3740 N N . VAL C 3 89 ? 18.748 -7.446 1.457 1.00 26.45 89 VAL C N 1
ATOM 3741 C CA . VAL C 3 89 ? 17.375 -7.443 0.970 1.00 25.44 89 VAL C CA 1
ATOM 3742 C C . VAL C 3 89 ? 17.412 -7.030 -0.487 1.00 25.56 89 VAL C C 1
ATOM 3743 O O . VAL C 3 89 ? 17.826 -5.911 -0.802 1.00 25.96 89 VAL C O 1
ATOM 3747 N N . GLN C 3 90 ? 16.973 -7.920 -1.370 1.00 29.06 90 GLN C N 1
ATOM 3748 C CA . GLN C 3 90 ? 16.878 -7.629 -2.796 1.00 32.91 90 GLN C CA 1
ATOM 3749 C C . GLN C 3 90 ? 15.407 -7.459 -3.152 1.00 37.29 90 GLN C C 1
ATOM 3750 O O . GLN C 3 90 ? 14.608 -8.386 -2.976 1.00 33.93 90 GLN C O 1
ATOM 3756 N N . LEU C 3 91 ? 15.052 -6.277 -3.635 1.00 32.24 91 LEU C N 1
ATOM 3757 C CA . LEU C 3 91 ? 13.672 -6.017 -3.999 1.00 31.40 91 LEU C CA 1
ATOM 3758 C C . LEU C 3 91 ? 13.369 -6.606 -5.371 1.00 34.10 91 LEU C C 1
ATOM 3759 O O . LEU C 3 91 ? 14.266 -6.862 -6.178 1.00 38.99 91 LEU C O 1
ATOM 3764 N N . ALA C 3 92 ? 12.084 -6.835 -5.621 1.00 35.90 92 ALA C N 1
ATOM 3765 C CA . ALA C 3 92 ? 11.620 -7.289 -6.925 1.00 42.52 92 ALA C CA 1
ATOM 3766 C C . ALA C 3 92 ? 11.127 -6.150 -7.802 1.00 40.50 92 ALA C C 1
ATOM 3767 O O . ALA C 3 92 ? 11.298 -6.205 -9.026 1.00 45.06 92 ALA C O 1
ATOM 3769 N N . THR C 3 93 ? 10.511 -5.129 -7.209 1.00 35.67 93 THR C N 1
ATOM 3770 C CA . THR C 3 93 ? 10.120 -3.919 -7.918 1.00 45.20 93 THR C CA 1
ATOM 3771 C C . THR C 3 93 ? 10.837 -2.735 -7.285 1.00 37.15 93 THR C C 1
ATOM 3772 O O . THR C 3 93 ? 10.812 -2.569 -6.062 1.00 34.37 93 THR C O 1
ATOM 3776 N N . SER C 3 94 ? 11.471 -1.914 -8.117 1.00 35.91 94 SER C N 1
ATOM 3777 C CA . SER C 3 94 ? 12.238 -0.793 -7.603 1.00 34.03 94 SER C CA 1
ATOM 3778 C C . SER C 3 94 ? 11.317 0.263 -7.002 1.00 41.98 94 SER C C 1
ATOM 3779 O O . SER C 3 94 ? 10.128 0.352 -7.322 1.00 38.65 94 SER C O 1
ATOM 3782 N N . VAL C 3 95 ? 11.882 1.058 -6.099 1.00 28.31 95 VAL C N 1
ATOM 3783 C CA . VAL C 3 95 ? 11.188 2.175 -5.472 1.00 23.46 95 VAL C CA 1
ATOM 3784 C C . VAL C 3 95 ? 11.946 3.433 -5.849 1.00 31.51 95 VAL C C 1
ATOM 3785 O O . VAL C 3 95 ? 13.092 3.626 -5.422 1.00 30.79 95 VAL C O 1
ATOM 3789 N N . GLU C 3 96 ? 11.317 4.290 -6.644 1.00 37.29 96 GLU C N 1
ATOM 3790 C CA . GLU C 3 96 ? 11.995 5.489 -7.106 1.00 35.92 96 GLU C CA 1
ATOM 3791 C C . GLU C 3 96 ? 12.226 6.446 -5.945 1.00 29.44 96 GLU C C 1
ATOM 3792 O O . GLU C 3 96 ? 11.341 6.674 -5.115 1.00 41.50 96 GLU C O 1
ATOM 3798 N N . ILE C 3 97 ? 13.436 6.989 -5.874 1.00 24.78 97 ILE C N 1
ATOM 3799 C CA . ILE C 3 97 ? 13.755 8.078 -4.965 1.00 30.99 97 ILE C CA 1
ATOM 3800 C C . ILE C 3 97 ? 14.138 9.277 -5.827 1.00 32.59 97 ILE C C 1
ATOM 3801 O O . ILE C 3 97 ? 15.134 9.235 -6.558 1.00 28.01 97 ILE C O 1
ATOM 3806 N N . ALA C 3 98 ? 13.323 10.327 -5.774 1.00 36.71 98 ALA C N 1
ATOM 3807 C CA . ALA C 3 98 ? 13.440 11.461 -6.682 1.00 28.28 98 ALA C CA 1
ATOM 3808 C C . ALA C 3 98 ? 13.914 12.681 -5.911 1.00 28.78 98 ALA C C 1
ATOM 3809 O O . ALA C 3 98 ? 13.226 13.154 -5.002 1.00 33.35 98 ALA C O 1
ATOM 3811 N N . CYS C 3 99 ? 15.076 13.197 -6.287 1.00 28.40 99 CYS C N 1
ATOM 3812 C CA . CYS C 3 99 ? 15.639 14.370 -5.643 1.00 30.36 99 CYS C CA 1
ATOM 3813 C C . CYS C 3 99 ? 15.202 15.633 -6.374 1.00 35.43 99 CYS C C 1
ATOM 3814 O O . CYS C 3 99 ? 15.035 15.641 -7.598 1.00 30.55 99 CYS C O 1
ATOM 3817 N N . THR C 3 100 ? 15.006 16.703 -5.603 1.00 32.57 100 THR C N 1
ATOM 3818 C CA . THR C 3 100 ? 14.444 17.945 -6.117 1.00 38.57 100 THR C CA 1
ATOM 3819 C C . THR C 3 100 ? 15.489 18.971 -6.529 1.00 43.49 100 THR C C 1
ATOM 3820 O O . THR C 3 100 ? 15.159 19.896 -7.280 1.00 38.40 100 THR C O 1
ATOM 3824 N N . GLY C 3 101 ? 16.727 18.841 -6.055 1.00 34.13 101 GLY C N 1
ATOM 3825 C CA . GLY C 3 101 ? 17.729 19.870 -6.226 1.00 35.07 101 GLY C CA 1
ATOM 3826 C C . GLY C 3 101 ? 17.666 20.981 -5.204 1.00 29.47 101 GLY C C 1
ATOM 3827 O O . GLY C 3 101 ? 18.558 21.840 -5.188 1.00 27.08 101 GLY C O 1
ATOM 3828 N N . ALA C 3 102 ? 16.650 20.992 -4.347 1.00 30.03 102 ALA C N 1
ATOM 3829 C CA . ALA C 3 102 ? 16.496 22.004 -3.317 1.00 33.21 102 ALA C CA 1
ATOM 3830 C C . ALA C 3 102 ? 16.873 21.501 -1.929 1.00 35.80 102 ALA C C 1
ATOM 3831 O O . ALA C 3 102 ? 16.725 22.246 -0.956 1.00 43.15 102 ALA C O 1
ATOM 3833 N N . GLY C 3 103 ? 17.352 20.265 -1.812 1.00 34.37 103 GLY C N 1
ATOM 3834 C CA . GLY C 3 103 ? 17.806 19.730 -0.538 1.00 39.84 103 GLY C CA 1
ATOM 3835 C C . GLY C 3 103 ? 17.096 18.477 -0.067 1.00 38.12 103 GLY C C 1
ATOM 3836 O O . GLY C 3 103 ? 17.414 17.984 1.025 1.00 39.20 103 GLY C O 1
ATOM 3837 N N . HIS C 3 104 ? 16.151 17.925 -0.817 1.00 31.12 104 HIS C N 1
ATOM 3838 C CA . HIS C 3 104 ? 15.427 16.743 -0.386 1.00 28.42 104 HIS C CA 1
ATOM 3839 C C . HIS C 3 104 ? 15.384 15.722 -1.512 1.00 36.75 104 HIS C C 1
ATOM 3840 O O . HIS C 3 104 ? 15.527 16.055 -2.691 1.00 33.77 104 HIS C O 1
ATOM 3847 N N . CYS C 3 105 ? 15.212 14.462 -1.124 1.00 29.45 105 CYS C N 1
ATOM 3848 C CA . CYS C 3 105 ? 14.895 13.382 -2.047 1.00 28.79 105 CYS C CA 1
ATOM 3849 C C . CYS C 3 105 ? 13.666 12.670 -1.500 1.00 35.20 105 CYS C C 1
ATOM 3850 O O . CYS C 3 105 ? 13.539 12.484 -0.286 1.00 30.74 105 CYS C O 1
ATOM 3853 N N . ALA C 3 106 ? 12.757 12.288 -2.392 1.00 30.15 106 ALA C N 1
ATOM 3854 C CA . ALA C 3 106 ? 11.407 11.897 -2.016 1.00 33.64 106 ALA C CA 1
ATOM 3855 C C . ALA C 3 106 ? 11.103 10.481 -2.472 1.00 36.50 106 ALA C C 1
ATOM 3856 O O . ALA C 3 106 ? 11.478 10.072 -3.575 1.00 31.66 106 ALA C O 1
ATOM 3858 N N . ILE C 3 107 ? 10.393 9.753 -1.618 1.00 29.70 107 ILE C N 1
ATOM 3859 C CA . ILE C 3 107 ? 9.997 8.374 -1.857 1.00 34.85 107 ILE C CA 1
ATOM 3860 C C . ILE C 3 107 ? 8.489 8.291 -1.673 1.00 38.57 107 ILE C C 1
ATOM 3861 O O . ILE C 3 107 ? 7.923 8.992 -0.828 1.00 31.66 107 ILE C O 1
ATOM 3866 N N . SER C 3 108 ? 7.837 7.468 -2.487 1.00 36.48 108 SER C N 1
ATOM 3867 C CA . SER C 3 108 ? 6.411 7.227 -2.314 1.00 49.57 108 SER C CA 1
ATOM 3868 C C . SER C 3 108 ? 6.147 6.552 -0.976 1.00 37.25 108 SER C C 1
ATOM 3869 O O . SER C 3 108 ? 6.588 5.422 -0.746 1.00 39.19 108 SER C O 1
ATOM 3872 N N . ARG C 3 109 ? 5.413 7.242 -0.100 1.00 34.04 109 ARG C N 1
ATOM 3873 C CA . ARG C 3 109 ? 5.064 6.657 1.191 1.00 46.70 109 ARG C CA 1
ATOM 3874 C C . ARG C 3 109 ? 4.283 5.359 1.014 1.00 48.12 109 ARG C C 1
ATOM 3875 O O . ARG C 3 109 ? 4.532 4.374 1.720 1.00 46.22 109 ARG C O 1
ATOM 3883 N N . ALA C 3 110 ? 3.339 5.336 0.069 1.00 39.54 110 ALA C N 1
ATOM 3884 C CA . ALA C 3 110 ? 2.506 4.153 -0.120 1.00 39.09 110 ALA C CA 1
ATOM 3885 C C . ALA C 3 110 ? 3.329 2.964 -0.596 1.00 42.93 110 ALA C C 1
ATOM 3886 O O . ALA C 3 110 ? 3.133 1.837 -0.126 1.00 43.20 110 ALA C O 1
ATOM 3888 N N . LYS C 3 111 ? 4.252 3.191 -1.534 1.00 44.47 111 LYS C N 1
ATOM 3889 C CA . LYS C 3 111 ? 5.054 2.092 -2.056 1.00 38.58 111 LYS C CA 1
ATOM 3890 C C . LYS C 3 111 ? 6.134 1.656 -1.073 1.00 31.75 111 LYS C C 1
ATOM 3891 O O . LYS C 3 111 ? 6.538 0.489 -1.087 1.00 36.86 111 LYS C O 1
ATOM 3897 N N . TRP C 3 112 ? 6.621 2.570 -0.229 1.00 33.37 112 TRP C N 1
ATOM 3898 C CA . TRP C 3 112 ? 7.608 2.179 0.773 1.00 32.15 112 TRP C CA 1
ATOM 3899 C C . TRP C 3 112 ? 6.970 1.324 1.857 1.00 33.19 112 TRP C C 1
ATOM 3900 O O . TRP C 3 112 ? 7.559 0.333 2.303 1.00 34.08 112 TRP C O 1
ATOM 3911 N N . ALA C 3 113 ? 5.755 1.684 2.279 1.00 34.77 113 ALA C N 1
ATOM 3912 C CA . ALA C 3 113 ? 5.031 0.858 3.238 1.00 37.44 113 ALA C CA 1
ATOM 3913 C C . ALA C 3 113 ? 4.757 -0.526 2.672 1.00 37.51 113 ALA C C 1
ATOM 3914 O O . ALA C 3 113 ? 4.906 -1.533 3.372 1.00 43.08 113 ALA C O 1
ATOM 3916 N N . ASN C 3 114 ? 4.359 -0.600 1.401 1.00 38.01 114 ASN C N 1
ATOM 3917 C CA . ASN C 3 114 ? 4.107 -1.903 0.798 1.00 35.11 114 ASN C CA 1
ATOM 3918 C C . ASN C 3 114 ? 5.391 -2.708 0.649 1.00 36.70 114 ASN C C 1
ATOM 3919 O O . ASN C 3 114 ? 5.361 -3.940 0.744 1.00 37.82 114 ASN C O 1
ATOM 3924 N N . THR C 3 115 ? 6.519 -2.040 0.408 1.00 32.85 115 THR C N 1
ATOM 3925 C CA . THR C 3 115 ? 7.791 -2.750 0.310 1.00 30.52 115 THR C CA 1
ATOM 3926 C C . THR C 3 115 ? 8.207 -3.314 1.665 1.00 27.03 115 THR C C 1
ATOM 3927 O O . THR C 3 115 ? 8.612 -4.480 1.766 1.00 33.97 115 THR C O 1
ATOM 3931 N N . LEU C 3 116 ? 8.098 -2.502 2.719 1.00 32.17 116 LEU C N 1
ATOM 3932 C CA . LEU C 3 116 ? 8.469 -2.963 4.055 1.00 37.00 116 LEU C CA 1
ATOM 3933 C C . LEU C 3 116 ? 7.578 -4.111 4.511 1.00 37.11 116 LEU C C 1
ATOM 3934 O O . LEU C 3 116 ? 8.040 -5.030 5.200 1.00 34.53 116 LEU C O 1
ATOM 3939 N N . LYS C 3 117 ? 6.293 -4.073 4.144 1.00 31.30 117 LYS C N 1
ATOM 3940 C CA . LYS C 3 117 ? 5.391 -5.162 4.506 1.00 31.58 117 LYS C CA 1
ATOM 3941 C C . LYS C 3 117 ? 5.882 -6.491 3.951 1.00 37.86 117 LYS C C 1
ATOM 3942 O O . LYS C 3 117 ? 5.886 -7.505 4.660 1.00 38.97 117 LYS C O 1
ATOM 3948 N N . GLN C 3 118 ? 6.305 -6.506 2.686 1.00 30.23 118 GLN C N 1
ATOM 3949 C CA . GLN C 3 118 ? 6.805 -7.741 2.090 1.00 34.38 118 GLN C CA 1
ATOM 3950 C C . GLN C 3 118 ? 8.127 -8.158 2.714 1.00 32.41 118 GLN C C 1
ATOM 3951 O O . GLN C 3 118 ? 8.375 -9.353 2.920 1.00 35.91 118 GLN C O 1
ATOM 3957 N N . ILE C 3 119 ? 8.998 -7.187 2.996 1.00 33.54 119 ILE C N 1
ATOM 3958 C CA . ILE C 3 119 ? 10.256 -7.486 3.673 1.00 32.96 119 ILE C CA 1
ATOM 3959 C C . ILE C 3 119 ? 9.976 -8.127 5.026 1.00 25.43 119 ILE C C 1
ATOM 3960 O O . ILE C 3 119 ? 10.577 -9.143 5.388 1.00 38.64 119 ILE C O 1
ATOM 3965 N N . ALA C 3 120 ? 9.031 -7.556 5.775 1.00 27.78 120 ALA C N 1
ATOM 3966 C CA . ALA C 3 120 ? 8.646 -8.124 7.061 1.00 31.79 120 ALA C CA 1
ATOM 3967 C C . ALA C 3 120 ? 8.147 -9.553 6.906 1.00 41.83 120 ALA C C 1
ATOM 3968 O O . ALA C 3 120 ? 8.485 -10.424 7.714 1.00 34.93 120 ALA C O 1
ATOM 3970 N N . SER C 3 121 ? 7.345 -9.816 5.869 1.00 36.00 121 SER C N 1
ATOM 3971 C CA . SER C 3 121 ? 6.860 -11.174 5.643 1.00 30.41 121 SER C CA 1
ATOM 3972 C C . SER C 3 121 ? 8.012 -12.139 5.383 1.00 41.34 121 SER C C 1
ATOM 3973 O O . SER C 3 121 ? 8.023 -13.262 5.903 1.00 44.75 121 SER C O 1
ATOM 3976 N N . LYS C 3 122 ? 8.992 -11.721 4.578 1.00 31.62 122 LYS C N 1
ATOM 3977 C CA . LYS C 3 122 ? 10.155 -12.570 4.334 1.00 35.43 122 LYS C CA 1
ATOM 3978 C C . LYS C 3 122 ? 10.970 -12.771 5.608 1.00 40.35 122 LYS C C 1
ATOM 3979 O O . LYS C 3 122 ? 11.444 -13.879 5.878 1.00 38.25 122 LYS C O 1
ATOM 3985 N N . LEU C 3 123 ? 11.152 -11.709 6.398 1.00 39.64 123 LEU C N 1
ATOM 3986 C CA . LEU C 3 123 ? 11.863 -11.843 7.667 1.00 32.93 123 LEU C CA 1
ATOM 3987 C C . LEU C 3 123 ? 11.104 -12.754 8.620 1.00 41.75 123 LEU C C 1
ATOM 3988 O O . LEU C 3 123 ? 11.710 -13.534 9.365 1.00 38.06 123 LEU C O 1
ATOM 3993 N N . ARG C 3 124 ? 9.772 -12.657 8.610 1.00 46.02 124 ARG C N 1
ATOM 3994 C CA . ARG C 3 124 ? 8.937 -13.471 9.485 1.00 46.41 124 ARG C CA 1
ATOM 3995 C C . ARG C 3 124 ? 9.071 -14.954 9.162 1.00 47.73 124 ARG C C 1
ATOM 3996 O O . ARG C 3 124 ? 9.095 -15.793 10.068 1.00 57.09 124 ARG C O 1
ATOM 4004 N N . GLU C 3 125 ? 9.166 -15.304 7.883 1.00 50.22 125 GLU C N 1
ATOM 4005 C CA . GLU C 3 125 ? 9.327 -16.706 7.526 1.00 48.94 125 GLU C CA 1
ATOM 4006 C C . GLU C 3 125 ? 10.743 -17.210 7.766 1.00 53.62 125 GLU C C 1
ATOM 4007 O O . GLU C 3 125 ? 10.999 -18.407 7.591 1.00 49.56 125 GLU C O 1
ATOM 4013 N N . GLN C 3 126 ? 11.661 -16.329 8.158 1.00 44.14 126 GLN C N 1
ATOM 4014 C CA . GLN C 3 126 ? 13.020 -16.706 8.521 1.00 39.55 126 GLN C CA 1
ATOM 4015 C C . GLN C 3 126 ? 13.210 -16.838 10.025 1.00 40.05 126 GLN C C 1
ATOM 4016 O O . GLN C 3 126 ? 13.864 -17.777 10.484 1.00 39.06 126 GLN C O 1
ATOM 4022 N N . TYR C 3 127 ? 12.654 -15.909 10.798 1.00 26.75 127 TYR C N 1
ATOM 4023 C CA . TYR C 3 127 ? 12.772 -15.892 12.250 1.00 41.65 127 TYR C CA 1
ATOM 4024 C C . TYR C 3 127 ? 11.510 -16.371 12.950 1.00 43.81 127 TYR C C 1
ATOM 4025 O O . TYR C 3 127 ? 11.411 -16.250 14.176 1.00 42.82 127 TYR C O 1
ATOM 4034 N N . GLY C 3 128 ? 10.552 -16.916 12.210 1.00 46.50 128 GLY C N 1
ATOM 4035 C CA . GLY C 3 128 ? 9.269 -17.229 12.813 1.00 52.95 128 GLY C CA 1
ATOM 4036 C C . GLY C 3 128 ? 8.655 -15.948 13.335 1.00 58.17 128 GLY C C 1
ATOM 4037 O O . GLY C 3 128 ? 8.460 -14.981 12.587 1.00 58.12 128 GLY C O 1
ATOM 4038 N N . ALA C 3 129 ? 8.349 -15.937 14.634 1.00 54.54 129 ALA C N 1
ATOM 4039 C CA . ALA C 3 129 ? 7.918 -14.739 15.349 1.00 62.89 129 ALA C CA 1
ATOM 4040 C C . ALA C 3 129 ? 6.671 -14.115 14.736 1.00 62.14 129 ALA C C 1
ATOM 4041 O O . ALA C 3 129 ? 6.094 -14.656 13.788 1.00 59.03 129 ALA C O 1
ATOM 4043 N N . LYS C 3 130 ? 6.222 -12.994 15.297 1.00 66.10 130 LYS C N 1
ATOM 4044 C CA . LYS C 3 130 ? 5.093 -12.267 14.731 1.00 69.04 130 LYS C CA 1
ATOM 4045 C C . LYS C 3 130 ? 5.452 -10.838 14.349 1.00 60.02 130 LYS C C 1
ATOM 4046 O O . LYS C 3 130 ? 5.272 -10.456 13.189 1.00 62.80 130 LYS C O 1
ATOM 4052 N N . THR C 3 131 ? 5.982 -10.041 15.271 1.00 47.19 131 THR C N 1
ATOM 4053 C CA . THR C 3 131 ? 6.059 -8.598 15.089 1.00 44.43 131 THR C CA 1
ATOM 4054 C C . THR C 3 131 ? 7.438 -8.209 14.572 1.00 42.53 131 THR C C 1
ATOM 4055 O O . THR C 3 131 ? 8.453 -8.503 15.213 1.00 39.70 131 THR C O 1
ATOM 4059 N N . ILE C 3 132 ? 7.461 -7.543 13.421 1.00 33.50 132 ILE C N 1
ATOM 4060 C CA . ILE C 3 132 ? 8.679 -7.042 12.793 1.00 30.49 132 ILE C CA 1
ATOM 4061 C C . ILE C 3 132 ? 8.681 -5.527 12.936 1.00 37.38 132 ILE C C 1
ATOM 4062 O O . ILE C 3 132 ? 7.703 -4.863 12.574 1.00 34.15 132 ILE C O 1
ATOM 4067 N N . ILE C 3 133 ? 9.768 -4.982 13.477 1.00 21.73 133 ILE C N 1
ATOM 4068 C CA . ILE C 3 133 ? 9.887 -3.556 13.752 1.00 24.01 133 ILE C CA 1
ATOM 4069 C C . ILE C 3 133 ? 11.115 -3.020 13.032 1.00 32.19 133 ILE C C 1
ATOM 4070 O O . ILE C 3 133 ? 12.191 -3.623 13.099 1.00 25.56 133 ILE C O 1
ATOM 4075 N N . PHE C 3 134 ? 10.950 -1.899 12.337 1.00 25.57 134 PHE C N 1
ATOM 4076 C CA . PHE C 3 134 ? 12.055 -1.182 11.713 1.00 26.87 134 PHE C CA 1
ATOM 4077 C C . PHE C 3 134 ? 12.313 0.088 12.510 1.00 25.17 134 PHE C C 1
ATOM 4078 O O . PHE C 3 134 ? 11.374 0.841 12.796 1.00 25.92 134 PHE C O 1
ATOM 4086 N N . LYS C 3 135 ? 13.571 0.313 12.880 1.00 25.58 135 LYS C N 1
ATOM 4087 C CA . LYS C 3 135 ? 14.000 1.470 13.648 1.00 26.69 135 LYS C CA 1
ATOM 4088 C C . LYS C 3 135 ? 15.167 2.155 12.951 1.00 19.13 135 LYS C C 1
ATOM 4089 O O . LYS C 3 135 ? 15.867 1.536 12.141 1.00 21.51 135 LYS C O 1
ATOM 4095 N N . PRO C 3 136 ? 15.395 3.437 13.237 1.00 19.96 136 PRO C N 1
ATOM 4096 C CA . PRO C 3 136 ? 16.497 4.162 12.586 1.00 23.70 136 PRO C CA 1
ATOM 4097 C C . PRO C 3 136 ? 17.857 3.605 12.978 1.00 19.45 136 PRO C C 1
ATOM 4098 O O . PRO C 3 136 ? 17.991 2.773 13.877 1.00 18.46 136 PRO C O 1
ATOM 4102 N N . SER C 3 137 ? 18.887 4.094 12.282 1.00 17.25 137 SER C N 1
ATOM 4103 C CA . SER C 3 137 ? 20.253 3.661 12.547 1.00 17.44 137 SER C CA 1
ATOM 4104 C C . SER C 3 137 ? 20.592 3.769 14.029 1.00 14.31 137 SER C C 1
ATOM 4105 O O . SER C 3 137 ? 20.205 4.724 14.707 1.00 13.47 137 SER C O 1
ATOM 4108 N N . SER C 3 138 ? 21.330 2.776 14.530 1.00 15.30 138 SER C N 1
ATOM 4109 C CA . SER C 3 138 ? 21.856 2.856 15.889 1.00 19.13 138 SER C CA 1
ATOM 4110 C C . SER C 3 138 ? 22.909 3.948 16.037 1.00 21.35 138 SER C C 1
ATOM 4111 O O . SER C 3 138 ? 23.148 4.419 17.154 1.00 16.51 138 SER C O 1
ATOM 4114 N N . GLY C 3 139 ? 23.530 4.369 14.939 1.00 16.02 139 GLY C N 1
ATOM 4115 C CA . GLY C 3 139 ? 24.553 5.395 14.963 1.00 15.26 139 GLY C CA 1
ATOM 4116 C C . GLY C 3 139 ? 25.663 5.084 13.976 1.00 14.27 139 GLY C C 1
ATOM 4117 O O . GLY C 3 139 ? 25.647 4.027 13.338 1.00 14.91 139 GLY C O 1
ATOM 4118 N N . GLY C 3 140 ? 26.615 5.989 13.826 1.00 17.48 140 GLY C N 1
ATOM 4119 C CA . GLY C 3 140 ? 27.764 5.727 12.977 1.00 17.38 140 GLY C CA 1
ATOM 4120 C C . GLY C 3 140 ? 28.338 7.006 12.406 1.00 17.23 140 GLY C C 1
ATOM 4121 O O . GLY C 3 140 ? 27.801 8.100 12.588 1.00 19.41 140 GLY C O 1
ATOM 4122 N N . ASP C 3 141 ? 29.470 6.839 11.700 1.00 17.71 141 ASP C N 1
ATOM 4123 C CA . ASP C 3 141 ? 30.079 7.914 10.930 1.00 18.90 141 ASP C CA 1
ATOM 4124 C C . ASP C 3 141 ? 29.080 8.428 9.901 1.00 18.96 141 ASP C C 1
ATOM 4125 O O . ASP C 3 141 ? 28.175 7.697 9.487 1.00 15.43 141 ASP C O 1
ATOM 4130 N N . PRO C 3 142 ? 29.247 9.681 9.450 1.00 15.77 142 PRO C N 1
ATOM 4131 C CA . PRO C 3 142 ? 28.219 10.293 8.590 1.00 20.04 142 PRO C CA 1
ATOM 4132 C C . PRO C 3 142 ? 27.840 9.461 7.383 1.00 15.54 142 PRO C C 1
ATOM 4133 O O . PRO C 3 142 ? 26.649 9.372 7.062 1.00 16.62 142 PRO C O 1
ATOM 4137 N N . GLU C 3 143 ? 28.802 8.813 6.722 1.00 17.52 143 GLU C N 1
ATOM 4138 C CA . GLU C 3 143 ? 28.450 8.092 5.510 1.00 17.23 143 GLU C CA 1
ATOM 4139 C C . GLU C 3 143 ? 27.625 6.847 5.795 1.00 20.96 143 GLU C C 1
ATOM 4140 O O . GLU C 3 143 ? 26.925 6.376 4.896 1.00 16.15 143 GLU C O 1
ATOM 4146 N N . PHE C 3 144 ? 27.672 6.309 7.015 1.00 19.31 144 PHE C N 1
ATOM 4147 C CA . PHE C 3 144 ? 26.938 5.083 7.312 1.00 20.76 144 PHE C CA 1
ATOM 4148 C C . PHE C 3 144 ? 25.673 5.305 8.133 1.00 17.00 144 PHE C C 1
ATOM 4149 O O . PHE C 3 144 ? 24.698 4.574 7.944 1.00 18.06 144 PHE C O 1
ATOM 4157 N N . VAL C 3 145 ? 25.641 6.311 9.007 1.00 17.97 145 VAL C N 1
ATOM 4158 C CA . VAL C 3 145 ? 24.417 6.594 9.748 1.00 18.69 145 VAL C CA 1
ATOM 4159 C C . VAL C 3 145 ? 23.377 7.257 8.856 1.00 22.72 145 VAL C C 1
ATOM 4160 O O . VAL C 3 145 ? 22.185 7.223 9.180 1.00 18.64 145 VAL C O 1
ATOM 4164 N N . ASN C 3 146 ? 23.800 7.858 7.746 1.00 18.75 146 ASN C N 1
ATOM 4165 C CA . ASN C 3 146 ? 22.910 8.369 6.718 1.00 22.15 146 ASN C CA 1
ATOM 4166 C C . ASN C 3 146 ? 22.915 7.418 5.530 1.00 23.82 146 ASN C C 1
ATOM 4167 O O . ASN C 3 146 ? 23.879 6.682 5.313 1.00 24.27 146 ASN C O 1
ATOM 4172 N N . HIS C 3 147 ? 21.817 7.419 4.777 1.00 21.27 147 HIS C N 1
ATOM 4173 C CA . HIS C 3 147 ? 21.840 6.876 3.423 1.00 21.48 147 HIS C CA 1
ATOM 4174 C C . HIS C 3 147 ? 22.684 7.812 2.573 1.00 22.44 147 HIS C C 1
ATOM 4175 O O . HIS C 3 147 ? 22.299 8.961 2.334 1.00 21.53 147 HIS C O 1
ATOM 4182 N N . SER C 3 148 ? 23.849 7.347 2.146 1.00 21.37 148 SER C N 1
ATOM 4183 C CA . SER C 3 148 ? 24.805 8.206 1.468 1.00 19.11 148 SER C CA 1
ATOM 4184 C C . SER C 3 148 ? 25.191 7.573 0.143 1.00 19.22 148 SER C C 1
ATOM 4185 O O . SER C 3 148 ? 25.207 6.351 0.017 1.00 22.12 148 SER C O 1
ATOM 4188 N N . PHE C 3 149 ? 25.505 8.412 -0.846 1.00 19.10 149 PHE C N 1
ATOM 4189 C CA . PHE C 3 149 ? 25.788 7.895 -2.180 1.00 21.74 149 PHE C CA 1
ATOM 4190 C C . PHE C 3 149 ? 26.560 8.938 -2.976 1.00 19.60 149 PHE C C 1
ATOM 4191 O O . PHE C 3 149 ? 26.506 10.136 -2.684 1.00 22.05 149 PHE C O 1
ATOM 4199 N N . ASN C 3 150 ? 27.279 8.465 -3.987 1.00 22.81 150 ASN C N 1
ATOM 4200 C CA . ASN C 3 150 ? 27.981 9.343 -4.915 1.00 22.65 150 ASN C CA 1
ATOM 4201 C C . ASN C 3 150 ? 27.129 9.545 -6.158 1.00 23.05 150 ASN C C 1
ATOM 4202 O O . ASN C 3 150 ? 26.454 8.617 -6.611 1.00 27.68 150 ASN C O 1
ATOM 4207 N N . CYS C 3 151 ? 27.158 10.764 -6.698 1.00 28.62 151 CYS C N 1
ATOM 4208 C CA . CYS C 3 151 ? 26.544 11.043 -7.990 1.00 29.74 151 CYS C CA 1
ATOM 4209 C C . CYS C 3 151 ? 27.163 12.305 -8.571 1.00 23.53 151 CYS C C 1
ATOM 4210 O O . CYS C 3 151 ? 27.269 13.320 -7.876 1.00 32.40 151 CYS C O 1
ATOM 4213 N N . GLY C 3 152 ? 27.554 12.244 -9.839 1.00 38.69 152 GLY C N 1
ATOM 4214 C CA . GLY C 3 152 ? 28.015 13.441 -10.528 1.00 34.31 152 GLY C CA 1
ATOM 4215 C C . GLY C 3 152 ? 29.187 14.128 -9.864 1.00 30.36 152 GLY C C 1
ATOM 4216 O O . GLY C 3 152 ? 29.217 15.364 -9.788 1.00 32.53 152 GLY C O 1
ATOM 4217 N N . GLY C 3 153 ? 30.151 13.353 -9.365 1.00 24.54 153 GLY C N 1
ATOM 4218 C CA . GLY C 3 153 ? 31.340 13.904 -8.750 1.00 23.37 153 GLY C CA 1
ATOM 4219 C C . GLY C 3 153 ? 31.187 14.340 -7.311 1.00 23.75 153 GLY C C 1
ATOM 4220 O O . GLY C 3 153 ? 32.143 14.884 -6.742 1.00 23.23 153 GLY C O 1
ATOM 4221 N N . GLU C 3 154 ? 30.023 14.132 -6.701 1.00 22.62 154 GLU C N 1
ATOM 4222 C CA . GLU C 3 154 ? 29.775 14.569 -5.338 1.00 22.00 154 GLU C CA 1
ATOM 4223 C C . GLU C 3 154 ? 29.347 13.380 -4.487 1.00 20.37 154 GLU C C 1
ATOM 4224 O O . GLU C 3 154 ? 28.876 12.363 -4.997 1.00 24.13 154 GLU C O 1
ATOM 4230 N N . PHE C 3 155 ? 29.533 13.509 -3.179 1.00 24.90 155 PHE C N 1
ATOM 4231 C CA . PHE C 3 155 ? 29.042 12.522 -2.226 1.00 25.55 155 PHE C CA 1
ATOM 4232 C C . PHE C 3 155 ? 27.972 13.165 -1.356 1.00 21.53 155 PHE C C 1
ATOM 4233 O O . PHE C 3 155 ? 28.205 14.217 -0.752 1.00 25.81 155 PHE C O 1
ATOM 4241 N N . PHE C 3 156 ? 26.805 12.523 -1.293 1.00 20.29 156 PHE C N 1
ATOM 4242 C CA . PHE C 3 156 ? 25.608 13.071 -0.678 1.00 21.29 156 PHE C CA 1
ATOM 4243 C C . PHE C 3 156 ? 25.235 12.274 0.563 1.00 20.05 156 PHE C C 1
ATOM 4244 O O . PHE C 3 156 ? 25.401 11.054 0.594 1.00 22.96 156 PHE C O 1
ATOM 4252 N N . TYR C 3 157 ? 24.697 12.968 1.563 1.00 22.26 157 TYR C N 1
ATOM 4253 C CA . TYR C 3 157 ? 24.272 12.363 2.821 1.00 24.09 157 TYR C CA 1
ATOM 4254 C C . TYR C 3 157 ? 22.800 12.677 3.044 1.00 20.95 157 TYR C C 1
ATOM 4255 O O . TYR C 3 157 ? 22.438 13.847 3.207 1.00 24.54 157 TYR C O 1
ATOM 4264 N N . CYS C 3 158 ? 21.962 11.640 3.076 1.00 19.60 158 CYS C N 1
ATOM 4265 C CA . CYS C 3 158 ? 20.530 11.779 3.321 1.00 26.76 158 CYS C CA 1
ATOM 4266 C C . CYS C 3 158 ? 20.152 11.092 4.631 1.00 24.06 158 CYS C C 1
ATOM 4267 O O . CYS C 3 158 ? 20.357 9.882 4.780 1.00 23.96 158 CYS C O 1
ATOM 4270 N N . ALA C 3 159 ? 19.563 11.848 5.556 1.00 25.66 159 ALA C N 1
ATOM 4271 C CA . ALA C 3 159 ? 19.047 11.241 6.779 1.00 23.14 159 ALA C CA 1
ATOM 4272 C C . ALA C 3 159 ? 17.891 10.311 6.436 1.00 25.28 159 ALA C C 1
ATOM 4273 O O . ALA C 3 159 ? 16.959 10.693 5.720 1.00 27.22 159 ALA C O 1
ATOM 4275 N N . SER C 3 160 ? 17.960 9.080 6.935 1.00 19.41 160 SER C N 1
ATOM 4276 C CA . SER C 3 160 ? 17.010 8.037 6.578 1.00 19.68 160 SER C CA 1
ATOM 4277 C C . SER C 3 160 ? 16.020 7.733 7.691 1.00 25.85 160 SER C C 1
ATOM 4278 O O . SER C 3 160 ? 15.310 6.726 7.611 1.00 22.71 160 SER C O 1
ATOM 4281 N N . THR C 3 161 ? 15.962 8.574 8.726 1.00 19.95 161 THR C N 1
ATOM 4282 C CA . THR C 3 161 ? 15.156 8.269 9.905 1.00 23.86 161 THR C CA 1
ATOM 4283 C C . THR C 3 161 ? 13.723 7.903 9.530 1.00 29.42 161 THR C C 1
ATOM 4284 O O . THR C 3 161 ? 13.172 6.918 10.036 1.00 31.58 161 THR C O 1
ATOM 4288 N N . GLN C 3 162 ? 13.114 8.662 8.616 1.00 31.79 162 GLN C N 1
ATOM 4289 C CA . GLN C 3 162 ? 11.717 8.431 8.266 1.00 26.40 162 GLN C CA 1
ATOM 4290 C C . GLN C 3 162 ? 11.499 7.152 7.466 1.00 31.84 162 GLN C C 1
ATOM 4291 O O . GLN C 3 162 ? 10.351 6.706 7.348 1.00 32.85 162 GLN C O 1
ATOM 4297 N N . LEU C 3 163 ? 12.553 6.550 6.910 1.00 26.44 163 LEU C N 1
ATOM 4298 C CA . LEU C 3 163 ? 12.373 5.302 6.176 1.00 23.15 163 LEU C CA 1
ATOM 4299 C C . LEU C 3 163 ? 12.234 4.100 7.101 1.00 25.07 163 LEU C C 1
ATOM 4300 O O . LEU C 3 163 ? 11.631 3.095 6.709 1.00 29.34 163 LEU C O 1
ATOM 4305 N N . PHE C 3 164 ? 12.802 4.163 8.305 1.00 29.32 164 PHE C N 1
ATOM 4306 C CA . PHE C 3 164 ? 12.790 3.029 9.230 1.00 26.65 164 PHE C CA 1
ATOM 4307 C C . PHE C 3 164 ? 12.182 3.481 10.551 1.00 33.62 164 PHE C C 1
ATOM 4308 O O . PHE C 3 164 ? 12.892 3.714 11.535 1.00 27.61 164 PHE C O 1
ATOM 4316 N N . ALA C 3 165 ? 10.852 3.565 10.584 1.00 31.47 165 ALA C N 1
ATOM 4317 C CA . ALA C 3 165 ? 10.136 3.709 11.850 1.00 26.91 165 ALA C CA 1
ATOM 4318 C C . ALA C 3 165 ? 8.717 3.179 11.620 1.00 34.32 165 ALA C C 1
ATOM 4319 O O . ALA C 3 165 ? 7.805 3.951 11.326 1.00 34.85 165 ALA C O 1
ATOM 4321 N N . SER C 3 166 ? 8.534 1.881 11.830 1.00 32.26 166 SER C N 1
ATOM 4322 C CA . SER C 3 166 ? 7.232 1.298 11.540 1.00 32.31 166 SER C CA 1
ATOM 4323 C C . SER C 3 166 ? 7.180 -0.103 12.115 1.00 38.55 166 SER C C 1
ATOM 4324 O O . SER C 3 166 ? 8.198 -0.803 12.184 1.00 35.54 166 SER C O 1
ATOM 4327 N N . THR C 3 167 ? 5.976 -0.502 12.513 1.00 35.00 167 THR C N 1
ATOM 4328 C CA . THR C 3 167 ? 5.727 -1.779 13.162 1.00 34.85 167 THR C CA 1
ATOM 4329 C C . THR C 3 167 ? 4.770 -2.582 12.295 1.00 38.91 167 THR C C 1
ATOM 4330 O O . THR C 3 167 ? 3.768 -2.045 11.813 1.00 42.97 167 THR C O 1
ATOM 4334 N N . TRP C 3 168 ? 5.088 -3.856 12.090 1.00 36.53 168 TRP C N 1
ATOM 4335 C CA . TRP C 3 168 ? 4.274 -4.757 11.283 1.00 39.03 168 TRP C CA 1
ATOM 4336 C C . TRP C 3 168 ? 3.954 -5.993 12.113 1.00 43.99 168 TRP C C 1
ATOM 4337 O O . TRP C 3 168 ? 4.845 -6.794 12.414 1.00 33.91 168 TRP C O 1
ATOM 4348 N N . PHE C 3 169 ? 2.687 -6.143 12.486 1.00 53.56 169 PHE C N 1
ATOM 4349 C CA . PHE C 3 169 ? 2.259 -7.249 13.334 1.00 37.57 169 PHE C CA 1
ATOM 4350 C C . PHE C 3 169 ? 1.646 -8.369 12.505 1.00 47.58 169 PHE C C 1
ATOM 4351 O O . PHE C 3 169 ? 1.989 -9.537 12.684 1.00 59.81 169 PHE C O 1
#

Radius of gyration: 28.83 Å; Cα contacts (8 Å, |Δi|>4): 1538; chains: 3; bounding box: 51×59×95 Å

Secondary structure (DSSP, 8-state):
-EEEEEEES---GGG-EEEEEEEEEE-----EEEEEE-SS-HHHHHHH----S--BSSEEES----SSS-EEE-S-TT-TTS-EEEEEEEEEEEEE-SSSEEEEEHHHHHHHHHHHHHHHHHHH--SEEEE------SHHHHSEEEEETTEEEEE--GGGS-EEE-/--EEEE---EEE-TT--EEEEEEEESS-GGGS-EEEEEE-TTS--EEEEEE-TTT--EEE-GGGTTTEEEEEEGGGTEEEEEE-S--GGG-EEEEEEE--SSS--SS---B---EEEEE----BPPEEEEE---EEEEEEEEEBSS--EEEEGGGTB-TTEEEPPPEE-TTS-EEEEEEEE----TTTS--EEEEEEGGGTEEEEEE---/-BB--SEEEE-TT--EEEEEE----EEEEE-TTS--EEEEBTTTBPPTT--TTEEEEEETTEEEEEE-S--GGG-EEEEEEETTEEB--EEEEE--S--BPPEEEEE---HHHHHTT-EEEEEEEEEEBSS--EEEEEETTEE--TTEEEPPPEE-TTS-EEEEEEEEE-HHHHHHSS-EEEEEEETTEEEEEEE---

B-factor: mean 25.89, std 12.1, range [8.65, 84.09]

Sequence (574 aa):
QVQLVQSGAEVKKPGASVKVSCKASGYTFTGHYMHWVRQAPGQGLEWMGWINPYSSGTNYAQNFQGRVTMTRDTSITTAYMELSRLRSDDTAVYYCARAPDYGDRWDFDYWGQGTLVTVFNQIKGPSVFPLAPAALGCLVKDYFPEPVTVSWNSGALTSGVHTFPAVLQSSGLYSLSSVVTVPSSLGTQTYICNVNHKPSNTKVDKKVEPALTQPPSASGSPGQSVTISCTGNYVSWYQQHPGKAPKVIIYEVSKRPSGVPDRFSGSKSGNTASLTVSGLQADDEADYYCSSYEVFGTGTKVTVLGQPKAAPSVTLFPPSSEELQANKATLVCLISDFYPGAVTVAWKADSSPVKAGVETTTPSKQSNNKYAASSYLSLTPEQWKSHRSYSCQVTHEGSTVEKTVAPTDTITLPCRPAPPPHCSSNITGLILTRQGGANTVIFRPSGGDWRDIARCQIAGTVVSTQLFLNGSLAEEEVVIRSEDWRDNAKSICVQLATSVEIACTGAGHCAISRAKWANTLKQIASKLREQYGAKTIIFKPSSGGDPEFVNHSFNCGGEFFYCASTQLFASTWF

Solvent-accessible surface area: 24595 Å² total; per-residue (Å²): 178,28,88,12,77,10,32,53,75,46,105,53,116,41,47,33,51,2,105,0,31,0,90,1,46,53,46,92,9,38,25,28,8,0,0,0,0,33,21,20,84,65,120,27,13,64,8,0,0,2,0,0,0,98,0,16,1,6,4,15,3,71,99,3,62,61,45,7,68,4,50,48,52,64,101,85,40,7,0,43,0,63,0,28,140,0,133,7,93,4,9,0,38,1,8,0,0,17,1,25,76,54,43,38,10,7,10,3,57,92,30,0,99,12,2,78,0,16,0,28,55,121,100,79,19,12,47,10,20,11,5,51,56,56,30,0,0,0,3,0,17,23,0,32,34,77,91,19,89,28,45,1,34,103,38,91,30,98,98,37,46,60,58,7,64,21,7,51,16,66,48,0,16,34,3,10,0,0,12,0,94,17,114,72,66,41,86,130,83,77,14,56,0,17,0,42,0,128,61,38,120,34,130,33,85,58,98,3,109,108,115,20,86,8,43,84,20,20,25,4,38,88,58,102,59,8,86,0,44,2,56,61,93,43,5,0,0,1,14,14,54,107,87,121,24,4,112,16,3,0,56,93,34,58,108,99,32,125,80,17,64,113,51,8,47,12,64,69,93,62,111,50,2,27,0,29,0,40,33,4,101,77,112,3,61,0,42,0,7,0,2,11,28,22,53,22,2,90,10,2,60,0,10,12,32,70,47,111,113,20,84,20,60,14,48,18,9,54,14,15,78,71,1,46,154,61,98,103,3,6,0,0,0,8,0,22,55,0,12,4,16,15,32,54,28,35,5,41,7,49,107,55,110,33,186,81,29,42,26,60,20,73,47,33,114,29,124,75,91,59,42,0,2,1,0,3,0,47,16,66,15,113,84,8,124,88,61,197,24,4,11,0,40,0,35,17,66,70,76,79,69,88,94,70,22,49,28,172,154,64,8,48,0,42,7,143,68,44,0,30,81,147,6,43,16,65,0,5,0,0,2,0,8,33,13,0,77,119,100,50,24,18,0,22,3,15,6,2,3,79,80,11,19,68,138,15,162,10,48,38,134,29,76,5,2,5,0,2,3,81,20,55,77,14,177,158,97,6,53,17,114,26,100,39,56,142,7,2,2,33,14,4,15,0,15,1,17,95,31,0,73,4,49,8,81,36,89,14,78,0,22,1,29,118,75,76,4,41,73,8,5,110,68,0,1,52,30,0,67,126,75,52,42,48,84,13,0,31,1,62,41,25,30,24,27,35,82,49,10,46,25,0,0,6,64,29,68,89,85,65,0,68,0,27,4,77,97,2,0,72,36,88,50,180

Nearest PDB structures (foldseek):
  7ugm-assembly1_L  TM=9.199E-01  e=3.488E-36  Homo sapiens
  6oz3-assembly1_L  TM=9.181E-01  e=5.261E-32  Homo sapiens
  7uce-assembly1_L  TM=7.160E-01  e=1.218E-34  Homo sapiens
  4lsu-assembly1_L  TM=6.765E-01  e=2.463E-33  Homo sapiens
  6avn-assembly1_L  TM=5.702E-01  e=2.118E-35  Homo sapiens